Protein AF-0000000083320760 (afdb_homodimer)

Organism: Saccharibacillus brassicae (NCBI:txid2583377)

pLDDT: mean 76.55, std 17.93, range [18.75, 96.44]

InterPro domains:
  IPR000415 Nitroreductase-like [G3DSA:3.40.109.10] (56-243)

Nearest PDB structures (foldseek):
  6grh-assembly1_C  TM=6.781E-01  e=8.216E-06  Escherichia coli str. K-12 substr. MG1655
  1nec-assembly2_D  TM=5.853E-01  e=6.692E-02  Enterobacter cloacae
  7uwt-assembly1_A  TM=3.787E-01  e=4.701E-02  Vibrio vulnificus
  6czp-assembly4_H  TM=3.787E-01  e=7.098E-02  Vibrio vulnificus
  3h80-assembly1_A  TM=2.181E-01  e=6.264E-01  Leishmania major strain Friedlin

Solvent-accessible surface area (backbone atoms only — not comparable to full-atom values): 26707 Å² total; per-residue (Å²): 133,81,78,71,71,77,50,84,77,57,81,64,74,67,72,70,78,44,55,48,56,54,37,52,65,69,33,54,48,50,79,80,46,49,64,54,48,52,51,49,32,40,51,49,18,49,46,47,56,64,59,64,55,76,79,53,77,59,66,65,65,71,82,53,66,71,36,49,61,88,74,46,82,58,45,68,73,57,46,48,28,51,50,45,46,34,47,40,60,73,65,61,73,59,67,65,47,45,60,53,53,55,44,19,66,52,21,72,40,80,60,92,61,74,40,40,34,41,37,30,47,24,93,88,66,47,57,46,48,31,36,49,38,87,85,56,51,32,30,25,55,66,78,61,84,46,90,72,51,65,74,68,28,33,58,88,78,69,60,98,64,80,59,54,32,35,38,35,31,25,39,48,50,56,60,32,30,73,71,50,39,59,37,18,51,57,48,52,37,21,49,37,17,26,47,42,45,51,53,53,71,32,46,56,86,73,42,42,65,41,32,34,67,72,42,25,46,68,47,47,13,53,74,70,70,35,81,60,71,41,29,36,72,64,32,30,33,38,30,30,72,49,130,133,76,78,75,70,77,50,85,78,56,82,65,73,67,74,70,78,44,55,48,55,54,37,52,66,70,32,55,47,50,79,81,47,48,63,55,49,51,50,49,32,39,49,48,18,49,48,48,57,65,58,62,53,75,78,53,80,60,66,66,62,74,78,52,65,73,36,48,63,88,73,46,82,59,45,68,73,58,46,48,30,52,50,45,46,36,48,41,59,74,64,61,74,58,66,65,48,43,60,51,52,54,44,19,67,52,22,71,40,82,60,90,62,74,39,39,33,41,38,31,47,24,92,88,65,47,55,47,48,31,36,50,37,88,87,56,50,32,30,24,54,65,78,62,86,48,87,74,51,66,74,67,27,32,58,88,80,72,60,97,63,81,59,54,31,36,37,35,32,26,39,47,50,56,59,33,30,73,71,50,38,59,35,18,50,57,48,51,36,21,49,37,17,27,48,41,45,51,53,52,72,33,46,57,86,74,42,40,66,39,31,32,66,72,43,25,46,69,49,48,14,55,74,70,70,33,81,60,72,40,29,36,71,63,33,32,31,40,30,30,74,50,129

Sequence (486 aa):
MSLKFNDWRSERELDEERLSLTYHAGSAHHPELDILMRSRMKMLGNLFRHLDGQASSDKRYFGSSTIPSSEADIPPNLKQWLDAYVRTWMFHSEAPFEDLRVLEQAAGFKPDQSELYMVCRNEEGKHVCYHIEEQGRGLKCCGRPWNISLEDAFPPGLLSGSPRAIWFVAANLHRSHKLLGERGYRYSLLEAGRIAKQVQSCAPQATDTAPIATFYDDRVNEWLGLDGIYEVALAAVVLYDKPMSLKFNDWRSERELDEERLSLTYHAGSAHHPELDILMRSRMKMLGNLFRHLDGQASSDKRYFGSSTIPSSEADIPPNLKQWLDAYVRTWMFHSEAPFEDLRVLEQAAGFKPDQSELYMVCRNEEGKHVCYHIEEQGRGLKCCGRPWNISLEDAFPPGLLSGSPRAIWFVAANLHRSHKLLGERGYRYSLLEAGRIAKQVQSCAPQATDTAPIATFYDDRVNEWLGLDGIYEVALAAVVLYDKP

Radius of gyration: 22.39 Å; Cα contacts (8 Å, |Δi|>4): 799; chains: 2; bounding box: 48×62×83 Å

Secondary structure (DSSP, 8-state):
-------TTT-----S--HHHHHHHHT---THHHHHHHHHHHHHHHHHHHT-S---------SPPEEEGGGSS--HHHHHHHHHHHHHHHTT-----HHHHHHHHHHSS-PPP-EEEEEEE-TTS-EEEEEE-TTS-EEEE--S-----HHHHS-TTTS-S--SEEEEEEEEHHHHHHHHTTHHHHHHHHHHHHHHHHHHHTS-TTEEEEEE----HHHHHHHHT--SSSEEEEEEEEEEE--/-------TTT-----S--HHHHHHHHT---THHHHHHHHHHHHHHHHHHHT-S---------SPPEEEGGGSS--HHHHHHHHHHHHHHHTT-----HHHHHHHHHHSS-PPP-EEEEEEE-TTS-EEEEEE-TTS-EEEE--S-----HHHHS-TTTS-S--SEEEEEEEEHHHHHHHHTTHHHHHHHHHHHHHHHHHHHTS-TTEEEEEE----HHHHHHHHT--SSSEEEEEEEEEEE--

Structure (mmCIF, N/CA/C/O backbone):
data_AF-0000000083320760-model_v1
#
loop_
_entity.id
_entity.type
_entity.pdbx_description
1 polymer 'Nitroreductase domain-containing protein'
#
loop_
_atom_site.group_PDB
_atom_site.id
_atom_site.type_symbol
_atom_site.label_atom_id
_atom_site.label_alt_id
_atom_site.label_comp_id
_atom_site.label_asym_id
_atom_site.label_entity_id
_atom_site.label_seq_id
_atom_site.pdbx_PDB_ins_code
_atom_site.Cartn_x
_atom_site.Cartn_y
_atom_site.Cartn_z
_atom_site.occupancy
_atom_site.B_iso_or_equiv
_atom_site.auth_seq_id
_atom_site.auth_comp_id
_atom_site.auth_asym_id
_atom_site.auth_atom_id
_atom_site.pdbx_PDB_model_num
ATOM 1 N N . MET A 1 1 ? 15.547 8.383 41.344 1 18.75 1 MET A N 1
ATOM 2 C CA . MET A 1 1 ? 16.266 7.797 40.219 1 18.75 1 MET A CA 1
ATOM 3 C C . MET A 1 1 ? 15.445 7.902 38.938 1 18.75 1 MET A C 1
ATOM 5 O O . MET A 1 1 ? 14.32 7.402 38.875 1 18.75 1 MET A O 1
ATOM 9 N N . SER A 1 2 ? 15.523 8.984 38.156 1 22.12 2 SER A N 1
ATOM 10 C CA . SER A 1 2 ? 14.688 9.555 37.125 1 22.12 2 SER A CA 1
ATOM 11 C C . SER A 1 2 ? 14.648 8.648 35.875 1 22.12 2 SER A C 1
ATOM 13 O O . SER A 1 2 ? 15.695 8.227 35.375 1 22.12 2 SER A O 1
ATOM 15 N N . LEU A 1 3 ? 13.875 7.699 35.906 1 24.42 3 LEU A N 1
ATOM 16 C CA . LEU A 1 3 ? 13.758 6.648 34.906 1 24.42 3 LEU A CA 1
ATOM 17 C C . LEU A 1 3 ? 13.906 7.223 33.5 1 24.42 3 LEU A C 1
ATOM 19 O O . LEU A 1 3 ? 13.133 8.086 33.094 1 24.42 3 LEU A O 1
ATOM 23 N N . LYS A 1 4 ? 15.164 7.477 33.094 1 26.8 4 LYS A N 1
ATOM 24 C CA . LYS A 1 4 ? 15.648 7.902 31.781 1 26.8 4 LYS A CA 1
ATOM 25 C C . LYS A 1 4 ? 14.922 7.172 30.656 1 26.8 4 LYS A C 1
ATOM 27 O O . LYS A 1 4 ? 14.914 5.941 30.609 1 26.8 4 LYS A O 1
ATOM 32 N N . PHE A 1 5 ? 13.828 7.633 30.375 1 27.95 5 PHE A N 1
ATOM 33 C CA . PHE A 1 5 ? 13.055 7.266 29.188 1 27.95 5 PHE A CA 1
ATOM 34 C C . PHE A 1 5 ? 13.977 6.977 28.016 1 27.95 5 PHE A C 1
ATOM 36 O O . PHE A 1 5 ? 14.805 7.816 27.641 1 27.95 5 PHE A O 1
ATOM 43 N N . ASN A 1 6 ? 14.633 5.887 27.984 1 30.08 6 ASN A N 1
ATOM 44 C CA . ASN A 1 6 ? 15.453 5.484 26.859 1 30.08 6 ASN A CA 1
ATOM 45 C C . ASN A 1 6 ? 14.805 5.867 25.531 1 30.08 6 ASN A C 1
ATOM 47 O O . ASN A 1 6 ? 13.734 5.359 25.188 1 30.08 6 ASN A O 1
ATOM 51 N N . ASP A 1 7 ? 14.859 7.109 25.172 1 32.91 7 ASP A N 1
ATOM 52 C CA . ASP A 1 7 ? 14.484 7.758 23.906 1 32.91 7 ASP A CA 1
ATOM 53 C C . ASP A 1 7 ? 14.859 6.891 22.719 1 32.91 7 ASP A C 1
ATOM 55 O O . ASP A 1 7 ? 16.031 6.625 22.469 1 32.91 7 ASP A O 1
ATOM 59 N N . TRP A 1 8 ? 14.109 5.934 22.484 1 34.84 8 TRP A N 1
ATOM 60 C CA . TRP A 1 8 ? 14.328 5.129 21.281 1 34.84 8 TRP A CA 1
ATOM 61 C C . TRP A 1 8 ? 14.906 5.977 20.156 1 34.84 8 TRP A C 1
ATOM 63 O O . TRP A 1 8 ? 15.43 5.445 19.172 1 34.84 8 TRP A O 1
ATOM 73 N N . ARG A 1 9 ? 14.672 7.34 20.281 1 34.56 9 ARG A N 1
ATOM 74 C CA . ARG A 1 9 ? 15.305 8.297 19.375 1 34.56 9 ARG A CA 1
ATOM 75 C C . ARG A 1 9 ? 16.812 8.344 19.594 1 34.56 9 ARG A C 1
ATOM 77 O O . ARG A 1 9 ? 17.531 8.977 18.812 1 34.56 9 ARG A O 1
ATOM 84 N N . SER A 1 10 ? 17.312 8.039 20.719 1 31.83 10 SER A N 1
ATOM 85 C CA . SER A 1 10 ? 18.656 8.461 21.078 1 31.83 10 SER A CA 1
ATOM 86 C C . SER A 1 10 ? 19.703 7.695 20.281 1 31.83 10 SER A C 1
ATOM 88 O O . SER A 1 10 ? 20.734 8.258 19.891 1 31.83 10 SER A O 1
ATOM 90 N N . GLU A 1 11 ? 19.953 6.363 20.562 1 33.53 11 GLU A N 1
ATOM 91 C CA . GLU A 1 11 ? 21.203 5.891 20 1 33.53 11 GLU A CA 1
ATOM 92 C C . GLU A 1 11 ? 21.141 5.863 18.469 1 33.53 11 GLU A C 1
ATOM 94 O O . GLU A 1 11 ? 20.328 5.133 17.891 1 33.53 11 GLU A O 1
ATOM 99 N N . ARG A 1 12 ? 21.375 6.945 17.797 1 35.12 12 ARG A N 1
ATOM 100 C CA . ARG A 1 12 ? 21.719 7.18 16.391 1 35.12 12 ARG A CA 1
ATOM 101 C C . ARG A 1 12 ? 22.594 6.051 15.844 1 35.12 12 ARG A C 1
ATOM 103 O O . ARG A 1 12 ? 23.812 6.062 16.016 1 35.12 12 ARG A O 1
ATOM 110 N N . GLU A 1 13 ? 22.453 4.957 16.125 1 37.56 13 GLU A N 1
ATOM 111 C CA . GLU A 1 13 ? 23.219 4.188 15.148 1 37.56 13 GLU A CA 1
ATOM 112 C C . GLU A 1 13 ? 22.969 4.68 13.727 1 37.56 13 GLU A C 1
ATOM 114 O O . GLU A 1 13 ? 22.094 4.164 13.031 1 37.56 13 GLU A O 1
ATOM 119 N N . LEU A 1 14 ? 22.859 5.902 13.453 1 39.75 14 LEU A N 1
ATOM 120 C CA . LEU A 1 14 ? 22.922 6.652 12.203 1 39.75 14 LEU A CA 1
ATOM 121 C C . LEU A 1 14 ? 23.797 5.926 11.188 1 39.75 14 LEU A C 1
ATOM 123 O O . LEU A 1 14 ? 23.859 6.328 10.023 1 39.75 14 LEU A O 1
ATOM 127 N N . ASP A 1 15 ? 24.766 5.223 11.656 1 41.53 15 ASP A N 1
ATOM 128 C CA . ASP A 1 15 ? 25.875 4.93 10.742 1 41.53 15 ASP A CA 1
ATOM 129 C C . ASP A 1 15 ? 25.391 4.078 9.562 1 41.53 15 ASP A C 1
ATOM 131 O O . ASP A 1 15 ? 25.922 4.184 8.461 1 41.53 15 ASP A O 1
ATOM 135 N N . GLU A 1 16 ? 24.625 2.988 9.789 1 49.38 16 GLU A N 1
ATOM 136 C CA . GLU A 1 16 ? 24.5 2.094 8.641 1 49.38 16 GLU A CA 1
ATOM 137 C C . GLU A 1 16 ? 23.453 2.598 7.648 1 49.38 16 GLU A C 1
ATOM 139 O O . GLU A 1 16 ? 22.328 2.9 8.031 1 49.38 16 GLU A O 1
ATOM 144 N N . GLU A 1 17 ? 23.922 3.248 6.672 1 61.75 17 GLU A N 1
ATOM 145 C CA . GLU A 1 17 ? 23.125 3.672 5.52 1 61.75 17 GLU A CA 1
ATOM 146 C C . GLU A 1 17 ? 22 2.682 5.227 1 61.75 17 GLU A C 1
ATOM 148 O O . GLU A 1 17 ? 22.25 1.567 4.762 1 61.75 17 GLU A O 1
ATOM 153 N N . ARG A 1 18 ? 20.906 2.895 5.922 1 80.88 18 ARG A N 1
ATOM 154 C CA . ARG A 1 18 ? 19.766 2.037 5.641 1 80.88 18 ARG A CA 1
ATOM 155 C C . ARG A 1 18 ? 19.25 2.264 4.227 1 80.88 18 ARG A C 1
ATOM 157 O O . ARG A 1 18 ? 18.984 3.4 3.828 1 80.88 18 ARG A O 1
ATOM 164 N N . LEU A 1 19 ? 19.328 1.205 3.486 1 86.69 19 LEU A N 1
ATOM 165 C CA . LEU A 1 19 ? 18.844 1.26 2.113 1 86.69 19 LEU A CA 1
ATOM 166 C C . LEU A 1 19 ? 17.453 1.893 2.057 1 86.69 19 LEU A C 1
ATOM 168 O O . LEU A 1 19 ? 17.156 2.643 1.127 1 86.69 19 LEU A O 1
ATOM 172 N N . SER A 1 20 ? 16.719 1.637 3.137 1 89.25 20 SER A N 1
ATOM 173 C CA . SER A 1 20 ? 15.359 2.148 3.172 1 89.25 20 SER A CA 1
ATOM 174 C C . SER A 1 20 ? 15.336 3.672 3.258 1 89.25 20 SER A C 1
ATOM 176 O O . SER A 1 20 ? 14.617 4.332 2.506 1 89.25 20 SER A O 1
ATOM 178 N N . LEU A 1 21 ? 16.156 4.219 4.137 1 87.75 21 LEU A N 1
ATOM 179 C CA . LEU A 1 21 ? 16.188 5.668 4.305 1 87.75 21 LEU A CA 1
ATOM 180 C C . LEU A 1 21 ? 16.781 6.34 3.07 1 87.75 21 LEU A C 1
ATOM 182 O O . LEU A 1 21 ? 16.297 7.391 2.639 1 87.75 21 LEU A O 1
ATOM 186 N N . THR A 1 22 ? 17.812 5.672 2.521 1 87.88 22 THR A N 1
ATOM 187 C CA . THR A 1 22 ? 18.422 6.195 1.305 1 87.88 22 THR A CA 1
ATOM 188 C C . THR A 1 22 ? 17.422 6.203 0.155 1 87.88 22 THR A C 1
ATOM 190 O O . THR A 1 22 ? 17.297 7.199 -0.562 1 87.88 22 THR A O 1
ATOM 193 N N . TYR A 1 23 ? 16.75 5.172 -0.01 1 91.31 23 TYR A N 1
ATOM 194 C CA . TYR A 1 23 ? 15.758 5.105 -1.087 1 91.31 23 TYR A CA 1
ATOM 195 C C . TYR A 1 23 ? 14.641 6.113 -0.863 1 91.31 23 TYR A C 1
ATOM 197 O O . TYR A 1 23 ? 14.234 6.816 -1.792 1 91.31 23 TYR A O 1
ATOM 205 N N . HIS A 1 24 ? 14.094 6.148 0.371 1 89.19 24 HIS A N 1
ATOM 206 C CA . HIS A 1 24 ? 13 7.066 0.654 1 89.19 24 HIS A CA 1
ATOM 207 C C . HIS A 1 24 ? 13.391 8.508 0.34 1 89.19 24 HIS A C 1
ATOM 209 O O . HIS A 1 24 ? 12.664 9.211 -0.367 1 89.19 24 HIS A O 1
ATOM 215 N N . ALA A 1 25 ? 14.477 8.922 0.864 1 87.75 25 ALA A N 1
ATOM 216 C CA . ALA A 1 25 ? 14.953 10.281 0.624 1 87.75 25 ALA A CA 1
ATOM 217 C C . ALA A 1 25 ? 15.188 10.523 -0.864 1 87.75 25 ALA A C 1
ATOM 219 O O . ALA A 1 25 ? 14.867 11.594 -1.384 1 87.75 25 ALA A O 1
ATOM 220 N N . GLY A 1 26 ? 15.734 9.516 -1.563 1 87.06 26 GLY A N 1
ATOM 221 C CA . GLY A 1 26 ? 16.062 9.641 -2.973 1 87.06 26 GLY A CA 1
ATOM 222 C C . GLY A 1 26 ? 14.852 9.609 -3.881 1 87.06 26 GLY A C 1
ATOM 223 O O . GLY A 1 26 ? 14.945 9.961 -5.059 1 87.06 26 GLY A O 1
ATOM 224 N N . SER A 1 27 ? 13.727 9.195 -3.328 1 89.12 27 SER A N 1
ATOM 225 C CA . SER A 1 27 ? 12.516 9.109 -4.137 1 89.12 27 SER A CA 1
ATOM 226 C C . SER A 1 27 ? 11.508 10.18 -3.734 1 89.12 27 SER A C 1
ATOM 228 O O . SER A 1 27 ? 10.344 10.125 -4.129 1 89.12 27 SER A O 1
ATOM 230 N N . ALA A 1 28 ? 11.969 11.148 -2.926 1 86.06 28 ALA A N 1
ATOM 231 C CA . ALA A 1 28 ? 11.102 12.25 -2.529 1 86.06 28 ALA A CA 1
ATOM 232 C C . ALA A 1 28 ? 10.719 13.109 -3.732 1 86.06 28 ALA A C 1
ATOM 234 O O . ALA A 1 28 ? 11.484 13.234 -4.684 1 86.06 28 ALA A O 1
ATOM 235 N N . HIS A 1 29 ? 9.531 13.617 -3.654 1 84.62 29 HIS A N 1
ATOM 236 C CA . HIS A 1 29 ? 9.07 14.5 -4.723 1 84.62 29 HIS A CA 1
ATOM 237 C C . HIS A 1 29 ? 9.297 15.961 -4.367 1 84.62 29 HIS A C 1
ATOM 239 O O . HIS A 1 29 ? 9.07 16.375 -3.227 1 84.62 29 HIS A O 1
ATOM 245 N N . HIS A 1 30 ? 9.781 16.688 -5.383 1 80.69 30 HIS A N 1
ATOM 246 C CA . HIS A 1 30 ? 10.047 18.109 -5.254 1 80.69 30 HIS A CA 1
ATOM 247 C C . HIS A 1 30 ? 9.422 18.891 -6.406 1 80.69 30 HIS A C 1
ATOM 249 O O . HIS A 1 30 ? 9.242 18.359 -7.5 1 80.69 30 HIS A O 1
ATOM 255 N N . PRO A 1 31 ? 9.055 20.094 -6.09 1 79.38 31 PRO A N 1
ATOM 256 C CA . PRO A 1 31 ? 8.391 20.906 -7.113 1 79.38 31 PRO A CA 1
ATOM 257 C C . PRO A 1 31 ? 9.172 20.969 -8.422 1 79.38 31 PRO A C 1
ATOM 259 O O . PRO A 1 31 ? 8.578 21.031 -9.5 1 79.38 31 PRO A O 1
ATOM 262 N N . GLU A 1 32 ? 10.461 20.875 -8.336 1 78.38 32 GLU A N 1
ATOM 263 C CA . GLU A 1 32 ? 11.305 21 -9.523 1 78.38 32 GLU A CA 1
ATOM 264 C C . GLU A 1 32 ? 11.109 19.812 -10.469 1 78.38 32 GLU A C 1
ATOM 266 O O . GLU A 1 32 ? 11.43 19.891 -11.656 1 78.38 32 GLU A O 1
ATOM 271 N N . LEU A 1 33 ? 10.547 18.797 -9.898 1 78.38 33 LEU A N 1
ATOM 272 C CA . LEU A 1 33 ? 10.383 17.578 -10.695 1 78.38 33 LEU A CA 1
ATOM 273 C C . LEU A 1 33 ? 9.062 17.609 -11.453 1 78.38 33 LEU A C 1
ATOM 275 O O . LEU A 1 33 ? 8.852 16.797 -12.359 1 78.38 33 LEU A O 1
ATOM 279 N N . ASP A 1 34 ? 8.25 18.531 -11.156 1 78.5 34 ASP A N 1
ATOM 280 C CA . ASP A 1 34 ? 6.91 18.547 -11.742 1 78.5 34 ASP A CA 1
ATOM 281 C C . ASP A 1 34 ? 6.98 18.766 -13.258 1 78.5 34 ASP A C 1
ATOM 283 O O . ASP A 1 34 ? 6.359 18.031 -14.023 1 78.5 34 ASP A O 1
ATOM 287 N N . ILE A 1 35 ? 7.703 19.766 -13.594 1 73.31 35 ILE A N 1
ATOM 288 C CA . ILE A 1 35 ? 7.812 20.109 -15.008 1 73.31 35 ILE A CA 1
ATOM 289 C C . ILE A 1 35 ? 8.43 18.938 -15.773 1 73.31 35 ILE A C 1
ATOM 291 O O . ILE A 1 35 ? 7.957 18.578 -16.859 1 73.31 35 ILE A O 1
ATOM 295 N N . LEU A 1 36 ? 9.422 18.375 -15.164 1 73.69 36 LEU A N 1
ATOM 296 C CA .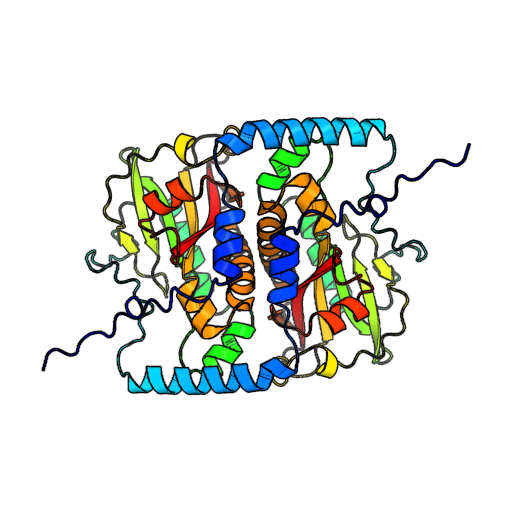 LEU A 1 36 ? 10.117 17.266 -15.805 1 73.69 36 LEU A CA 1
ATOM 297 C C . LEU A 1 36 ? 9.188 16.062 -15.984 1 73.69 36 LEU A C 1
ATOM 299 O O . LEU A 1 36 ? 9.164 15.445 -17.047 1 73.69 36 LEU A O 1
ATOM 303 N N . MET A 1 37 ? 8.516 15.781 -14.992 1 73.44 37 MET A N 1
ATOM 304 C CA . MET A 1 37 ? 7.609 14.633 -15.031 1 73.44 37 MET A CA 1
ATOM 305 C C . MET A 1 37 ? 6.504 14.844 -16.062 1 73.44 37 MET A C 1
ATOM 307 O O . MET A 1 37 ? 6.176 13.93 -16.812 1 73.44 37 MET A O 1
ATOM 311 N N . ARG A 1 38 ? 5.992 15.961 -16.109 1 72.75 38 ARG A N 1
ATOM 312 C CA . ARG A 1 38 ? 4.934 16.25 -17.078 1 72.75 38 ARG A CA 1
ATOM 313 C C . ARG A 1 38 ? 5.461 16.172 -18.5 1 72.75 38 ARG A C 1
ATOM 315 O O . ARG A 1 38 ? 4.789 15.648 -19.391 1 72.75 38 ARG A O 1
ATOM 322 N N . SER A 1 39 ? 6.586 16.734 -18.656 1 74.88 39 SER A N 1
ATOM 323 C CA . SER A 1 39 ? 7.199 16.688 -19.969 1 74.88 39 SER A CA 1
ATOM 324 C C . SER A 1 39 ? 7.469 15.25 -20.406 1 74.88 39 SER A C 1
ATOM 326 O O . SER A 1 39 ? 7.227 14.891 -21.562 1 74.88 39 SER A O 1
ATOM 328 N N . ARG A 1 40 ? 7.961 14.547 -19.5 1 71.69 40 ARG A N 1
ATOM 329 C CA . ARG A 1 40 ? 8.234 13.141 -19.766 1 71.69 40 ARG A CA 1
ATOM 330 C C . ARG A 1 40 ? 6.953 12.398 -20.141 1 71.69 40 ARG A C 1
ATOM 332 O O . ARG A 1 40 ? 6.941 11.617 -21.094 1 71.69 40 ARG A O 1
ATOM 339 N N . MET A 1 41 ? 5.953 12.672 -19.453 1 73.31 41 MET A N 1
ATOM 340 C CA . MET A 1 41 ? 4.691 11.977 -19.703 1 73.31 41 MET A CA 1
ATOM 341 C C . MET A 1 41 ? 4.121 12.352 -21.062 1 73.31 41 MET A C 1
ATOM 343 O O . MET A 1 41 ? 3.604 11.492 -21.781 1 73.31 41 MET A O 1
ATOM 347 N N . LYS A 1 42 ? 4.23 13.562 -21.328 1 73.81 42 LYS A N 1
ATOM 348 C CA . LYS A 1 42 ? 3.779 14.016 -22.641 1 73.81 42 LYS A CA 1
ATOM 349 C C . LYS A 1 42 ? 4.57 13.344 -23.766 1 73.81 42 LYS A C 1
ATOM 351 O O . LYS A 1 42 ? 3.992 12.914 -24.766 1 73.81 42 LYS A O 1
ATOM 356 N N . MET A 1 43 ? 5.766 13.273 -23.562 1 75.81 43 MET A N 1
ATOM 357 C CA . MET A 1 43 ? 6.641 12.641 -24.547 1 75.81 43 MET A CA 1
ATOM 358 C C . MET A 1 43 ? 6.301 11.164 -24.703 1 75.81 43 MET A C 1
ATOM 360 O O . MET A 1 43 ? 6.238 10.648 -25.828 1 75.81 43 MET A O 1
ATOM 364 N N . LEU A 1 44 ? 6.156 10.539 -23.641 1 71.06 44 LEU A N 1
ATOM 365 C CA . LEU A 1 44 ? 5.82 9.117 -23.672 1 71.06 44 LEU A CA 1
ATOM 366 C C . LEU A 1 44 ? 4.457 8.898 -24.328 1 71.06 44 LEU A C 1
ATOM 368 O O . LEU A 1 44 ? 4.277 7.953 -25.094 1 71.06 44 LEU A O 1
ATOM 372 N N . GLY A 1 45 ? 3.604 9.703 -23.922 1 69.06 45 GLY A N 1
ATOM 373 C CA . GLY A 1 45 ? 2.299 9.625 -24.547 1 69.06 45 GLY A CA 1
ATOM 374 C C . GLY A 1 45 ? 2.365 9.734 -26.062 1 69.06 45 GLY A C 1
ATOM 375 O O . GLY A 1 45 ? 1.72 8.961 -26.781 1 69.06 45 GLY A O 1
ATOM 376 N N . ASN A 1 46 ? 3.076 10.641 -26.453 1 73.06 46 ASN A N 1
ATOM 377 C CA . ASN A 1 46 ? 3.264 10.82 -27.891 1 73.06 46 ASN A CA 1
ATOM 378 C C . ASN A 1 46 ? 3.939 9.609 -28.531 1 73.06 46 ASN A C 1
ATOM 380 O O . ASN A 1 46 ? 3.551 9.18 -29.625 1 73.06 46 ASN A O 1
ATOM 384 N N . LEU A 1 47 ? 4.891 9.156 -27.906 1 69.94 47 LEU A N 1
ATOM 385 C CA . LEU A 1 47 ? 5.613 7.992 -28.406 1 69.94 47 LEU A CA 1
ATOM 386 C C . LEU A 1 47 ? 4.691 6.781 -28.5 1 69.94 47 LEU A C 1
ATOM 388 O O . LEU A 1 47 ? 4.703 6.07 -29.516 1 69.94 47 LEU A O 1
ATOM 392 N N . PHE A 1 48 ? 4.031 6.625 -27.516 1 63.12 48 PHE A N 1
ATOM 393 C CA . PHE A 1 48 ? 3.154 5.465 -27.484 1 63.12 48 PHE A CA 1
ATOM 394 C C . PHE A 1 48 ? 2.053 5.594 -28.531 1 63.12 48 PHE A C 1
ATOM 396 O O . PHE A 1 48 ? 1.615 4.598 -29.109 1 63.12 48 PHE A O 1
ATOM 403 N N . ARG A 1 49 ? 1.556 6.742 -28.672 1 64.75 49 ARG A N 1
ATOM 404 C CA . ARG A 1 49 ? 0.58 6.992 -29.734 1 64.75 49 ARG A CA 1
ATOM 405 C C . ARG A 1 49 ? 1.171 6.695 -31.109 1 64.75 49 ARG A C 1
ATOM 407 O O . ARG A 1 49 ? 0.485 6.156 -31.984 1 64.75 49 ARG A O 1
ATOM 414 N N . HIS A 1 50 ? 2.273 7.219 -31.188 1 61.44 50 HIS A N 1
ATOM 415 C CA . HIS A 1 50 ? 2.932 7 -32.469 1 61.44 50 HIS A CA 1
ATOM 416 C C . HIS A 1 50 ? 3.234 5.523 -32.688 1 61.44 50 HIS A C 1
ATOM 418 O O . HIS A 1 50 ? 3.168 5.031 -33.812 1 61.44 50 HIS A O 1
ATOM 424 N N . LEU A 1 51 ? 3.797 5.234 -31.625 1 54.09 51 LEU A N 1
ATOM 425 C CA . LEU A 1 51 ? 4.078 3.812 -31.797 1 54.09 51 LEU A CA 1
ATOM 426 C C . LEU A 1 51 ? 2.789 3.018 -31.969 1 54.09 51 LEU A C 1
ATOM 428 O O . LEU A 1 51 ? 2.826 1.838 -32.312 1 54.09 51 LEU A O 1
ATOM 432 N N . ASP A 1 52 ? 1.791 3.547 -32.625 1 49.81 52 ASP A N 1
ATOM 433 C CA . ASP A 1 52 ? 0.489 3.029 -33.062 1 49.81 52 ASP A CA 1
ATOM 434 C C . ASP A 1 52 ? -0.019 1.981 -32.062 1 49.81 52 ASP A C 1
ATOM 436 O O . ASP A 1 52 ? -1.137 1.48 -32.188 1 49.81 52 ASP A O 1
ATOM 440 N N . GLY A 1 53 ? 0.685 0.732 -31.641 1 41.66 53 GLY A N 1
ATOM 441 C CA . GLY A 1 53 ? 0.138 -0.49 -31.078 1 41.66 53 GLY A CA 1
ATOM 442 C C . GLY A 1 53 ? -0.258 -0.345 -29.625 1 41.66 53 GLY A C 1
ATOM 443 O O . GLY A 1 53 ? 0.135 0.617 -28.953 1 41.66 53 GLY A O 1
ATOM 444 N N . GLN A 1 54 ? -1.456 -0.948 -29.344 1 40.16 54 GLN A N 1
ATOM 445 C CA . GLN A 1 54 ? -2.059 -1.003 -28.016 1 40.16 54 GLN A CA 1
ATOM 446 C C . GLN A 1 54 ? -0.992 -1.14 -26.938 1 40.16 54 GLN A C 1
ATOM 448 O O . GLN A 1 54 ? -0.221 -2.102 -26.938 1 40.16 54 GLN A O 1
ATOM 453 N N . ALA A 1 55 ? -0.263 -0.079 -26.703 1 40.22 55 ALA A N 1
ATOM 454 C CA . ALA A 1 55 ? 0.562 -0.27 -25.516 1 40.22 55 ALA A CA 1
ATOM 455 C C . ALA A 1 55 ? -0.006 -1.371 -24.625 1 40.22 55 ALA A C 1
ATOM 457 O O . ALA A 1 55 ? -0.959 -1.143 -23.875 1 40.22 55 ALA A O 1
ATOM 458 N N . SER A 1 56 ? -0.46 -2.41 -25.344 1 38.12 56 SER A N 1
ATOM 459 C CA . SER A 1 56 ? -0.974 -3.473 -24.484 1 38.12 56 SER A CA 1
ATOM 460 C C . SER A 1 56 ? -0.016 -3.77 -23.328 1 38.12 56 SER A C 1
ATOM 462 O O . SER A 1 56 ? 1.202 -3.783 -23.531 1 38.12 56 SER A O 1
ATOM 464 N N . SER A 1 57 ? -0.286 -3.195 -22.344 1 40.75 57 SER A N 1
ATOM 465 C CA . SER A 1 57 ? 0.369 -3.703 -21.141 1 40.75 57 SER A CA 1
ATOM 466 C C . SER A 1 57 ? 0.759 -5.168 -21.312 1 40.75 57 SER A C 1
ATOM 468 O O . SER A 1 57 ? 0.946 -5.879 -20.312 1 40.75 57 SER A O 1
ATOM 470 N N . ASP A 1 58 ? 0.643 -5.672 -22.516 1 38.19 58 ASP A N 1
ATOM 471 C CA . ASP A 1 58 ? 0.674 -7.117 -22.719 1 38.19 58 ASP A CA 1
ATOM 472 C C . ASP A 1 58 ? 1.944 -7.727 -22.141 1 38.19 58 ASP A C 1
ATOM 474 O O . ASP A 1 58 ? 3.055 -7.359 -22.531 1 38.19 58 ASP A O 1
ATOM 478 N N . LYS A 1 59 ? 2.123 -7.594 -20.859 1 41.97 59 LYS A N 1
ATOM 479 C CA . LYS A 1 59 ? 3.021 -8.688 -20.5 1 41.97 59 LYS A CA 1
ATOM 480 C C . LYS A 1 59 ? 2.881 -9.859 -21.469 1 41.97 59 LYS A C 1
ATOM 482 O O . LYS A 1 59 ? 1.771 -10.32 -21.734 1 41.97 59 LYS A O 1
ATOM 487 N N . ARG A 1 60 ? 3.549 -9.844 -22.547 1 38.91 60 ARG A N 1
ATOM 488 C CA . ARG A 1 60 ? 3.611 -10.945 -23.5 1 38.91 60 ARG A CA 1
ATOM 489 C C . ARG A 1 60 ? 3.527 -12.289 -22.797 1 38.91 60 ARG A C 1
ATOM 491 O O . ARG A 1 60 ? 4.539 -12.82 -22.328 1 38.91 60 ARG A O 1
ATOM 498 N N . TYR A 1 61 ? 2.723 -12.453 -21.703 1 42.31 61 TYR A N 1
ATOM 499 C CA . TYR A 1 61 ? 2.715 -13.906 -21.594 1 42.31 61 TYR A CA 1
ATOM 500 C C . TYR A 1 61 ? 2.506 -14.547 -22.969 1 42.31 61 TYR A C 1
ATOM 502 O O . TYR A 1 61 ? 1.411 -14.477 -23.531 1 42.31 61 TYR A O 1
ATOM 510 N N . PHE A 1 62 ? 3.52 -14.25 -23.734 1 42.19 62 PHE A N 1
ATOM 511 C CA . PHE A 1 62 ? 3.604 -14.523 -25.172 1 42.19 62 PHE A CA 1
ATOM 512 C C . PHE A 1 62 ? 2.551 -15.539 -25.578 1 42.19 62 PHE A C 1
ATOM 514 O O . PHE A 1 62 ? 1.927 -15.391 -26.641 1 42.19 62 PHE A O 1
ATOM 521 N N . GLY A 1 63 ? 2.723 -16.828 -24.969 1 50.66 63 GLY A N 1
ATOM 522 C CA . GLY A 1 63 ? 2.215 -17.938 -25.734 1 50.66 63 GLY A CA 1
ATOM 523 C C . GLY A 1 63 ? 0.82 -18.375 -25.328 1 50.66 63 GLY A C 1
ATOM 524 O O . GLY A 1 63 ? 0.213 -19.234 -25.953 1 50.66 63 GLY A O 1
ATOM 525 N N . SER A 1 64 ? 0.384 -18.031 -24.016 1 61.56 64 SER A N 1
ATOM 526 C CA . SER A 1 64 ? -0.854 -18.703 -23.656 1 61.56 64 SER A CA 1
ATOM 527 C C . SER A 1 64 ? -2.076 -17.891 -24.062 1 61.56 64 SER A C 1
ATOM 529 O O . SER A 1 64 ? -2.029 -16.656 -24.062 1 61.56 64 SER A O 1
ATOM 531 N N . SER A 1 65 ? -3.033 -18.531 -24.547 1 71.81 65 SER A N 1
ATOM 532 C CA . SER A 1 65 ? -4.305 -17.938 -24.953 1 71.81 65 SER A CA 1
ATOM 533 C C . SER A 1 65 ? -5.105 -17.469 -23.734 1 71.81 65 SER A C 1
ATOM 535 O O . SER A 1 65 ? -5.043 -18.078 -22.672 1 71.81 65 SER A O 1
ATOM 537 N N . THR A 1 66 ? -5.684 -16.375 -23.875 1 83 66 THR A N 1
ATOM 538 C CA . THR A 1 66 ? -6.609 -15.859 -22.875 1 83 66 THR A CA 1
ATOM 539 C C . THR A 1 66 ? -7.91 -16.656 -22.891 1 83 66 THR A C 1
ATOM 541 O O . THR A 1 66 ? -8.469 -16.938 -23.953 1 83 66 THR A O 1
ATOM 544 N N . ILE A 1 67 ? -8.336 -17.125 -21.734 1 85.62 67 ILE A N 1
ATOM 545 C CA . ILE A 1 67 ? -9.602 -17.844 -21.641 1 85.62 67 ILE A CA 1
ATOM 546 C C . ILE A 1 67 ? -10.562 -17.078 -20.734 1 85.62 67 ILE A C 1
ATOM 548 O O . ILE A 1 67 ? -10.133 -16.359 -19.812 1 85.62 67 ILE A O 1
ATOM 552 N N . PRO A 1 68 ? -11.852 -17.219 -21.062 1 85.69 68 PRO A N 1
ATOM 553 C CA . PRO A 1 68 ? -12.812 -16.609 -20.141 1 85.69 68 PRO A CA 1
ATOM 554 C C . PRO A 1 68 ? -12.82 -17.297 -18.766 1 85.69 68 PRO A C 1
ATOM 556 O O . PRO A 1 68 ? -12.492 -18.469 -18.672 1 85.69 68 PRO A O 1
ATOM 559 N N . SER A 1 69 ? -13.125 -16.516 -17.797 1 85.06 69 SER A N 1
ATOM 560 C CA . SER A 1 69 ? -13.156 -17.047 -16.438 1 85.06 69 SER A CA 1
ATOM 561 C C . SER A 1 69 ? -14.07 -18.266 -16.344 1 85.06 69 SER A C 1
ATOM 563 O O . SER A 1 69 ? -13.828 -19.156 -15.531 1 85.06 69 SER A O 1
ATOM 565 N N . SER A 1 70 ? -15.109 -18.312 -17.141 1 84.62 70 SER A N 1
ATOM 566 C CA . SER A 1 70 ? -16.062 -19.422 -17.125 1 84.62 70 SER A CA 1
ATOM 567 C C . SER A 1 70 ? -15.406 -20.734 -17.547 1 84.62 70 SER A C 1
ATOM 569 O O . SER A 1 70 ? -15.859 -21.812 -17.156 1 84.62 70 SER A O 1
ATOM 571 N N . GLU A 1 71 ? -14.352 -20.688 -18.266 1 88.06 71 GLU A N 1
ATOM 572 C CA . GLU A 1 71 ? -13.68 -21.875 -18.781 1 88.06 71 GLU A CA 1
ATOM 573 C C . GLU A 1 71 ? -12.469 -22.234 -17.938 1 88.06 71 GLU A C 1
ATOM 575 O O . GLU A 1 71 ? -11.844 -23.281 -18.141 1 88.06 71 GLU A O 1
ATOM 580 N N . ALA A 1 72 ? -12.18 -21.422 -17.031 1 88 72 ALA A N 1
ATOM 581 C CA . ALA A 1 72 ? -11.008 -21.672 -16.203 1 88 72 ALA A CA 1
ATOM 582 C C . ALA A 1 72 ? -11.266 -22.812 -15.227 1 88 72 ALA A C 1
ATOM 584 O O . ALA A 1 72 ? -12.391 -23 -14.75 1 88 72 ALA A O 1
ATOM 585 N N . ASP A 1 73 ? -10.242 -23.594 -15.016 1 89.19 73 ASP A N 1
ATOM 586 C CA . ASP A 1 73 ? -10.32 -24.703 -14.07 1 89.19 73 ASP A CA 1
ATOM 587 C C . ASP A 1 73 ? -10.156 -24.219 -12.633 1 89.19 73 ASP A C 1
ATOM 589 O O . ASP A 1 73 ? -9.18 -24.562 -11.969 1 89.19 73 ASP A O 1
ATOM 593 N N . ILE A 1 74 ? -11.102 -23.406 -12.227 1 89.75 74 ILE A N 1
ATOM 594 C CA . ILE A 1 74 ? -11.133 -22.812 -10.898 1 89.75 74 ILE A CA 1
ATOM 595 C C . ILE A 1 74 ? -12.43 -23.188 -10.188 1 89.75 74 ILE A C 1
ATOM 597 O O . ILE A 1 74 ? -13.5 -23.219 -10.805 1 89.75 74 ILE A O 1
ATOM 601 N N . PRO A 1 75 ? -12.383 -23.516 -8.922 1 90.62 75 PRO A N 1
ATOM 602 C CA . PRO A 1 75 ? -13.609 -23.828 -8.18 1 90.62 75 PRO A CA 1
ATOM 603 C C . PRO A 1 75 ? -14.633 -22.688 -8.234 1 90.62 75 PRO A C 1
ATOM 605 O O . PRO A 1 75 ? -14.25 -21.516 -8.336 1 90.62 75 PRO A O 1
ATOM 608 N N . PRO A 1 76 ? -15.93 -23.016 -8.102 1 88.5 76 PRO A N 1
ATOM 609 C CA . PRO A 1 76 ? -17 -22.031 -8.266 1 88.5 76 PRO A CA 1
ATOM 610 C C . PRO A 1 76 ? -16.891 -20.875 -7.277 1 88.5 76 PRO A C 1
ATOM 612 O O . PRO A 1 76 ? -17.141 -19.734 -7.645 1 88.5 76 PRO A O 1
ATOM 615 N N . ASN A 1 77 ? -16.625 -21.172 -6.059 1 87.44 77 ASN A N 1
ATOM 616 C CA . ASN A 1 77 ? -16.516 -20.109 -5.062 1 87.44 77 ASN A CA 1
ATOM 617 C C . ASN A 1 77 ? -15.406 -19.125 -5.406 1 87.44 77 ASN A C 1
ATOM 619 O O . ASN A 1 77 ? -15.539 -17.922 -5.16 1 87.44 77 ASN A O 1
ATOM 623 N N . LEU A 1 78 ? -14.359 -19.625 -5.957 1 89.81 78 LEU A N 1
ATOM 624 C CA . LEU A 1 78 ? -13.242 -18.766 -6.344 1 89.81 78 LEU A CA 1
ATOM 625 C C . LEU A 1 78 ? -13.578 -17.984 -7.609 1 89.81 78 LEU A C 1
ATOM 627 O O . LEU A 1 78 ? -13.117 -16.859 -7.781 1 89.81 78 LEU A O 1
ATOM 631 N N . LYS A 1 79 ? -14.406 -18.562 -8.414 1 90.12 79 LYS A N 1
ATOM 632 C CA . LYS A 1 79 ? -14.906 -17.812 -9.57 1 90.12 79 LYS A CA 1
ATOM 633 C C . LYS A 1 79 ? -15.75 -16.625 -9.141 1 90.12 79 LYS A C 1
ATOM 635 O O . LYS A 1 79 ? -15.672 -15.547 -9.734 1 90.12 79 LYS A O 1
ATOM 640 N N . GLN A 1 80 ? -16.5 -16.859 -8.148 1 89.81 80 GLN A N 1
ATOM 641 C CA . GLN A 1 80 ? -17.312 -15.781 -7.605 1 89.81 80 GLN A CA 1
ATOM 642 C C . GLN A 1 80 ? -16.438 -14.656 -7.066 1 89.81 80 GLN A C 1
ATOM 644 O O . GLN A 1 80 ? -16.766 -13.477 -7.211 1 89.81 80 GLN A O 1
ATOM 649 N N . TRP A 1 81 ? -15.391 -15.047 -6.391 1 91.12 81 TRP A N 1
ATOM 650 C CA . TRP A 1 81 ? -14.43 -14.07 -5.887 1 91.12 81 TRP A CA 1
ATOM 651 C C . TRP A 1 81 ? -13.844 -13.242 -7.023 1 91.12 81 TRP A C 1
ATOM 653 O O . TRP A 1 81 ? -13.812 -12.016 -6.949 1 91.12 81 TRP A O 1
ATOM 663 N N . LEU A 1 82 ? -13.492 -13.914 -8.062 1 90.25 82 LEU A N 1
ATOM 664 C CA . LEU A 1 82 ? -12.961 -13.258 -9.25 1 90.25 82 LEU A CA 1
ATOM 665 C C . LEU A 1 82 ? -14 -12.32 -9.867 1 90.25 82 LEU A C 1
ATOM 667 O O . LEU A 1 82 ? -13.688 -11.172 -10.195 1 90.25 82 LEU A O 1
ATOM 671 N N . ASP A 1 83 ? -15.188 -12.797 -9.961 1 88.62 83 ASP A N 1
ATOM 672 C CA . ASP A 1 83 ? -16.266 -12 -10.547 1 88.62 83 ASP A CA 1
ATOM 673 C C . ASP A 1 83 ? -16.547 -10.758 -9.711 1 88.62 83 ASP A C 1
ATOM 675 O O . ASP A 1 83 ? -16.797 -9.68 -10.25 1 88.62 83 ASP A O 1
ATOM 679 N N . ALA A 1 84 ? -16.562 -10.977 -8.477 1 89.88 84 ALA A N 1
ATOM 680 C CA . ALA A 1 84 ? -16.797 -9.844 -7.582 1 89.88 84 ALA A CA 1
ATOM 681 C C . ALA A 1 84 ? -15.719 -8.781 -7.758 1 89.88 84 ALA A C 1
ATOM 683 O O . ALA A 1 84 ? -16.016 -7.582 -7.773 1 89.88 84 ALA A O 1
ATOM 684 N N . TYR A 1 85 ? -14.484 -9.141 -7.844 1 89.44 85 TYR A N 1
ATOM 685 C CA . TYR A 1 85 ? -13.383 -8.203 -8.047 1 89.44 85 TYR A CA 1
ATOM 686 C C . TYR A 1 85 ? -13.531 -7.469 -9.375 1 89.44 85 TYR A C 1
ATOM 688 O O . TYR A 1 85 ? -13.391 -6.246 -9.438 1 89.44 85 TYR A O 1
ATOM 696 N N . VAL A 1 86 ? -13.867 -8.18 -10.406 1 83.06 86 VAL A N 1
ATOM 697 C CA . VAL A 1 86 ? -14.008 -7.609 -11.734 1 83.06 86 VAL A CA 1
ATOM 698 C C . VAL A 1 86 ? -15.133 -6.578 -11.742 1 83.06 86 VAL A C 1
ATOM 700 O O . VAL A 1 86 ? -15.031 -5.535 -12.391 1 83.06 86 VAL A O 1
ATOM 703 N N . ARG A 1 87 ? -16.125 -6.82 -11.008 1 84 87 ARG A N 1
ATOM 704 C CA . ARG A 1 87 ? -17.266 -5.914 -10.938 1 84 87 ARG A CA 1
ATOM 705 C C . ARG A 1 87 ? -16.875 -4.574 -10.328 1 84 87 ARG A C 1
ATOM 707 O O . ARG A 1 87 ? -17.438 -3.535 -10.688 1 84 87 ARG A O 1
ATOM 714 N N . THR A 1 88 ? -15.961 -4.605 -9.445 1 82.19 88 THR A N 1
ATOM 715 C CA . THR A 1 88 ? -15.539 -3.354 -8.82 1 82.19 88 THR A CA 1
ATOM 716 C C . THR A 1 88 ? -14.859 -2.445 -9.844 1 82.19 88 THR A C 1
ATOM 718 O O . THR A 1 88 ? -14.906 -1.22 -9.719 1 82.19 88 THR A O 1
ATOM 721 N N . TRP A 1 89 ? -14.281 -2.916 -10.766 1 71.44 89 TRP A N 1
ATOM 722 C CA . TRP A 1 89 ? -13.633 -2.145 -11.82 1 71.44 89 TRP A CA 1
ATOM 723 C C . TRP A 1 89 ? -14.656 -1.593 -12.805 1 71.44 89 TRP A C 1
ATOM 725 O O . TRP A 1 89 ? -14.547 -0.448 -13.25 1 71.44 89 TRP A O 1
ATOM 735 N N . MET A 1 90 ? -15.617 -2.455 -13.055 1 67.12 90 MET A N 1
ATOM 736 C CA . MET A 1 90 ? -16.641 -2.076 -14.031 1 67.12 90 MET A CA 1
ATOM 737 C C . MET A 1 90 ? -17.469 -0.905 -13.523 1 67.12 90 MET A C 1
ATOM 739 O O . MET A 1 90 ? -17.875 -0.04 -14.305 1 67.12 90 MET A O 1
ATOM 743 N N . PHE A 1 91 ? -17.672 -0.859 -12.281 1 64.94 91 PHE A N 1
ATOM 744 C CA . PHE A 1 91 ? -18.562 0.152 -11.742 1 64.94 91 PHE A CA 1
ATOM 745 C C . PHE A 1 91 ? -17.781 1.362 -11.242 1 64.94 91 PHE A C 1
ATOM 747 O O . PHE A 1 91 ? -18.344 2.242 -10.594 1 64.94 91 PHE A O 1
ATOM 754 N N . HIS A 1 92 ? -16.578 1.52 -11.695 1 58.25 92 HIS A N 1
ATOM 755 C CA . HIS A 1 92 ? -15.727 2.658 -11.383 1 58.25 92 HIS A CA 1
ATOM 756 C C . HIS A 1 92 ? -15.758 2.984 -9.898 1 58.25 92 HIS A C 1
ATOM 758 O O . HIS A 1 92 ? -15.688 4.152 -9.508 1 58.25 92 HIS A O 1
ATOM 764 N N . SER A 1 93 ? -16.094 2.039 -9.211 1 55.5 93 SER A N 1
ATOM 765 C CA . SER A 1 93 ? -16.172 2.301 -7.777 1 55.5 93 SER A CA 1
ATOM 766 C C . SER A 1 93 ? -14.781 2.336 -7.145 1 55.5 93 SER A C 1
ATOM 768 O O . SER A 1 93 ? -14.641 2.689 -5.973 1 55.5 93 SER A O 1
ATOM 770 N N . GLU A 1 94 ? -13.781 2.047 -8.156 1 61.16 94 GLU A N 1
ATOM 771 C CA . GLU A 1 94 ? -12.414 1.999 -7.633 1 61.16 94 GLU A CA 1
ATOM 772 C C . GLU A 1 94 ? -11.547 3.09 -8.258 1 61.16 94 GLU A C 1
ATOM 774 O O . GLU A 1 94 ? -11.562 3.283 -9.477 1 61.16 94 GLU A O 1
ATOM 779 N N . ALA A 1 95 ? -11.148 4.09 -7.367 1 63.75 95 ALA A N 1
ATOM 780 C CA . ALA A 1 95 ? -10.219 5.078 -7.91 1 63.75 95 ALA A CA 1
ATOM 781 C C . ALA A 1 95 ? -8.781 4.754 -7.516 1 63.75 95 ALA A C 1
ATOM 783 O O . ALA A 1 95 ? -8.469 4.645 -6.328 1 63.75 95 ALA A O 1
ATOM 784 N N . PRO A 1 96 ? -7.98 4.277 -8.586 1 68.81 96 PRO A N 1
ATOM 785 C CA . PRO A 1 96 ? -6.555 4.18 -8.266 1 68.81 96 PRO A CA 1
ATOM 786 C C . PRO A 1 96 ? -5.98 5.484 -7.719 1 68.81 96 PRO A C 1
ATOM 788 O O . PRO A 1 96 ? -6.699 6.48 -7.605 1 68.81 96 PRO A O 1
ATOM 791 N N . PHE A 1 97 ? -4.871 5.355 -7.188 1 77.12 97 PHE A N 1
ATOM 792 C CA . PHE A 1 97 ? -4.195 6.578 -6.77 1 77.12 97 PHE A CA 1
ATOM 793 C C . PHE A 1 97 ? -4.234 7.625 -7.875 1 77.12 97 PHE A C 1
ATOM 795 O O . PHE A 1 97 ? -4.047 7.301 -9.055 1 77.12 97 PHE A O 1
ATOM 802 N N . GLU A 1 98 ? -4.613 8.812 -7.641 1 69.12 98 GLU A N 1
ATOM 803 C CA . GLU A 1 98 ? -4.871 9.93 -8.539 1 69.12 98 GLU A CA 1
ATOM 804 C C . GLU A 1 98 ? -3.668 10.211 -9.438 1 69.12 98 GLU A C 1
ATOM 806 O O . GLU A 1 98 ? -3.826 10.672 -10.57 1 69.12 98 GLU A O 1
ATOM 811 N N . ASP A 1 99 ? -2.527 9.891 -8.953 1 70.5 99 ASP A N 1
ATOM 812 C CA . ASP A 1 99 ? -1.308 10.094 -9.727 1 70.5 99 ASP A CA 1
ATOM 813 C C . ASP A 1 99 ? -1.403 9.414 -11.094 1 70.5 99 ASP A C 1
ATOM 815 O O . ASP A 1 99 ? -0.974 9.977 -12.102 1 70.5 99 ASP A O 1
ATOM 819 N N . LEU A 1 100 ? -2.061 8.344 -10.992 1 64.38 100 LEU A N 1
ATOM 820 C CA . LEU A 1 100 ? -2.186 7.57 -12.219 1 64.38 100 LEU A CA 1
ATOM 821 C C . LEU A 1 100 ? -3.18 8.227 -13.172 1 64.38 100 LEU A C 1
ATOM 823 O O . LEU A 1 100 ? -3.014 8.156 -14.398 1 64.38 100 LEU A O 1
ATOM 827 N N . ARG A 1 101 ? -4.121 8.844 -12.57 1 67.06 101 ARG A N 1
ATOM 828 C CA . ARG A 1 101 ? -5.102 9.539 -13.398 1 67.06 101 ARG A CA 1
ATOM 829 C C . ARG A 1 101 ? -4.461 10.711 -14.141 1 67.06 101 ARG A C 1
ATOM 831 O O . ARG A 1 101 ? -4.723 10.922 -15.328 1 67.06 101 ARG A O 1
ATOM 838 N N . VAL A 1 102 ? -3.658 11.406 -13.438 1 66.5 102 VAL A N 1
ATOM 839 C CA . VAL A 1 102 ? -2.975 12.547 -14.031 1 66.5 102 VAL A CA 1
ATOM 840 C C . VAL A 1 102 ? -2.043 12.078 -15.141 1 66.5 102 VAL A C 1
ATOM 842 O O . VAL A 1 102 ? -1.981 12.695 -16.203 1 66.5 102 VAL A O 1
ATOM 845 N N . LEU A 1 103 ? -1.424 10.969 -14.875 1 67.56 103 LEU A N 1
ATOM 846 C CA . LEU A 1 103 ? -0.516 10.406 -15.867 1 67.56 103 LEU A CA 1
ATOM 847 C C . LEU A 1 103 ? -1.284 9.922 -17.094 1 67.56 103 LEU A C 1
ATOM 849 O O . LEU A 1 103 ? -0.832 10.094 -18.234 1 67.56 103 LEU A O 1
ATOM 853 N N . GLU A 1 104 ? -2.367 9.359 -16.781 1 70.12 104 GLU A N 1
ATOM 854 C CA . GLU A 1 104 ? -3.199 8.883 -17.875 1 70.12 104 GLU A CA 1
ATOM 855 C C . GLU A 1 104 ? -3.676 10.047 -18.75 1 70.12 104 GLU A C 1
ATOM 857 O O . GLU A 1 104 ? -3.686 9.945 -19.984 1 70.12 104 GLU A O 1
ATOM 862 N N . GLN A 1 105 ? -4.07 11.062 -18.094 1 69.19 105 GLN A N 1
ATOM 863 C CA . GLN A 1 105 ? -4.523 12.25 -18.828 1 69.19 105 GLN A CA 1
ATOM 864 C C . GLN A 1 105 ? -3.398 12.844 -19.656 1 69.19 105 GLN A C 1
ATOM 866 O O . GLN A 1 105 ? -3.619 13.273 -20.797 1 69.19 105 GLN A O 1
ATOM 871 N N . ALA A 1 106 ? -2.262 12.844 -19.078 1 66.12 106 ALA A N 1
ATOM 872 C CA . ALA A 1 106 ? -1.113 13.43 -19.781 1 66.12 106 ALA A CA 1
ATOM 873 C C . ALA A 1 106 ? -0.614 12.508 -20.891 1 66.12 106 ALA A C 1
ATOM 875 O O . ALA A 1 106 ? -0.255 12.969 -21.969 1 66.12 106 ALA A O 1
ATOM 876 N N . ALA A 1 107 ? -0.573 11.242 -20.547 1 65.44 107 ALA A N 1
ATOM 877 C CA . ALA A 1 107 ? 0.029 10.273 -21.453 1 65.44 107 ALA A CA 1
ATOM 878 C C . ALA A 1 107 ? -0.981 9.797 -22.484 1 65.44 107 ALA A C 1
ATOM 880 O O . ALA A 1 107 ? -0.608 9.453 -23.609 1 65.44 107 ALA A O 1
ATOM 881 N N . GLY A 1 108 ? -2.242 9.898 -22.125 1 62.53 108 GLY A N 1
ATOM 882 C CA . GLY A 1 108 ? -3.277 9.398 -23.016 1 62.53 108 GLY A CA 1
ATOM 883 C C . GLY A 1 108 ? -3.418 7.887 -22.984 1 62.53 108 GLY A C 1
ATOM 884 O O . GLY A 1 108 ? -4.055 7.293 -23.859 1 62.53 108 GLY A O 1
ATOM 885 N N . PHE A 1 109 ? -2.543 7.297 -22.141 1 58.72 109 PHE A N 1
ATOM 886 C CA . PHE A 1 109 ? -2.693 5.855 -21.969 1 58.72 109 PHE A CA 1
ATOM 887 C C . PHE A 1 109 ? -2.666 5.473 -20.5 1 58.72 109 PHE A C 1
ATOM 889 O O . PHE A 1 109 ? -2.158 6.223 -19.656 1 58.72 109 PHE A O 1
ATOM 896 N N . LYS A 1 110 ? -3.4 4.395 -20.328 1 61.59 110 LYS A N 1
ATOM 897 C CA . LYS A 1 110 ? -3.393 3.904 -18.953 1 61.59 110 LYS A CA 1
ATOM 898 C C . LYS A 1 110 ? -2.016 3.375 -18.562 1 61.59 110 LYS A C 1
ATOM 900 O O . LYS A 1 110 ? -1.513 2.43 -19.172 1 61.59 110 LYS A O 1
ATOM 905 N N . PRO A 1 111 ? -1.399 4.238 -17.812 1 58.06 111 PRO A N 1
ATOM 906 C CA . PRO A 1 111 ? -0.084 3.742 -17.406 1 58.06 111 PRO A CA 1
ATOM 907 C C . PRO A 1 111 ? -0.13 2.311 -16.875 1 58.06 111 PRO A C 1
ATOM 909 O O . PRO A 1 111 ? -1.205 1.807 -16.547 1 58.06 111 PRO A O 1
ATOM 912 N N . ASP A 1 112 ? 1.097 1.727 -16.812 1 56.91 112 ASP A N 1
ATOM 913 C CA . ASP A 1 112 ? 1.305 0.349 -16.375 1 56.91 112 ASP A CA 1
ATOM 914 C C . ASP A 1 112 ? 0.673 0.104 -15.008 1 56.91 112 ASP A C 1
ATOM 916 O O . ASP A 1 112 ? 0.677 0.989 -14.148 1 56.91 112 ASP A O 1
ATOM 920 N N . GLN A 1 113 ? -0.231 -0.917 -15.039 1 67.5 113 GLN A N 1
ATOM 921 C CA . GLN A 1 113 ? -1.034 -1.31 -13.883 1 67.5 113 GLN A CA 1
ATOM 922 C C . GLN A 1 113 ? -0.421 -2.51 -13.172 1 67.5 113 GLN A C 1
ATOM 924 O O . GLN A 1 113 ? 0.38 -3.244 -13.758 1 67.5 113 GLN A O 1
ATOM 929 N N . SER A 1 114 ? -0.572 -2.496 -11.922 1 85.31 114 SER A N 1
ATOM 930 C CA . SER A 1 114 ? -0.307 -3.707 -11.156 1 85.31 114 SER A CA 1
ATOM 931 C C . SER A 1 114 ? -0.899 -4.934 -11.836 1 85.31 114 SER A C 1
ATOM 933 O O . SER A 1 114 ? -1.91 -4.836 -12.531 1 85.31 114 SER A O 1
ATOM 935 N N . GLU A 1 115 ? -0.191 -6.012 -11.812 1 88 115 GLU A N 1
ATO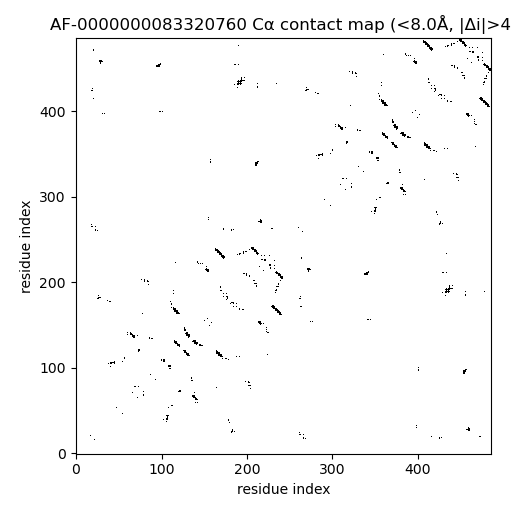M 936 C CA . GLU A 1 115 ? -0.653 -7.293 -12.336 1 88 115 GLU A CA 1
ATOM 937 C C . GLU A 1 115 ? -1.172 -8.195 -11.219 1 88 115 GLU A C 1
ATOM 939 O O . GLU A 1 115 ? -0.605 -8.219 -10.125 1 88 115 GLU A O 1
ATOM 944 N N . LEU A 1 116 ? -2.193 -8.945 -11.625 1 92.12 116 LEU A N 1
ATOM 945 C CA . LEU A 1 116 ? -2.797 -9.828 -10.625 1 92.12 116 LEU A CA 1
ATOM 946 C C . LEU A 1 116 ? -2.688 -11.289 -11.055 1 92.12 116 LEU A C 1
ATOM 948 O O . LEU A 1 116 ? -2.887 -11.609 -12.227 1 92.12 116 LEU A O 1
ATOM 952 N N . TYR A 1 117 ? -2.326 -12.062 -10.109 1 92 117 TYR A N 1
ATOM 953 C CA . TYR A 1 117 ? -2.252 -13.508 -10.289 1 92 117 TYR A CA 1
ATOM 954 C C . TYR A 1 117 ? -3.084 -14.234 -9.234 1 92 117 TYR A C 1
ATOM 956 O O . TYR A 1 117 ? -3.158 -13.797 -8.086 1 92 117 TYR A O 1
ATOM 964 N N . MET A 1 118 ? -3.656 -15.344 -9.648 1 92 118 MET A N 1
ATOM 965 C CA . MET A 1 118 ? -4.352 -16.219 -8.703 1 92 118 MET A CA 1
ATOM 966 C C . MET A 1 118 ? -3.801 -17.641 -8.766 1 92 118 MET A C 1
ATOM 968 O O . MET A 1 118 ? -3.721 -18.234 -9.844 1 92 118 MET A O 1
ATOM 972 N N . VAL A 1 119 ? -3.367 -18.094 -7.652 1 91.12 119 VAL A N 1
ATOM 973 C CA . VAL A 1 119 ? -2.963 -19.484 -7.48 1 91.12 119 VAL A CA 1
ATOM 974 C C . VAL A 1 119 ? -3.992 -20.219 -6.625 1 91.12 119 VAL A C 1
ATOM 976 O O . VAL A 1 119 ? -4.348 -19.766 -5.539 1 91.12 119 VAL A O 1
ATOM 979 N N . CYS A 1 120 ? -4.477 -21.312 -7.137 1 90.31 120 CYS A N 1
ATOM 980 C CA . CYS A 1 120 ? -5.445 -22.094 -6.367 1 90.31 120 CYS A CA 1
ATOM 981 C C . CYS A 1 120 ? -5.367 -23.578 -6.723 1 90.31 120 CYS A C 1
ATOM 983 O O . CYS A 1 120 ? -4.633 -23.953 -7.637 1 90.31 120 CYS A O 1
ATOM 985 N N . ARG A 1 121 ? -5.977 -24.312 -5.883 1 84.69 121 ARG A N 1
ATOM 986 C CA . ARG A 1 121 ? -6.137 -25.734 -6.195 1 84.69 121 ARG A CA 1
ATOM 987 C C . ARG A 1 121 ? -7.453 -25.984 -6.922 1 84.69 121 ARG A C 1
ATOM 989 O O . ARG A 1 121 ? -8.508 -25.516 -6.492 1 84.69 121 ARG A O 1
ATOM 996 N N . ASN A 1 122 ? -7.332 -26.703 -8 1 86.88 122 ASN A N 1
ATOM 997 C CA . ASN A 1 122 ? -8.555 -27.047 -8.711 1 86.88 122 ASN A CA 1
ATOM 998 C C . ASN A 1 122 ? -9.273 -28.234 -8.062 1 86.88 122 ASN A C 1
ATOM 1000 O O . ASN A 1 122 ? -8.906 -28.656 -6.965 1 86.88 122 ASN A O 1
ATOM 1004 N N . GLU A 1 123 ? -10.32 -28.688 -8.656 1 86.81 123 GLU A N 1
ATOM 1005 C CA . GLU A 1 123 ? -11.156 -29.75 -8.094 1 86.81 123 GLU A CA 1
ATOM 1006 C C . GLU A 1 123 ? -10.375 -31.047 -7.953 1 86.81 123 GLU A C 1
ATOM 1008 O O . GLU A 1 123 ? -10.664 -31.859 -7.074 1 86.81 123 GLU A O 1
ATOM 1013 N N . GLU A 1 124 ? -9.32 -31.281 -8.773 1 86.5 124 GLU A N 1
ATOM 1014 C CA . GLU A 1 124 ? -8.5 -32.5 -8.719 1 86.5 124 GLU A CA 1
ATOM 1015 C C . GLU A 1 124 ? -7.383 -32.344 -7.688 1 86.5 124 GLU A C 1
ATOM 1017 O O . GLU A 1 124 ? -6.605 -33.281 -7.48 1 86.5 124 GLU A O 1
ATOM 1022 N N . GLY A 1 125 ? -7.281 -31.172 -7.121 1 81.38 125 GLY A N 1
ATOM 1023 C CA . GLY A 1 125 ? -6.273 -30.953 -6.094 1 81.38 125 GLY A CA 1
ATOM 1024 C C . GLY A 1 125 ? -4.957 -30.453 -6.652 1 81.38 125 GLY A C 1
ATOM 1025 O O . GLY A 1 125 ? -3.975 -30.312 -5.918 1 81.38 125 GLY A O 1
ATOM 1026 N N . LYS A 1 126 ? -4.961 -30.172 -7.945 1 82.56 126 LYS A N 1
ATOM 1027 C CA . LYS A 1 126 ? -3.746 -29.672 -8.586 1 82.56 126 LYS A CA 1
ATOM 1028 C C . LYS A 1 126 ? -3.678 -28.156 -8.516 1 82.56 126 LYS A C 1
ATOM 1030 O O . LYS A 1 126 ? -4.688 -27.469 -8.703 1 82.56 126 LYS A O 1
ATOM 1035 N N . HIS A 1 127 ? -2.52 -27.688 -8.266 1 84.75 127 HIS A N 1
ATOM 1036 C CA . HIS A 1 127 ? -2.344 -26.234 -8.25 1 84.75 127 HIS A CA 1
ATOM 1037 C C . HIS A 1 127 ? -2.381 -25.656 -9.664 1 84.75 127 HIS A C 1
ATOM 1039 O O . HIS A 1 127 ? -1.786 -26.234 -10.586 1 84.75 127 HIS A O 1
ATOM 1045 N N . VAL A 1 128 ? -3.145 -24.625 -9.844 1 86.56 128 VAL A N 1
ATOM 1046 C CA . VAL A 1 128 ? -3.203 -23.891 -11.094 1 86.56 128 VAL A CA 1
ATOM 1047 C C . VAL A 1 128 ? -2.932 -22.406 -10.836 1 86.56 128 VAL A C 1
ATOM 1049 O O . VAL A 1 128 ? -3.217 -21.891 -9.75 1 86.56 128 VAL A O 1
ATOM 1052 N N . CYS A 1 129 ? -2.301 -21.75 -11.773 1 88.81 129 CYS A N 1
ATOM 1053 C CA . CYS A 1 129 ? -1.963 -20.344 -11.68 1 88.81 129 CYS A CA 1
ATOM 1054 C C . CYS A 1 129 ? -2.488 -19.578 -12.883 1 88.81 129 CYS A C 1
ATOM 1056 O O . CYS A 1 129 ? -2.268 -19.969 -14.031 1 88.81 129 CYS A O 1
ATOM 1058 N N . TYR A 1 130 ? -3.207 -18.484 -12.602 1 89.62 130 TYR A N 1
ATOM 1059 C CA . TYR A 1 130 ? -3.764 -17.656 -13.664 1 89.62 130 TYR A CA 1
ATOM 1060 C C . TYR A 1 130 ? -3.312 -16.203 -13.516 1 89.62 130 TYR A C 1
ATOM 1062 O O . TYR A 1 130 ? -3.285 -15.672 -12.406 1 89.62 130 TYR A O 1
ATOM 1070 N N . HIS A 1 131 ? -2.891 -15.664 -14.602 1 90.38 131 HIS A N 1
ATOM 1071 C CA . HIS A 1 131 ? -2.762 -14.211 -14.695 1 90.38 131 HIS A CA 1
ATOM 1072 C C . HIS A 1 131 ? -4.102 -13.562 -15.023 1 90.38 131 HIS A C 1
ATOM 1074 O O . HIS A 1 131 ? -4.766 -13.945 -15.984 1 90.38 131 HIS A O 1
ATOM 1080 N N . ILE A 1 132 ? -4.453 -12.664 -14.188 1 88.38 132 ILE A N 1
ATOM 1081 C CA . ILE A 1 132 ? -5.738 -12 -14.375 1 88.38 132 ILE A CA 1
ATOM 1082 C C . ILE A 1 132 ? -5.555 -10.758 -15.242 1 88.38 132 ILE A C 1
ATOM 1084 O O . ILE A 1 132 ? -4.895 -9.797 -14.844 1 88.38 132 ILE A O 1
ATOM 1088 N N . GLU A 1 133 ? -5.984 -10.75 -16.391 1 75.81 133 GLU A N 1
ATOM 1089 C CA . GLU A 1 133 ? -5.805 -9.656 -17.344 1 75.81 133 GLU A CA 1
ATOM 1090 C C . GLU A 1 133 ? -6.812 -8.539 -17.078 1 75.81 133 GLU A C 1
ATOM 1092 O O . GLU A 1 133 ? -7.871 -8.766 -16.484 1 75.81 133 GLU A O 1
ATOM 1097 N N . GLU A 1 134 ? -6.336 -7.375 -17.516 1 60.66 134 GLU A N 1
ATOM 1098 C CA . GLU A 1 134 ? -7.086 -6.133 -17.359 1 60.66 134 GLU A CA 1
ATOM 1099 C C . GLU A 1 134 ? -8.523 -6.289 -17.828 1 60.66 134 GLU A C 1
ATOM 1101 O O . GLU A 1 134 ? -8.812 -7.113 -18.703 1 60.66 134 GLU A O 1
ATOM 1106 N N . GLN A 1 135 ? -9.469 -5.762 -17.234 1 54.22 135 GLN A N 1
ATOM 1107 C CA . GLN A 1 135 ? -10.93 -5.723 -17.281 1 54.22 135 GLN A CA 1
ATOM 1108 C C . GLN A 1 135 ? -11.531 -7.062 -16.875 1 54.22 135 GLN A C 1
ATOM 1110 O O . GLN A 1 135 ? -12.664 -7.383 -17.234 1 54.22 135 GLN A O 1
ATOM 1115 N N . GLY A 1 136 ? -10.641 -7.914 -16.078 1 56.16 136 GLY A N 1
ATOM 1116 C CA . GLY A 1 136 ? -11.078 -9.055 -15.289 1 56.16 136 GLY A CA 1
ATOM 1117 C C . GLY A 1 136 ? -11.766 -10.125 -16.109 1 56.16 136 GLY A C 1
ATOM 1118 O O . GLY A 1 136 ? -12.086 -11.195 -15.586 1 56.16 136 GLY A O 1
ATOM 1119 N N . ARG A 1 137 ? -11.758 -9.844 -17.391 1 61.72 137 ARG A N 1
ATOM 1120 C CA . ARG A 1 137 ? -12.633 -10.82 -18.031 1 61.72 137 ARG A CA 1
ATOM 1121 C C . ARG A 1 137 ? -11.82 -11.969 -18.625 1 61.72 137 ARG A C 1
ATOM 1123 O O . ARG A 1 137 ? -12.359 -13.055 -18.859 1 61.72 137 ARG A O 1
ATOM 1130 N N . GLY A 1 138 ? -10.492 -11.758 -18.609 1 78.75 138 GLY A N 1
ATOM 1131 C CA . GLY A 1 138 ? -9.703 -12.82 -19.219 1 78.75 138 GLY A CA 1
ATOM 1132 C C . GLY A 1 138 ? -8.609 -13.352 -18.297 1 78.75 138 GLY A C 1
ATOM 1133 O O . GLY A 1 138 ? -8.031 -12.594 -17.516 1 78.75 138 GLY A O 1
ATOM 1134 N N . LEU A 1 139 ? -8.516 -14.703 -18.312 1 87.06 139 LEU A N 1
ATOM 1135 C CA . LEU A 1 139 ? -7.477 -15.383 -17.531 1 87.06 139 LEU A CA 1
ATOM 1136 C C . LEU A 1 139 ? -6.457 -16.031 -18.469 1 87.06 139 LEU A C 1
ATOM 1138 O O . LEU A 1 139 ? -6.82 -16.609 -19.5 1 87.06 139 LEU A O 1
ATOM 1142 N N . LYS A 1 140 ? -5.289 -15.805 -18.109 1 86 140 LYS A N 1
ATOM 1143 C CA . LYS A 1 140 ? -4.219 -16.516 -18.797 1 86 140 LYS A CA 1
ATOM 1144 C C . LYS A 1 140 ? -3.543 -17.531 -17.891 1 86 140 LYS A C 1
ATOM 1146 O O . LYS A 1 140 ? -3.104 -17.188 -16.781 1 86 140 LYS A O 1
ATOM 1151 N N . CYS A 1 141 ? -3.545 -18.75 -18.453 1 82.19 141 CYS A N 1
ATOM 1152 C CA . CYS A 1 141 ? -2.855 -19.766 -17.672 1 82.19 141 CYS A CA 1
ATOM 1153 C C . CYS A 1 141 ? -1.351 -19.531 -17.672 1 82.19 141 CYS A C 1
ATOM 1155 O O . CYS A 1 141 ? -0.752 -19.312 -18.734 1 82.19 141 CYS A O 1
ATOM 1157 N N . CYS A 1 142 ? -0.772 -19.438 -16.562 1 75.44 142 CYS A N 1
ATOM 1158 C CA . CYS A 1 142 ? 0.656 -19.156 -16.484 1 75.44 142 CYS A CA 1
ATOM 1159 C C . CYS A 1 142 ? 1.479 -20.375 -16.844 1 75.44 142 CYS A C 1
ATOM 1161 O O . CYS A 1 142 ? 2.688 -20.281 -17.062 1 75.44 142 CYS A O 1
ATOM 1163 N N . GLY A 1 143 ? 0.952 -21.469 -17.453 1 58.84 143 GLY A N 1
ATOM 1164 C CA . GLY A 1 143 ? 1.511 -22.609 -18.141 1 58.84 143 GLY A CA 1
ATOM 1165 C C . GLY A 1 143 ? 2.387 -23.484 -17.266 1 58.84 143 GLY A C 1
ATOM 1166 O O . GLY A 1 143 ? 2.895 -24.516 -17.703 1 58.84 143 GLY A O 1
ATOM 1167 N N . ARG A 1 144 ? 2.945 -23.125 -16.219 1 56 144 ARG A N 1
ATOM 1168 C CA . ARG A 1 144 ? 3.926 -24.047 -15.656 1 56 144 ARG A CA 1
ATOM 1169 C C . ARG A 1 144 ? 3.305 -24.906 -14.562 1 56 144 ARG A C 1
ATOM 1171 O O . ARG A 1 144 ? 2.48 -24.438 -13.781 1 56 144 ARG A O 1
ATOM 1178 N N . PRO A 1 145 ? 3.311 -26.266 -14.891 1 54.03 145 PRO A N 1
ATOM 1179 C CA . PRO A 1 145 ? 2.951 -27.141 -13.773 1 54.03 145 PRO A CA 1
ATOM 1180 C C . PRO A 1 145 ? 3.592 -26.703 -12.461 1 54.03 145 PRO A C 1
ATOM 1182 O O . PRO A 1 145 ? 4.785 -26.391 -12.422 1 54.03 145 PRO A O 1
ATOM 1185 N N . TRP A 1 146 ? 2.859 -26.141 -11.562 1 56.38 146 TRP A N 1
ATOM 1186 C CA . TRP A 1 146 ? 3.537 -25.625 -10.375 1 56.38 146 TRP A CA 1
ATOM 1187 C C . TRP A 1 146 ? 3.504 -26.641 -9.242 1 56.38 146 TRP A C 1
ATOM 1189 O O . TRP A 1 146 ? 2.436 -27.141 -8.875 1 56.38 146 TRP A O 1
ATOM 1199 N N . ASN A 1 147 ? 4.52 -27.656 -9.305 1 63.62 147 ASN A N 1
ATOM 1200 C CA . ASN A 1 147 ? 4.68 -28.281 -7.992 1 63.62 147 ASN A CA 1
ATOM 1201 C C . ASN A 1 147 ? 4.992 -27.234 -6.918 1 63.62 147 ASN A C 1
ATOM 1203 O O . ASN A 1 147 ? 6.148 -27.078 -6.52 1 63.62 147 ASN A O 1
ATOM 1207 N N . ILE A 1 148 ? 3.936 -26.516 -6.656 1 69.25 148 ILE A N 1
ATOM 1208 C CA . ILE A 1 148 ? 4.066 -25.422 -5.691 1 69.25 148 ILE A CA 1
ATOM 1209 C C . ILE A 1 148 ? 4.086 -25.984 -4.273 1 69.25 148 ILE A C 1
ATOM 1211 O O . ILE A 1 148 ? 3.213 -26.781 -3.902 1 69.25 148 ILE A O 1
ATOM 1215 N N . SER A 1 149 ? 5.238 -25.859 -3.656 1 80.75 149 SER A N 1
ATOM 1216 C CA . SER A 1 149 ? 5.27 -26.078 -2.213 1 80.75 149 SER A CA 1
ATOM 1217 C C . SER A 1 149 ? 5.141 -24.766 -1.457 1 80.75 149 SER A C 1
ATOM 1219 O O . SER A 1 149 ? 6.016 -23.891 -1.552 1 80.75 149 SER A O 1
ATOM 1221 N N . LEU A 1 150 ? 3.996 -24.672 -0.839 1 83.69 150 LEU A N 1
ATOM 1222 C CA . LEU A 1 150 ? 3.76 -23.453 -0.063 1 83.69 150 LEU A CA 1
ATOM 1223 C C . LEU A 1 150 ? 4.871 -23.25 0.959 1 83.69 150 LEU A C 1
ATOM 1225 O O . LEU A 1 150 ? 5.238 -22.109 1.252 1 83.69 150 LEU A O 1
ATOM 1229 N N . GLU A 1 151 ? 5.43 -24.312 1.389 1 84.06 151 GLU A N 1
ATOM 1230 C CA . GLU A 1 151 ? 6.5 -24.25 2.379 1 84.06 151 GLU A CA 1
ATOM 1231 C C . GLU A 1 151 ? 7.766 -23.625 1.791 1 84.06 151 GLU A C 1
ATOM 1233 O O . GLU A 1 151 ? 8.578 -23.062 2.521 1 84.06 151 GLU A O 1
ATOM 1238 N N . ASP A 1 152 ? 7.816 -23.703 0.493 1 86.12 152 ASP A N 1
ATOM 1239 C CA . ASP A 1 152 ? 8.984 -23.141 -0.17 1 86.12 152 ASP A CA 1
ATOM 1240 C C . ASP A 1 152 ? 8.805 -21.641 -0.422 1 86.12 152 ASP A C 1
ATOM 1242 O O . ASP A 1 152 ? 9.773 -20.938 -0.709 1 86.12 152 ASP A O 1
ATOM 1246 N N . ALA A 1 153 ? 7.594 -21.203 -0.305 1 89.38 153 ALA A N 1
ATOM 1247 C CA . ALA A 1 153 ? 7.328 -19.828 -0.74 1 89.38 153 ALA A CA 1
ATOM 1248 C C . ALA A 1 153 ? 7.031 -18.922 0.452 1 89.38 153 ALA A C 1
ATOM 1250 O O . ALA A 1 153 ? 7.113 -17.703 0.343 1 89.38 153 ALA A O 1
ATOM 1251 N N . PHE A 1 154 ? 6.707 -19.562 1.558 1 89.38 154 PHE A N 1
ATOM 1252 C CA . PHE A 1 154 ? 6.312 -18.766 2.715 1 89.38 154 PHE A CA 1
ATOM 1253 C C . PHE A 1 154 ? 7.062 -19.219 3.963 1 89.38 154 PHE A C 1
ATOM 1255 O O . PHE A 1 154 ? 7.309 -20.406 4.148 1 89.38 154 PHE A O 1
ATOM 1262 N N . PRO A 1 155 ? 7.387 -18.203 4.785 1 86.44 155 PRO A N 1
ATOM 1263 C CA . PRO A 1 155 ? 8.008 -18.578 6.059 1 86.44 155 PRO A CA 1
ATOM 1264 C C . PRO A 1 155 ? 7.117 -19.484 6.898 1 86.44 155 PRO A C 1
ATOM 1266 O O . PRO A 1 155 ? 5.891 -19.375 6.859 1 86.44 155 PRO A O 1
ATOM 1269 N N . PRO A 1 156 ? 7.809 -20.297 7.652 1 82.56 156 PRO A N 1
ATOM 1270 C CA . PRO A 1 156 ? 7.035 -21.172 8.539 1 82.56 156 PRO A CA 1
ATOM 1271 C C . PRO A 1 156 ? 6.172 -20.391 9.531 1 82.56 156 PRO A C 1
ATOM 1273 O O . PRO A 1 156 ? 6.621 -19.391 10.094 1 82.56 156 PRO A O 1
ATOM 1276 N N . GLY A 1 157 ? 4.902 -20.844 9.617 1 78.81 157 GLY A N 1
ATOM 1277 C CA . GLY A 1 157 ? 4.027 -20.266 10.617 1 78.81 157 GLY A CA 1
ATOM 1278 C C . GLY A 1 157 ? 3.227 -19.078 10.094 1 78.81 157 GLY A C 1
ATOM 1279 O O . GLY A 1 157 ? 2.309 -18.609 10.766 1 78.81 157 GLY A O 1
ATOM 1280 N N . LEU A 1 158 ? 3.656 -18.625 8.977 1 82.81 158 LEU A N 1
ATOM 1281 C CA . LEU A 1 158 ? 2.945 -17.453 8.453 1 82.81 158 LEU A CA 1
ATOM 1282 C C . LEU A 1 158 ? 1.559 -17.844 7.953 1 82.81 158 LEU A C 1
ATOM 1284 O O . LEU A 1 158 ? 0.578 -17.156 8.227 1 82.81 158 LEU A O 1
ATOM 1288 N N . LEU A 1 159 ? 1.51 -18.969 7.27 1 85.38 159 LEU A N 1
ATOM 1289 C CA . LEU A 1 159 ? 0.227 -19.453 6.77 1 85.38 159 LEU A CA 1
ATOM 1290 C C . LEU A 1 159 ? -0.47 -20.328 7.809 1 85.38 159 LEU A C 1
ATOM 1292 O O . LEU A 1 159 ? 0.182 -21.094 8.516 1 85.38 159 LEU A O 1
ATOM 1296 N N . SER A 1 160 ? -1.761 -20.156 8.07 1 77.56 160 SER A N 1
ATOM 1297 C CA . SER A 1 160 ? -2.543 -20.906 9.055 1 77.56 160 SER A CA 1
ATOM 1298 C C . SER A 1 160 ? -2.967 -22.266 8.516 1 77.56 160 SER A C 1
ATOM 1300 O O . SER A 1 160 ? -3.914 -22.859 9.016 1 77.56 160 SER A O 1
ATOM 1302 N N . GLY A 1 161 ? -2.324 -22.75 7.578 1 79.69 161 GLY A N 1
ATOM 1303 C CA . GLY A 1 161 ? -2.695 -24.016 6.941 1 79.69 161 GLY A CA 1
ATOM 1304 C C . GLY A 1 161 ? -2.625 -23.953 5.43 1 79.69 161 GLY A C 1
ATOM 1305 O O . GLY A 1 161 ? -1.7 -23.359 4.867 1 79.69 161 GLY A O 1
ATOM 1306 N N . SER A 1 162 ? -3.596 -24.75 4.84 1 82.62 162 SER A N 1
ATOM 1307 C CA . SER A 1 162 ? -3.598 -24.797 3.381 1 82.62 162 SER A CA 1
ATOM 1308 C C . SER A 1 162 ? -4.617 -23.828 2.797 1 82.62 162 SER A C 1
ATOM 1310 O O . SER A 1 162 ? -5.82 -24.094 2.826 1 82.62 162 SER A O 1
ATOM 1312 N N . PRO A 1 163 ? -4.082 -22.781 2.307 1 89.69 163 PRO A N 1
ATOM 1313 C CA . PRO A 1 163 ? -5.023 -21.844 1.698 1 89.69 163 PRO A CA 1
ATOM 1314 C C . PRO A 1 163 ? -5.734 -22.422 0.479 1 89.69 163 PRO A C 1
ATOM 1316 O O . PRO A 1 163 ? -5.16 -23.25 -0.245 1 89.69 163 PRO A O 1
ATOM 1319 N N . ARG A 1 164 ? -6.984 -22.031 0.298 1 89.94 164 ARG A N 1
ATOM 1320 C CA . ARG A 1 164 ? -7.754 -22.422 -0.879 1 89.94 164 ARG A CA 1
ATOM 1321 C C . ARG A 1 164 ? -7.246 -21.703 -2.127 1 89.94 164 ARG A C 1
ATOM 1323 O O . ARG A 1 164 ? -7.277 -22.266 -3.225 1 89.94 164 ARG A O 1
ATOM 1330 N N . ALA A 1 165 ? -6.844 -20.5 -1.913 1 93.19 165 ALA A N 1
ATOM 1331 C CA . ALA A 1 165 ? -6.336 -19.688 -3.01 1 93.19 165 ALA A CA 1
ATOM 1332 C C . ALA A 1 165 ? -5.418 -18.578 -2.492 1 93.19 165 ALA A C 1
ATOM 1334 O O . ALA A 1 165 ? -5.52 -18.172 -1.332 1 93.19 165 ALA A O 1
ATOM 1335 N N . ILE A 1 166 ? -4.547 -18.125 -3.332 1 94.12 166 ILE A N 1
ATOM 1336 C CA . ILE A 1 166 ? -3.664 -17 -3.059 1 94.12 166 ILE A CA 1
ATOM 1337 C C . ILE A 1 166 ? -3.656 -16.047 -4.254 1 94.12 166 ILE A C 1
ATOM 1339 O O . ILE A 1 166 ? -3.367 -16.453 -5.379 1 94.12 166 ILE A O 1
ATOM 1343 N N . TRP A 1 167 ? -4.016 -14.82 -4.016 1 95 167 TRP A N 1
ATOM 1344 C CA . TRP A 1 167 ? -3.822 -13.766 -5.004 1 95 167 TRP A CA 1
ATOM 1345 C C . TRP A 1 167 ? -2.479 -13.07 -4.805 1 95 167 TRP A C 1
ATOM 1347 O O . TRP A 1 167 ? -2.088 -12.773 -3.672 1 95 167 TRP A O 1
ATOM 1357 N N . PHE A 1 168 ? -1.819 -12.844 -5.887 1 95 168 PHE A N 1
ATOM 1358 C CA . PHE A 1 168 ? -0.592 -12.062 -5.84 1 95 168 PHE A CA 1
ATOM 1359 C C . PHE A 1 168 ? -0.746 -10.773 -6.641 1 95 168 PHE A C 1
ATOM 1361 O O . PHE A 1 168 ? -1.332 -10.773 -7.727 1 95 168 PHE A O 1
ATOM 1368 N N . VAL A 1 169 ? -0.241 -9.727 -6.078 1 95.38 169 VAL A N 1
ATOM 1369 C CA . VAL A 1 169 ? -0.109 -8.461 -6.785 1 95.38 169 VAL A CA 1
ATOM 1370 C C . VAL A 1 169 ? 1.337 -8.266 -7.238 1 95.38 169 VAL A C 1
ATOM 1372 O O . VAL A 1 169 ? 2.262 -8.352 -6.426 1 95.38 169 VAL A O 1
ATOM 1375 N N . ALA A 1 170 ? 1.498 -8.086 -8.508 1 94.12 170 ALA A N 1
ATOM 1376 C CA . ALA A 1 170 ? 2.83 -7.898 -9.078 1 94.12 170 ALA A CA 1
ATOM 1377 C C . ALA A 1 170 ? 2.922 -6.574 -9.836 1 94.12 170 ALA A C 1
ATOM 1379 O O . ALA A 1 170 ? 1.902 -5.945 -10.125 1 94.12 170 ALA A O 1
ATOM 1380 N N . ALA A 1 171 ? 4.148 -6.164 -10.016 1 91.56 171 ALA A N 1
ATOM 1381 C CA . ALA A 1 171 ? 4.383 -4.926 -10.75 1 91.56 171 ALA A CA 1
ATOM 1382 C C . ALA A 1 171 ? 5.594 -5.055 -11.672 1 91.56 171 ALA A C 1
ATOM 1384 O O . ALA A 1 171 ? 6.438 -5.934 -11.477 1 91.56 171 ALA A O 1
ATOM 1385 N N . ASN A 1 172 ? 5.594 -4.277 -12.656 1 87.5 172 ASN A N 1
ATOM 1386 C CA . ASN A 1 172 ? 6.766 -4.078 -13.5 1 87.5 172 ASN A CA 1
ATOM 1387 C C . ASN A 1 172 ? 7.535 -2.822 -13.102 1 87.5 172 ASN A C 1
ATOM 1389 O O . ASN A 1 172 ? 7.152 -1.711 -13.477 1 87.5 172 ASN A O 1
ATOM 1393 N N . LEU A 1 173 ? 8.664 -3 -12.414 1 87 173 LEU A N 1
ATOM 1394 C CA . LEU A 1 173 ? 9.398 -1.887 -11.828 1 87 173 LEU A CA 1
ATOM 1395 C C . LEU A 1 173 ? 10.109 -1.078 -12.914 1 87 173 LEU A C 1
ATOM 1397 O O . LEU A 1 173 ? 10.359 0.116 -12.734 1 87 173 LEU A O 1
ATOM 1401 N N . HIS A 1 174 ? 10.43 -1.76 -13.984 1 81.75 174 HIS A N 1
ATOM 1402 C CA . HIS A 1 174 ? 11.031 -1.043 -15.102 1 81.75 174 HIS A CA 1
ATOM 1403 C C . HIS A 1 174 ? 10.047 -0.048 -15.711 1 81.75 174 HIS A C 1
ATOM 1405 O O . HIS A 1 174 ? 10.398 1.112 -15.938 1 81.75 174 HIS A O 1
ATOM 1411 N N . ARG A 1 175 ? 8.93 -0.501 -15.922 1 77.81 175 ARG A N 1
ATOM 1412 C CA . ARG A 1 175 ? 7.887 0.356 -16.484 1 77.81 175 ARG A CA 1
ATOM 1413 C C . ARG A 1 175 ? 7.531 1.481 -15.516 1 77.81 175 ARG A C 1
ATOM 1415 O O . ARG A 1 175 ? 7.383 2.635 -15.93 1 77.81 175 ARG A O 1
ATOM 1422 N N . SER A 1 176 ? 7.363 1.135 -14.258 1 82.5 176 SER A N 1
ATOM 1423 C CA . SER A 1 176 ? 7.051 2.137 -13.25 1 82.5 176 SER A CA 1
ATOM 1424 C C . SER A 1 176 ? 8.117 3.229 -13.195 1 82.5 176 SER A C 1
ATOM 1426 O O . SER A 1 176 ? 7.793 4.414 -13.086 1 82.5 176 SER A O 1
ATOM 1428 N N . HIS A 1 177 ? 9.32 2.828 -13.312 1 81.75 177 HIS A N 1
ATOM 1429 C CA . HIS A 1 177 ? 10.422 3.783 -13.266 1 81.75 177 HIS A CA 1
ATOM 1430 C C . HIS A 1 177 ? 10.422 4.684 -14.492 1 81.75 177 HIS A C 1
ATOM 1432 O O . HIS A 1 177 ? 10.703 5.879 -14.398 1 81.75 177 HIS A O 1
ATOM 1438 N N . LYS A 1 178 ? 10.195 4.078 -15.57 1 76 178 LYS A N 1
ATOM 1439 C CA . LYS A 1 178 ? 10.164 4.852 -16.812 1 76 178 LYS A CA 1
ATOM 1440 C C . LYS A 1 178 ? 9.078 5.918 -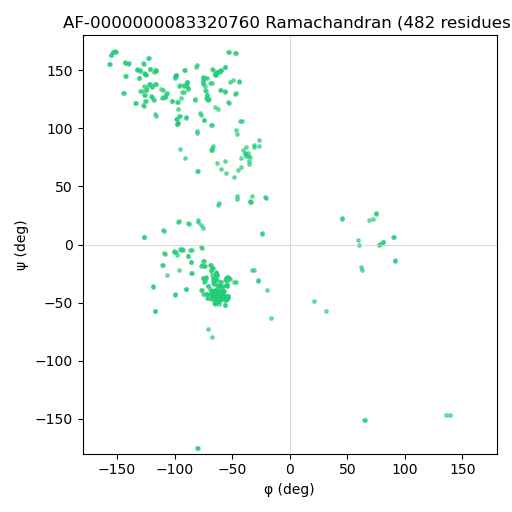16.766 1 76 178 LYS A C 1
ATOM 1442 O O . LYS A 1 178 ? 9.258 7.023 -17.281 1 76 178 LYS A O 1
ATOM 1447 N N . LEU A 1 179 ? 8.086 5.609 -16.109 1 74.81 179 LEU A N 1
ATOM 1448 C CA . LEU A 1 179 ? 6.934 6.508 -16.094 1 74.81 179 LEU A CA 1
ATOM 1449 C C . LEU A 1 179 ? 7.039 7.512 -14.945 1 74.81 179 LEU A C 1
ATOM 1451 O O . LEU A 1 179 ? 6.754 8.695 -15.133 1 74.81 179 LEU A O 1
ATOM 1455 N N . LEU A 1 180 ? 7.531 7.059 -13.789 1 78.88 180 LEU A N 1
ATOM 1456 C CA . LEU A 1 180 ? 7.406 7.883 -12.586 1 78.88 180 LEU A CA 1
ATOM 1457 C C . LEU A 1 180 ? 8.766 8.086 -11.93 1 78.88 180 LEU A C 1
ATOM 1459 O O . LEU A 1 180 ? 8.852 8.68 -10.852 1 78.88 180 LEU A O 1
ATOM 1463 N N . GLY A 1 181 ? 9.805 7.637 -12.586 1 80.38 181 GLY A N 1
ATOM 1464 C CA . GLY A 1 181 ? 11.117 7.73 -11.977 1 80.38 181 GLY A CA 1
ATOM 1465 C C . GLY A 1 181 ? 11.258 6.898 -10.711 1 80.38 181 GLY A C 1
ATOM 1466 O O . GLY A 1 181 ? 10.609 5.859 -10.578 1 80.38 181 GLY A O 1
ATOM 1467 N N . GLU A 1 182 ? 12.117 7.344 -9.797 1 85.44 182 GLU A N 1
ATOM 1468 C CA . GLU A 1 182 ? 12.391 6.594 -8.578 1 85.44 182 GLU A CA 1
ATOM 1469 C C . GLU A 1 182 ? 11.148 6.473 -7.707 1 85.44 182 GLU A C 1
ATOM 1471 O O . GLU A 1 182 ? 10.977 5.48 -6.992 1 85.44 182 GLU A O 1
ATOM 1476 N N . ARG A 1 183 ? 10.289 7.367 -7.855 1 88.5 183 ARG A N 1
ATOM 1477 C CA . ARG A 1 183 ? 9.086 7.344 -7.027 1 88.5 183 ARG A CA 1
ATOM 1478 C C . ARG A 1 183 ? 8.125 6.254 -7.488 1 88.5 183 ARG A C 1
ATOM 1480 O O . ARG A 1 183 ? 7.211 5.879 -6.754 1 88.5 183 ARG A O 1
ATOM 1487 N N . GLY A 1 184 ? 8.32 5.801 -8.695 1 86.69 184 GLY A N 1
ATOM 1488 C CA . GLY A 1 184 ? 7.457 4.77 -9.25 1 86.69 184 GLY A CA 1
ATOM 1489 C C . GLY A 1 184 ? 7.371 3.531 -8.375 1 86.69 184 GLY A C 1
ATOM 1490 O O . GLY A 1 184 ? 6.316 2.898 -8.289 1 86.69 184 GLY A O 1
ATOM 1491 N N . TYR A 1 185 ? 8.445 3.195 -7.734 1 92.06 185 TYR A N 1
ATOM 1492 C CA . TYR A 1 185 ? 8.453 2.021 -6.867 1 92.06 185 TYR A CA 1
ATOM 1493 C C . TYR A 1 185 ? 7.57 2.242 -5.645 1 92.06 185 TYR A C 1
ATOM 1495 O O . TYR A 1 185 ? 6.855 1.333 -5.215 1 92.06 185 TYR A O 1
ATOM 1503 N N . ARG A 1 186 ? 7.535 3.426 -4.996 1 93.25 186 ARG A N 1
ATOM 1504 C CA . ARG A 1 186 ? 6.613 3.744 -3.91 1 93.25 186 ARG A CA 1
ATOM 1505 C C . ARG A 1 186 ? 5.164 3.562 -4.352 1 93.25 186 ARG A C 1
ATOM 1507 O O . ARG A 1 186 ? 4.359 2.965 -3.631 1 93.25 186 ARG A O 1
ATOM 1514 N N . TYR A 1 187 ? 5 4.07 -5.543 1 90.19 187 TYR A N 1
ATOM 1515 C CA . TYR A 1 187 ? 3.652 3.965 -6.09 1 90.19 187 TYR A CA 1
ATOM 1516 C C . TYR A 1 187 ? 3.23 2.508 -6.227 1 90.19 187 TYR A C 1
ATOM 1518 O O . TYR A 1 187 ? 2.105 2.146 -5.875 1 90.19 187 TYR A O 1
ATOM 1526 N N . SER A 1 188 ? 4.078 1.74 -6.754 1 92.12 188 SER A N 1
ATOM 1527 C CA . SER A 1 188 ? 3.77 0.331 -6.973 1 92.12 188 SER A CA 1
ATOM 1528 C C . SER A 1 188 ? 3.412 -0.366 -5.664 1 92.12 188 SER A C 1
ATOM 1530 O O . SER A 1 188 ? 2.471 -1.159 -5.613 1 92.12 188 SER A O 1
ATOM 1532 N N . LEU A 1 189 ? 4.16 -0.109 -4.621 1 95.06 189 LEU A N 1
ATOM 1533 C CA . LEU A 1 189 ? 3.896 -0.725 -3.326 1 95.06 189 LEU A CA 1
ATOM 1534 C C . LEU A 1 189 ? 2.582 -0.222 -2.742 1 95.06 189 LEU A C 1
ATOM 1536 O O . LEU A 1 189 ? 1.78 -1.011 -2.236 1 95.06 189 LEU A O 1
ATOM 1540 N N . LEU A 1 190 ? 2.348 1.051 -2.824 1 94.62 190 LEU A N 1
ATOM 1541 C CA . LEU A 1 190 ? 1.1 1.623 -2.33 1 94.62 190 LEU A CA 1
ATOM 1542 C C . LEU A 1 190 ? -0.098 1.035 -3.07 1 94.62 190 LEU A C 1
ATOM 1544 O O . LEU A 1 190 ? -1.089 0.647 -2.447 1 94.62 190 LEU A O 1
ATOM 1548 N N . GLU A 1 191 ? 0.043 0.989 -4.324 1 91.88 191 GLU A N 1
ATOM 1549 C CA . GLU A 1 191 ? -1.028 0.424 -5.137 1 91.88 191 GLU A CA 1
ATOM 1550 C C . GLU A 1 191 ? -1.258 -1.048 -4.805 1 91.88 191 GLU A C 1
ATOM 1552 O O . GLU A 1 191 ? -2.4 -1.507 -4.754 1 91.88 191 GLU A O 1
ATOM 1557 N N . ALA A 1 192 ? -0.196 -1.727 -4.652 1 94.25 192 ALA A N 1
ATOM 1558 C CA . ALA A 1 192 ? -0.323 -3.137 -4.293 1 94.25 192 ALA A CA 1
ATOM 1559 C C . ALA A 1 192 ? -1.091 -3.303 -2.984 1 94.25 192 ALA A C 1
ATOM 1561 O O . ALA A 1 192 ? -1.92 -4.207 -2.855 1 94.25 192 ALA A O 1
ATOM 1562 N N . GLY A 1 193 ? -0.753 -2.482 -2 1 94.06 193 GLY A N 1
ATOM 1563 C CA . GLY A 1 193 ? -1.507 -2.512 -0.757 1 94.06 193 GLY A CA 1
ATOM 1564 C C . GLY A 1 193 ? -2.982 -2.207 -0.946 1 94.06 193 GLY A C 1
ATOM 1565 O O . GLY A 1 193 ? -3.838 -2.877 -0.364 1 94.06 193 GLY A O 1
ATOM 1566 N N . ARG A 1 194 ? -3.254 -1.208 -1.698 1 92.19 194 ARG A N 1
ATOM 1567 C CA . ARG A 1 194 ? -4.637 -0.836 -1.989 1 92.19 194 ARG A CA 1
ATOM 1568 C C . ARG A 1 194 ? -5.379 -1.982 -2.666 1 92.19 194 ARG A C 1
ATOM 1570 O O . ARG A 1 194 ? -6.512 -2.301 -2.293 1 92.19 194 ARG A O 1
ATOM 1577 N N . ILE A 1 195 ? -4.766 -2.551 -3.631 1 91.25 195 ILE A N 1
ATOM 1578 C CA . ILE A 1 195 ? -5.371 -3.643 -4.387 1 91.25 195 ILE A CA 1
ATOM 1579 C C . ILE A 1 195 ? -5.605 -4.84 -3.469 1 91.25 195 ILE A C 1
ATOM 1581 O O . ILE A 1 195 ? -6.637 -5.508 -3.562 1 91.25 195 ILE A O 1
ATOM 1585 N N . ALA A 1 196 ? -4.605 -5.133 -2.643 1 93.44 196 ALA A N 1
ATOM 1586 C CA . ALA A 1 196 ? -4.773 -6.227 -1.691 1 93.44 196 ALA A CA 1
ATOM 1587 C C . ALA A 1 196 ? -6.035 -6.043 -0.854 1 93.44 196 ALA A C 1
ATOM 1589 O O . ALA A 1 196 ? -6.797 -6.988 -0.65 1 93.44 196 ALA A O 1
ATOM 1590 N N . LYS A 1 197 ? -6.211 -4.844 -0.41 1 91.81 197 LYS A N 1
ATOM 1591 C CA . LYS A 1 197 ? -7.414 -4.559 0.37 1 91.81 197 LYS A CA 1
ATOM 1592 C C . LYS A 1 197 ? -8.672 -4.734 -0.474 1 91.81 197 LYS A C 1
ATOM 1594 O O . LYS A 1 197 ? -9.68 -5.25 0.007 1 91.81 197 LYS A O 1
ATOM 1599 N N . GLN A 1 198 ? -8.617 -4.305 -1.649 1 90.06 198 GLN A N 1
ATOM 1600 C CA . GLN A 1 198 ? -9.758 -4.453 -2.547 1 90.06 198 GLN A CA 1
ATOM 1601 C C . GLN A 1 198 ? -10.094 -5.926 -2.77 1 90.06 198 GLN A C 1
ATOM 1603 O O . GLN A 1 198 ? -11.258 -6.316 -2.717 1 90.06 198 GLN A O 1
ATOM 1608 N N . VAL A 1 199 ? -9.109 -6.699 -3.066 1 91.56 199 VAL A N 1
ATOM 1609 C CA . VAL A 1 199 ? -9.281 -8.133 -3.273 1 91.56 199 VAL A CA 1
ATOM 1610 C C . VAL A 1 199 ? -9.906 -8.766 -2.031 1 91.56 199 VAL A C 1
ATOM 1612 O O . VAL A 1 199 ? -10.828 -9.57 -2.133 1 91.56 199 VAL A O 1
ATOM 1615 N N . GLN A 1 200 ? -9.406 -8.383 -0.917 1 91.19 200 GLN A N 1
ATOM 1616 C CA . GLN A 1 200 ? -9.922 -8.898 0.347 1 91.19 200 GLN A CA 1
ATOM 1617 C C . GLN A 1 200 ? -11.398 -8.547 0.521 1 91.19 200 GLN A C 1
ATOM 1619 O O . GLN A 1 200 ? -12.188 -9.391 0.946 1 91.19 200 GLN A O 1
ATOM 1624 N N . SER A 1 201 ? -11.742 -7.367 0.181 1 88.81 201 SER A N 1
ATOM 1625 C CA . SER A 1 201 ? -13.109 -6.898 0.379 1 88.81 201 SER A CA 1
ATOM 1626 C C . SER A 1 201 ? -14.086 -7.648 -0.518 1 88.81 201 SER A C 1
ATOM 1628 O O . SER A 1 201 ? -15.289 -7.688 -0.24 1 88.81 201 SER A O 1
ATOM 1630 N N . CYS A 1 202 ? -13.594 -8.258 -1.562 1 90.5 202 CYS A N 1
ATOM 1631 C CA . CYS A 1 202 ? -14.438 -8.961 -2.521 1 90.5 202 CYS A CA 1
ATOM 1632 C C . CYS A 1 202 ? -14.555 -10.438 -2.158 1 90.5 202 CYS A C 1
ATOM 1634 O O . CYS A 1 202 ? -15.266 -11.188 -2.83 1 90.5 202 CYS A O 1
ATOM 1636 N N . ALA A 1 203 ? -13.844 -10.844 -1.133 1 90.38 203 ALA A N 1
ATOM 1637 C CA . ALA A 1 203 ? -13.82 -12.258 -0.771 1 90.38 203 ALA A CA 1
ATOM 1638 C C . ALA A 1 203 ? -15.211 -12.734 -0.35 1 90.38 203 ALA A C 1
ATOM 1640 O O . ALA A 1 203 ? -15.984 -11.969 0.231 1 90.38 203 ALA A O 1
ATOM 1641 N N . PRO A 1 204 ? -15.469 -14.023 -0.637 1 86.88 204 PRO A N 1
ATOM 1642 C CA . PRO A 1 204 ? -16.75 -14.57 -0.192 1 86.88 204 PRO A CA 1
ATOM 1643 C C . PRO A 1 204 ? -16.922 -14.531 1.326 1 86.88 204 PRO A C 1
ATOM 1645 O O . PRO A 1 204 ? -15.938 -14.672 2.061 1 86.88 204 PRO A O 1
ATOM 1648 N N . GLN A 1 205 ? -18.141 -14.398 1.839 1 82.38 205 GLN A N 1
ATOM 1649 C CA . GLN A 1 205 ? -18.438 -14.234 3.256 1 82.38 205 GLN A CA 1
ATOM 1650 C C . GLN A 1 205 ? -18.031 -15.469 4.055 1 82.38 205 GLN A C 1
ATOM 1652 O O . GLN A 1 205 ? -17.594 -15.352 5.203 1 82.38 205 GLN A O 1
ATOM 1657 N N . ALA A 1 206 ? -18.047 -16.641 3.5 1 83.69 206 ALA A N 1
ATOM 1658 C CA . ALA A 1 206 ? -17.766 -17.875 4.234 1 83.69 206 ALA A CA 1
ATOM 1659 C C . ALA A 1 206 ? -16.281 -18.188 4.223 1 83.69 206 ALA A C 1
ATOM 1661 O O . ALA A 1 206 ? -15.867 -19.328 4.504 1 83.69 206 ALA A O 1
ATOM 1662 N N . THR A 1 207 ? -15.523 -17.156 3.918 1 86.94 207 THR A N 1
ATOM 1663 C CA . THR A 1 207 ? -14.086 -17.375 3.852 1 86.94 207 THR A CA 1
ATOM 1664 C C . THR A 1 207 ? -13.344 -16.359 4.723 1 86.94 207 THR A C 1
ATOM 1666 O O . THR A 1 207 ? -13.922 -15.344 5.137 1 86.94 207 THR A O 1
ATOM 1669 N N . ASP A 1 208 ? -12.188 -16.75 5.113 1 87.12 208 ASP A N 1
ATOM 1670 C CA . ASP A 1 208 ? -11.258 -15.844 5.789 1 87.12 208 ASP A CA 1
ATOM 1671 C C . ASP A 1 208 ? -10.102 -15.453 4.871 1 87.12 208 ASP A C 1
ATOM 1673 O O . ASP A 1 208 ? -9.57 -16.297 4.141 1 87.12 208 ASP A O 1
ATOM 1677 N N . THR A 1 209 ? -9.867 -14.203 4.801 1 90.06 209 THR A N 1
ATOM 1678 C CA . THR A 1 209 ? -8.758 -13.719 3.977 1 90.06 209 THR A CA 1
ATOM 1679 C C . THR A 1 209 ? -7.762 -12.93 4.816 1 90.06 209 THR A C 1
ATOM 1681 O O . THR A 1 209 ? -8.125 -12.336 5.836 1 90.06 209 THR A O 1
ATOM 1684 N N . ALA A 1 210 ? -6.57 -12.961 4.395 1 88.19 210 ALA A N 1
ATOM 1685 C CA . ALA A 1 210 ? -5.52 -12.18 5.043 1 88.19 210 ALA A CA 1
ATOM 1686 C C . ALA A 1 210 ? -4.512 -11.664 4.02 1 88.19 210 ALA A C 1
ATOM 1688 O O . ALA A 1 210 ? -4.039 -12.422 3.168 1 88.19 210 ALA A O 1
ATOM 1689 N N . PRO A 1 211 ? -4.234 -10.391 4.086 1 92.25 211 PRO A N 1
ATOM 1690 C CA . PRO A 1 211 ? -3.139 -9.898 3.254 1 92.25 211 PRO A CA 1
ATOM 1691 C C . PRO A 1 211 ? -1.764 -10.273 3.801 1 92.25 211 PRO A C 1
ATOM 1693 O O . PRO A 1 211 ? -1.563 -10.297 5.016 1 92.25 211 PRO A O 1
ATOM 1696 N N . ILE A 1 212 ? -0.838 -10.562 2.9 1 91.25 212 ILE A N 1
ATOM 1697 C CA . ILE A 1 212 ? 0.511 -10.984 3.26 1 91.25 212 ILE A CA 1
ATOM 1698 C C . ILE A 1 212 ? 1.534 -10.148 2.496 1 91.25 212 ILE A C 1
ATOM 1700 O O . ILE A 1 212 ? 1.413 -9.961 1.282 1 91.25 212 ILE A O 1
ATOM 1704 N N . ALA A 1 213 ? 2.51 -9.664 3.266 1 89.81 213 ALA A N 1
ATOM 1705 C CA . ALA A 1 213 ? 3.57 -8.875 2.654 1 89.81 213 ALA A CA 1
ATOM 1706 C C . ALA A 1 213 ? 4.891 -9.641 2.631 1 89.81 213 ALA A C 1
ATOM 1708 O O . ALA A 1 213 ? 5.867 -9.188 2.033 1 89.81 213 ALA A O 1
ATOM 1709 N N . THR A 1 214 ? 4.887 -10.766 3.275 1 87.19 214 THR A N 1
ATOM 1710 C CA . THR A 1 214 ? 6.145 -11.5 3.367 1 87.19 214 THR A CA 1
ATOM 1711 C C . THR A 1 214 ? 6.031 -12.867 2.695 1 87.19 214 THR A C 1
ATOM 1713 O O . THR A 1 214 ? 5.109 -13.633 2.992 1 87.19 214 THR A O 1
ATOM 1716 N N . PHE A 1 215 ? 6.848 -13.141 1.802 1 92.12 215 PHE A N 1
ATOM 1717 C CA . PHE A 1 215 ? 7.09 -14.406 1.118 1 92.12 215 PHE A CA 1
ATOM 1718 C C . PHE A 1 215 ? 8.516 -14.461 0.576 1 92.12 215 PHE A C 1
ATOM 1720 O O . PHE A 1 215 ? 9.234 -13.461 0.6 1 92.12 215 PHE A O 1
ATOM 1727 N N . TYR A 1 216 ? 8.953 -15.68 0.257 1 91.94 216 TYR A N 1
ATOM 1728 C CA . TYR A 1 216 ? 10.266 -15.789 -0.368 1 91.94 216 TYR A CA 1
ATOM 1729 C C . TYR A 1 216 ? 10.219 -15.328 -1.82 1 91.94 216 TYR A C 1
ATOM 1731 O O . TYR A 1 216 ? 9.719 -16.047 -2.689 1 91.94 216 TYR A O 1
ATOM 1739 N N . ASP A 1 217 ? 10.797 -14.148 -2.033 1 92.06 217 ASP A N 1
ATOM 1740 C CA . ASP A 1 217 ? 10.617 -13.406 -3.281 1 92.06 217 ASP A CA 1
ATOM 1741 C C . ASP A 1 217 ? 11.016 -14.258 -4.484 1 92.06 217 ASP A C 1
ATOM 1743 O O . ASP A 1 217 ? 10.266 -14.359 -5.457 1 92.06 217 ASP A O 1
ATOM 1747 N N . ASP A 1 218 ? 12.148 -14.875 -4.406 1 88.75 218 ASP A N 1
ATOM 1748 C CA . ASP A 1 218 ? 12.664 -15.617 -5.551 1 88.75 218 ASP A CA 1
ATOM 1749 C C . ASP A 1 218 ? 11.734 -16.766 -5.926 1 88.75 218 ASP A C 1
ATOM 1751 O O . ASP A 1 218 ? 11.453 -16.984 -7.109 1 88.75 218 ASP A O 1
ATOM 1755 N N . ARG A 1 219 ? 11.242 -17.375 -4.965 1 88.12 219 ARG A N 1
ATOM 1756 C CA . ARG A 1 219 ? 10.383 -18.531 -5.215 1 88.12 219 ARG A CA 1
ATOM 1757 C C . ARG A 1 219 ? 9.039 -18.094 -5.797 1 88.12 219 ARG A C 1
ATOM 1759 O O . ARG A 1 219 ? 8.562 -18.688 -6.77 1 88.12 219 ARG A O 1
ATOM 1766 N N . VAL A 1 220 ? 8.477 -17.141 -5.238 1 91.19 220 VAL A N 1
ATOM 1767 C CA . VAL A 1 220 ? 7.188 -16.656 -5.715 1 91.19 220 VAL A CA 1
ATOM 1768 C C . VAL A 1 220 ? 7.324 -16.109 -7.129 1 91.19 220 VAL A C 1
ATOM 1770 O O . VAL A 1 220 ? 6.48 -16.375 -7.992 1 91.19 220 VAL A O 1
ATOM 1773 N N . ASN A 1 221 ? 8.391 -15.359 -7.359 1 89.38 221 ASN A N 1
ATOM 1774 C CA . ASN A 1 221 ? 8.617 -14.867 -8.711 1 89.38 221 ASN A CA 1
ATOM 1775 C C . ASN A 1 221 ? 8.719 -16 -9.719 1 89.38 221 ASN A C 1
ATOM 1777 O O . ASN A 1 221 ? 8.164 -15.93 -10.812 1 89.38 221 ASN A O 1
ATOM 1781 N N . GLU A 1 222 ? 9.367 -17 -9.305 1 84.75 222 GLU A N 1
ATOM 1782 C CA . GLU A 1 222 ? 9.5 -18.156 -10.172 1 84.75 222 GLU A CA 1
ATOM 1783 C C . GLU A 1 222 ? 8.141 -18.797 -10.445 1 84.75 222 GLU A C 1
ATOM 1785 O O . GLU A 1 222 ? 7.824 -19.125 -11.586 1 84.75 222 GLU A O 1
ATOM 1790 N N . TRP A 1 223 ? 7.348 -18.922 -9.406 1 84.06 223 TRP A N 1
ATOM 1791 C CA . TRP A 1 223 ? 6.016 -19.516 -9.539 1 84.06 223 TRP A CA 1
ATOM 1792 C C . TRP A 1 223 ? 5.176 -18.734 -10.547 1 84.06 223 TRP A C 1
ATOM 1794 O O . TRP A 1 223 ? 4.453 -19.312 -11.352 1 84.06 223 TRP A O 1
ATOM 1804 N N . LEU A 1 224 ? 5.352 -17.484 -10.562 1 87.75 224 LEU A N 1
ATOM 1805 C CA . LEU A 1 224 ? 4.477 -16.609 -11.336 1 87.75 224 LEU A CA 1
ATOM 1806 C C . LEU A 1 224 ? 5.074 -16.328 -12.711 1 87.75 224 LEU A C 1
ATOM 1808 O O . LEU A 1 224 ? 4.445 -15.664 -13.539 1 87.75 224 LEU A O 1
ATOM 1812 N N . GLY A 1 225 ? 6.258 -16.797 -12.945 1 85 225 GLY A N 1
ATOM 1813 C CA . GLY A 1 225 ? 6.918 -16.547 -14.211 1 85 225 GLY A CA 1
ATOM 1814 C C . GLY A 1 225 ? 7.449 -15.133 -14.336 1 85 225 GLY A C 1
ATOM 1815 O O . GLY A 1 225 ? 7.523 -14.578 -15.438 1 85 225 GLY A O 1
ATOM 1816 N N . LEU A 1 226 ? 7.738 -14.539 -13.266 1 87.31 226 LEU A N 1
ATOM 1817 C CA . LEU A 1 226 ? 8.32 -13.203 -13.242 1 87.31 226 LEU A CA 1
ATOM 1818 C C . LEU A 1 226 ? 9.844 -13.273 -13.227 1 87.31 226 LEU A C 1
ATOM 1820 O O . LEU A 1 226 ? 10.422 -14.195 -12.656 1 87.31 226 LEU A O 1
ATOM 1824 N N . ASP A 1 227 ? 10.492 -12.305 -13.781 1 86.94 227 ASP A N 1
ATOM 1825 C CA . ASP A 1 227 ? 11.953 -12.359 -13.875 1 86.94 227 ASP A CA 1
ATOM 1826 C C . ASP A 1 227 ? 12.602 -12.039 -12.531 1 86.94 227 ASP A C 1
ATOM 1828 O O . ASP A 1 227 ? 13.781 -12.328 -12.32 1 86.94 227 ASP A O 1
ATOM 1832 N N . GLY A 1 228 ? 11.867 -11.43 -11.609 1 88.94 228 GLY A N 1
ATOM 1833 C CA . GLY A 1 228 ? 12.383 -11.164 -10.273 1 88.94 228 GLY A CA 1
ATOM 1834 C C . GLY A 1 228 ? 13.266 -9.93 -10.211 1 88.94 228 GLY A C 1
ATOM 1835 O O . GLY A 1 228 ? 13.797 -9.594 -9.156 1 88.94 228 GLY A O 1
ATOM 1836 N N . ILE A 1 229 ? 13.445 -9.219 -11.266 1 85.5 229 ILE A N 1
ATOM 1837 C CA . ILE A 1 229 ? 14.266 -8.023 -11.352 1 85.5 229 ILE A CA 1
ATOM 1838 C C . ILE A 1 229 ? 13.398 -6.82 -11.711 1 85.5 229 ILE A C 1
ATOM 1840 O O . ILE A 1 229 ? 13.258 -5.887 -10.914 1 85.5 229 ILE A O 1
ATOM 1844 N N . TYR A 1 230 ? 12.742 -6.969 -12.805 1 85.38 230 TYR A N 1
ATOM 1845 C CA . TYR A 1 230 ? 11.859 -5.898 -13.258 1 85.38 230 TYR A CA 1
ATOM 1846 C C . TYR A 1 230 ? 10.406 -6.207 -12.906 1 85.38 230 TYR A C 1
ATOM 1848 O O . TYR A 1 230 ? 9.656 -5.32 -12.492 1 85.38 230 TYR A O 1
ATOM 1856 N N . GLU A 1 231 ? 10.086 -7.461 -13.156 1 89.38 231 GLU A N 1
ATOM 1857 C CA . GLU A 1 231 ? 8.758 -7.93 -12.758 1 89.38 231 GLU A CA 1
ATOM 1858 C C . GLU A 1 231 ? 8.812 -8.656 -11.414 1 89.38 231 GLU A C 1
ATOM 1860 O O . GLU A 1 231 ? 9.523 -9.656 -11.273 1 89.38 231 GLU A O 1
ATOM 1865 N N . VAL A 1 232 ? 8.039 -8.141 -10.5 1 93.12 232 VAL A N 1
ATOM 1866 C CA . VAL A 1 232 ? 8.195 -8.688 -9.156 1 93.12 232 VAL A CA 1
ATOM 1867 C C . VAL A 1 232 ? 6.832 -8.773 -8.469 1 93.12 232 VAL A C 1
ATOM 1869 O O . VAL A 1 232 ? 5.965 -7.93 -8.688 1 93.12 232 VAL A O 1
ATOM 1872 N N . ALA A 1 233 ? 6.676 -9.805 -7.672 1 95.19 233 ALA A N 1
ATOM 1873 C CA . ALA A 1 233 ? 5.535 -9.883 -6.766 1 95.19 233 ALA A CA 1
ATOM 1874 C C . ALA A 1 233 ? 5.723 -8.953 -5.57 1 95.19 233 ALA A C 1
ATOM 1876 O O . ALA A 1 233 ? 6.82 -8.852 -5.02 1 95.19 233 ALA A O 1
ATOM 1877 N N . LEU A 1 234 ? 4.656 -8.281 -5.129 1 96.44 234 LEU A N 1
ATOM 1878 C CA . LEU A 1 234 ? 4.789 -7.273 -4.086 1 96.44 234 LEU A CA 1
ATOM 1879 C C . LEU A 1 234 ? 3.977 -7.656 -2.854 1 96.44 234 LEU A C 1
ATOM 1881 O O . LEU A 1 234 ? 4.375 -7.363 -1.724 1 96.44 234 LEU A O 1
ATOM 1885 N N . ALA A 1 235 ? 2.885 -8.227 -3.027 1 96.31 235 ALA A N 1
ATOM 1886 C CA . ALA A 1 235 ? 1.972 -8.57 -1.942 1 96.31 235 ALA A CA 1
ATOM 1887 C C . ALA A 1 235 ? 1.104 -9.773 -2.316 1 96.31 235 ALA A C 1
ATOM 1889 O O . ALA A 1 235 ? 1.032 -10.148 -3.488 1 96.31 235 ALA A O 1
ATOM 1890 N N . ALA A 1 236 ? 0.5 -10.289 -1.328 1 95.69 236 ALA A N 1
ATOM 1891 C CA . ALA A 1 236 ? -0.399 -11.422 -1.55 1 95.69 236 ALA A CA 1
ATOM 1892 C C . ALA A 1 236 ? -1.62 -11.336 -0.637 1 95.69 236 ALA A C 1
ATOM 1894 O O . ALA A 1 236 ? -1.599 -10.633 0.375 1 95.69 236 ALA A O 1
ATOM 1895 N N . VAL A 1 237 ? -2.686 -11.969 -1.032 1 95.25 237 VAL A N 1
ATOM 1896 C CA . VAL A 1 237 ? -3.879 -12.18 -0.219 1 95.25 237 VAL A CA 1
ATOM 1897 C C . VAL A 1 237 ? -4.23 -13.664 -0.193 1 95.25 237 VAL A C 1
ATOM 1899 O O . VAL A 1 237 ? -4.488 -14.266 -1.239 1 95.25 237 VAL A O 1
ATOM 1902 N N . VAL A 1 238 ? -4.223 -14.195 0.969 1 93 238 VAL A N 1
ATOM 1903 C CA . VAL A 1 238 ? -4.512 -15.617 1.112 1 93 238 VAL A CA 1
ATOM 1904 C C . VAL A 1 238 ? -5.965 -15.812 1.536 1 93 238 VAL A C 1
ATOM 1906 O O . VAL A 1 238 ? -6.504 -15.016 2.312 1 93 238 VAL A O 1
ATOM 1909 N N . LEU A 1 239 ? -6.574 -16.844 1.039 1 92.56 239 LEU A N 1
ATOM 1910 C CA . LEU A 1 239 ? -7.953 -17.188 1.362 1 92.56 239 LEU A CA 1
ATOM 1911 C C . LEU A 1 239 ? -8.023 -18.578 1.989 1 92.56 239 LEU A C 1
ATOM 1913 O O . LEU A 1 239 ? -7.461 -19.531 1.456 1 92.56 239 LEU A O 1
ATOM 1917 N N . TYR A 1 240 ? -8.664 -18.562 3.104 1 88.81 240 TYR A N 1
ATOM 1918 C CA . TYR A 1 240 ? -8.914 -19.812 3.814 1 88.81 240 TYR A CA 1
ATOM 1919 C C . TYR A 1 240 ? -10.414 -20.094 3.916 1 88.81 240 TYR A C 1
ATOM 1921 O O . TYR A 1 240 ? -11.219 -19.156 3.941 1 88.81 240 TYR A O 1
ATOM 1929 N N . ASP A 1 241 ? -10.68 -21.391 3.949 1 82.56 241 ASP A N 1
ATOM 1930 C CA . ASP A 1 241 ? -12.047 -21.734 4.32 1 82.56 241 ASP A CA 1
ATOM 1931 C C . ASP A 1 241 ? -12.289 -21.484 5.809 1 82.56 241 ASP A C 1
ATOM 1933 O O . ASP A 1 241 ? -11.398 -21.703 6.633 1 82.56 241 ASP A O 1
ATOM 1937 N N . LYS A 1 242 ? -13.367 -20.688 6.102 1 76 242 LYS A N 1
ATOM 1938 C CA . LYS A 1 242 ? -13.703 -20.547 7.516 1 76 242 LYS A CA 1
ATOM 1939 C C . LYS A 1 242 ? -13.938 -21.906 8.164 1 76 242 LYS A C 1
ATOM 1941 O O . LYS A 1 242 ? -14.461 -22.812 7.531 1 76 242 LYS A O 1
ATOM 1946 N N . PRO A 1 243 ? -13.219 -22.016 9.406 1 63.16 243 PRO A N 1
ATOM 1947 C CA . PRO A 1 243 ? -13.484 -23.281 10.078 1 63.16 243 PRO A CA 1
ATOM 1948 C C . PRO A 1 243 ? -14.977 -23.578 10.219 1 63.16 243 PRO A C 1
ATOM 1950 O O . PRO A 1 243 ? -15.789 -22.656 10.242 1 63.16 243 PRO A O 1
ATOM 1953 N N . MET B 1 1 ? 9.281 -6.059 -44 1 19.39 1 MET B N 1
ATOM 1954 C CA . MET B 1 1 ? 9.891 -5.105 -43.062 1 19.39 1 MET B CA 1
ATOM 1955 C C . MET B 1 1 ? 9.461 -5.395 -41.625 1 19.39 1 MET B C 1
ATOM 1957 O O . MET B 1 1 ? 8.273 -5.41 -41.344 1 19.39 1 MET B O 1
ATOM 1961 N N . SER B 1 2 ? 10.18 -6.223 -40.875 1 21.89 2 SER B N 1
ATOM 1962 C CA . SER B 1 2 ? 9.93 -6.984 -39.656 1 21.89 2 SER B CA 1
ATOM 1963 C C . SER B 1 2 ? 9.727 -6.066 -38.469 1 21.89 2 SER B C 1
ATOM 1965 O O . SER B 1 2 ? 10.516 -5.145 -38.25 1 21.89 2 SER B O 1
ATOM 1967 N N . LEU B 1 3 ? 8.602 -5.617 -38.281 1 24.83 3 LEU B N 1
ATOM 1968 C CA . LEU B 1 3 ? 8.18 -4.629 -37.281 1 24.83 3 LEU B CA 1
ATOM 1969 C C . LEU B 1 3 ? 8.898 -4.836 -35.969 1 24.83 3 LEU B C 1
ATOM 1971 O O . LEU B 1 3 ? 8.828 -5.918 -35.375 1 24.83 3 LEU B O 1
ATOM 1975 N N . LYS B 1 4 ? 10.148 -4.258 -35.875 1 26.47 4 LYS B N 1
ATOM 1976 C CA . LYS B 1 4 ? 11.016 -4.199 -34.719 1 26.47 4 LYS B CA 1
ATOM 1977 C C . LYS B 1 4 ? 10.227 -3.867 -33.438 1 26.47 4 LYS B C 1
ATOM 1979 O O . LYS B 1 4 ? 9.656 -2.779 -33.344 1 26.47 4 LYS B O 1
ATOM 1984 N N . PHE B 1 5 ? 9.422 -4.73 -33.062 1 27.64 5 PHE B N 1
ATOM 1985 C CA . PHE B 1 5 ? 8.82 -4.699 -31.734 1 27.64 5 PHE B CA 1
ATOM 1986 C C . PHE B 1 5 ? 9.82 -4.184 -30.703 1 27.64 5 PHE B C 1
ATOM 1988 O O . PHE B 1 5 ? 10.93 -4.711 -30.578 1 27.64 5 PHE B O 1
ATOM 1995 N N . ASN B 1 6 ? 10.078 -2.932 -30.656 1 30.58 6 ASN B N 1
ATOM 1996 C CA . ASN B 1 6 ? 10.969 -2.348 -29.656 1 30.58 6 ASN B CA 1
ATOM 1997 C C . ASN B 1 6 ? 10.727 -2.941 -28.266 1 30.58 6 ASN B C 1
ATOM 1999 O O . ASN B 1 6 ? 9.648 -2.764 -27.688 1 30.58 6 ASN B O 1
ATOM 2003 N N . ASP B 1 7 ? 11.133 -4.105 -28 1 33 7 ASP B N 1
ATOM 2004 C CA . ASP B 1 7 ? 11.242 -4.863 -26.75 1 33 7 ASP B CA 1
ATOM 2005 C C . ASP B 1 7 ? 11.633 -3.955 -25.594 1 33 7 ASP B C 1
ATOM 2007 O O . ASP B 1 7 ? 12.719 -3.373 -25.594 1 33 7 ASP B O 1
ATOM 2011 N N . TRP B 1 8 ? 10.695 -3.254 -25.109 1 35.41 8 TRP B N 1
ATOM 2012 C CA . TRP B 1 8 ? 10.961 -2.439 -23.938 1 35.41 8 TRP B CA 1
ATOM 2013 C C . TRP B 1 8 ? 11.984 -3.115 -23.031 1 35.41 8 TRP B C 1
ATOM 2015 O O . TRP B 1 8 ? 12.562 -2.477 -22.141 1 35.41 8 TRP B O 1
ATOM 2025 N N . ARG B 1 9 ? 12.094 -4.469 -23.203 1 34.44 9 ARG B N 1
ATOM 2026 C CA . ARG B 1 9 ? 13.141 -5.238 -22.547 1 34.44 9 ARG B CA 1
ATOM 2027 C C . ARG B 1 9 ? 14.523 -4.863 -23.062 1 34.44 9 ARG B C 1
ATOM 2029 O O . ARG B 1 9 ? 15.539 -5.316 -22.547 1 34.44 9 ARG B O 1
ATOM 2036 N N . SER B 1 10 ? 14.641 -4.441 -24.25 1 32.28 10 SER B N 1
ATOM 2037 C CA . SER B 1 10 ? 15.945 -4.469 -24.906 1 32.28 10 SER B CA 1
ATOM 2038 C C . SER B 1 10 ? 16.922 -3.494 -24.25 1 32.28 10 SER B C 1
ATOM 2040 O O . SER B 1 10 ? 18.094 -3.816 -24.047 1 32.28 10 SER B O 1
ATOM 2042 N N . GLU B 1 11 ? 16.844 -2.154 -24.562 1 33.38 11 GLU B N 1
ATOM 2043 C CA . GLU B 1 11 ? 18.047 -1.404 -24.203 1 33.38 11 GLU B CA 1
ATOM 2044 C C . GLU B 1 11 ? 18.219 -1.314 -22.688 1 33.38 11 GLU B C 1
ATOM 2046 O O . GLU B 1 11 ? 17.375 -0.728 -22 1 33.38 11 GLU B O 1
ATOM 2051 N N . ARG B 1 12 ? 18.75 -2.328 -22.062 1 35.44 12 ARG B N 1
ATOM 2052 C CA . ARG B 1 12 ? 19.344 -2.41 -20.734 1 35.44 12 ARG B CA 1
ATOM 2053 C C . ARG B 1 12 ? 20.031 -1.102 -20.359 1 35.44 12 ARG B C 1
ATOM 2055 O O . ARG B 1 12 ? 21.172 -0.853 -20.75 1 35.44 12 ARG B O 1
ATOM 2062 N N . GLU B 1 13 ? 19.562 -0.076 -20.594 1 37.47 13 GLU B N 1
ATOM 2063 C CA . GLU B 1 13 ? 20.297 0.908 -19.797 1 37.47 13 GLU B CA 1
ATOM 2064 C C . GLU B 1 13 ? 20.484 0.438 -18.359 1 37.47 13 GLU B C 1
ATOM 2066 O O . GLU B 1 13 ? 19.656 0.747 -17.5 1 37.47 13 GLU B O 1
ATOM 2071 N N . LEU B 1 14 ? 20.781 -0.761 -18.094 1 39.44 14 LEU B N 1
ATOM 2072 C CA . LEU B 1 14 ? 21.297 -1.388 -16.875 1 39.44 14 LEU B CA 1
ATOM 2073 C C . LEU B 1 14 ? 22.094 -0.389 -16.047 1 39.44 14 LEU B C 1
ATOM 2075 O O . LEU B 1 14 ? 22.484 -0.689 -14.914 1 39.44 14 LEU B O 1
ATOM 2079 N N . ASP B 1 15 ? 22.719 0.541 -16.703 1 41.81 15 ASP B N 1
ATOM 2080 C CA . ASP B 1 15 ? 23.828 1.167 -16 1 41.81 15 ASP B CA 1
ATOM 2081 C C . ASP B 1 15 ? 23.359 1.871 -14.727 1 41.81 15 ASP B C 1
ATOM 2083 O O . ASP B 1 15 ? 24.109 1.972 -13.758 1 41.81 15 ASP B O 1
ATOM 2087 N N . GLU B 1 16 ? 22.312 2.746 -14.797 1 48.81 16 GLU B N 1
ATOM 2088 C CA . GLU B 1 16 ? 22.172 3.604 -13.625 1 48.81 16 GLU B CA 1
ATOM 2089 C C . GLU B 1 16 ? 21.469 2.869 -12.484 1 48.81 16 GLU B C 1
ATOM 2091 O O . GLU B 1 16 ? 20.406 2.291 -12.68 1 48.81 16 GLU B O 1
ATOM 2096 N N . GLU B 1 17 ? 22.234 2.35 -11.625 1 61.34 17 GLU B N 1
ATOM 2097 C CA . GLU B 1 17 ? 21.797 1.738 -10.375 1 61.34 17 GLU B CA 1
ATOM 2098 C C . GLU B 1 17 ? 20.531 2.412 -9.844 1 61.34 17 GLU B C 1
ATOM 2100 O O . GLU B 1 17 ? 20.594 3.539 -9.344 1 61.34 17 GLU B O 1
ATOM 2105 N N . ARG B 1 18 ? 19.422 1.959 -10.359 1 81 18 ARG B N 1
ATOM 2106 C CA . ARG B 1 18 ? 18.172 2.502 -9.844 1 81 18 ARG B CA 1
ATOM 2107 C C . ARG B 1 18 ? 18 2.182 -8.359 1 81 18 ARG B C 1
ATOM 2109 O O . ARG B 1 18 ? 18.125 1.025 -7.953 1 81 18 ARG B O 1
ATOM 2116 N N . LEU B 1 19 ? 17.969 3.24 -7.625 1 86.94 19 LEU B N 1
ATOM 2117 C CA . LEU B 1 19 ? 17.781 3.094 -6.188 1 86.94 19 LEU B CA 1
ATOM 2118 C C . LEU B 1 19 ? 16.641 2.133 -5.883 1 86.94 19 LEU B C 1
ATOM 2120 O O . LEU B 1 19 ? 16.719 1.354 -4.93 1 86.94 19 LEU B O 1
ATOM 2124 N N . SER B 1 20 ? 15.68 2.164 -6.789 1 89.19 20 SER B N 1
ATOM 2125 C CA . SER B 1 20 ? 14.508 1.325 -6.578 1 89.19 20 SER B CA 1
ATOM 2126 C C . SER B 1 20 ? 14.852 -0.155 -6.699 1 89.19 20 SER B C 1
ATOM 2128 O O . SER B 1 20 ? 14.484 -0.958 -5.84 1 89.19 20 SER B O 1
ATOM 2130 N N . LEU B 1 21 ? 15.578 -0.49 -7.738 1 88 21 LEU B N 1
ATOM 2131 C CA . LEU B 1 21 ? 15.945 -1.885 -7.949 1 88 21 LEU B CA 1
ATOM 2132 C C . LEU B 1 21 ? 16.906 -2.357 -6.867 1 88 21 LEU B C 1
ATOM 2134 O O . LEU B 1 21 ? 16.797 -3.484 -6.379 1 88 21 LEU B O 1
ATOM 2138 N N . THR B 1 22 ? 17.844 -1.444 -6.516 1 88 22 THR B N 1
ATOM 2139 C CA . THR B 1 22 ? 18.781 -1.768 -5.453 1 88 22 THR B CA 1
ATOM 2140 C C . THR B 1 22 ? 18.062 -2.002 -4.133 1 88 22 THR B C 1
ATOM 2142 O O . THR B 1 22 ? 18.328 -2.98 -3.432 1 88 22 THR B O 1
ATOM 2145 N N . TYR B 1 23 ? 17.188 -1.163 -3.811 1 91.38 23 TYR B N 1
ATOM 2146 C CA . TYR B 1 23 ? 16.453 -1.32 -2.562 1 91.38 23 TYR B CA 1
ATOM 2147 C C . TYR B 1 23 ? 15.594 -2.582 -2.59 1 91.38 23 TYR B C 1
ATOM 2149 O O . TYR B 1 23 ? 15.57 -3.34 -1.618 1 91.38 23 TYR B O 1
ATOM 2157 N N . HIS B 1 24 ? 14.844 -2.789 -3.691 1 89.56 24 HIS B N 1
ATOM 2158 C CA . HIS B 1 24 ? 13.984 -3.961 -3.777 1 89.56 24 HIS B CA 1
ATOM 2159 C C . HIS B 1 24 ? 14.773 -5.246 -3.584 1 89.56 24 HIS B C 1
ATOM 2161 O O . HIS B 1 24 ? 14.406 -6.094 -2.77 1 89.56 24 HIS B O 1
ATOM 2167 N N . ALA B 1 25 ? 15.805 -5.383 -4.324 1 87.88 25 ALA B N 1
ATOM 2168 C CA . ALA B 1 25 ? 16.656 -6.57 -4.219 1 87.88 25 ALA B CA 1
ATOM 2169 C C . ALA B 1 25 ? 17.219 -6.711 -2.811 1 87.88 25 ALA B C 1
ATOM 2171 O O . ALA B 1 25 ? 17.281 -7.816 -2.266 1 87.88 25 ALA B O 1
ATOM 2172 N N . GLY B 1 26 ? 17.609 -5.582 -2.201 1 87 26 GLY B N 1
ATOM 2173 C CA . GLY B 1 26 ? 18.234 -5.586 -0.888 1 87 26 GLY B CA 1
ATOM 2174 C C . GLY B 1 26 ? 17.25 -5.84 0.24 1 87 26 GLY B C 1
ATOM 2175 O O . GLY B 1 26 ? 17.656 -6.125 1.369 1 87 26 GLY B O 1
ATOM 2176 N N . SER B 1 27 ? 15.977 -5.727 -0.071 1 89.12 27 SER B N 1
ATOM 2177 C CA . SER B 1 27 ? 14.961 -5.93 0.96 1 89.12 27 SER B CA 1
ATOM 2178 C C . SER B 1 27 ? 14.203 -7.23 0.736 1 89.12 27 SER B C 1
ATOM 2180 O O . SER B 1 27 ? 13.156 -7.461 1.352 1 89.12 27 SER B O 1
ATOM 2182 N N . ALA B 1 28 ? 14.727 -8.07 -0.171 1 86.44 28 ALA B N 1
ATOM 2183 C CA . ALA B 1 28 ? 14.102 -9.367 -0.425 1 86.44 28 ALA B CA 1
ATOM 2184 C C . ALA B 1 28 ? 14.172 -10.266 0.806 1 86.44 28 ALA B C 1
ATOM 2186 O O . ALA B 1 28 ? 15.133 -10.188 1.582 1 86.44 28 ALA B O 1
ATOM 2187 N N . HIS B 1 29 ? 13.164 -11.047 0.947 1 84.94 29 HIS B N 1
ATOM 2188 C CA . HIS B 1 29 ? 13.148 -11.992 2.055 1 84.94 29 HIS B CA 1
ATOM 2189 C C . HIS B 1 29 ? 13.648 -13.367 1.615 1 84.94 29 HIS B C 1
ATOM 2191 O O . HIS B 1 29 ? 13.312 -13.836 0.525 1 84.94 29 HIS B O 1
ATOM 2197 N N . HIS B 1 30 ? 14.484 -13.922 2.494 1 81.12 30 HIS B N 1
ATOM 2198 C CA . HIS B 1 30 ? 15.062 -15.234 2.268 1 81.12 30 HIS B CA 1
ATOM 2199 C C . HIS B 1 30 ? 14.891 -16.125 3.488 1 81.12 30 HIS B C 1
ATOM 2201 O O . HIS B 1 30 ? 14.797 -15.641 4.617 1 81.12 30 HIS B O 1
ATOM 2207 N N . PRO B 1 31 ? 14.789 -17.406 3.217 1 79.38 31 PRO B N 1
ATOM 2208 C CA . PRO B 1 31 ? 14.555 -18.328 4.32 1 79.38 31 PRO B CA 1
ATOM 2209 C C . PRO B 1 31 ? 15.57 -18.172 5.449 1 79.38 31 PRO B C 1
ATOM 2211 O O . PRO B 1 31 ? 15.234 -18.375 6.621 1 79.38 31 PRO B O 1
ATOM 2214 N N . GLU B 1 32 ? 16.734 -17.75 5.102 1 78.44 32 GLU B N 1
ATOM 2215 C CA . GLU B 1 32 ? 17.797 -17.656 6.094 1 78.44 32 GLU B CA 1
ATOM 2216 C C . GLU B 1 32 ? 17.516 -16.547 7.098 1 78.44 32 GLU B C 1
ATOM 2218 O O . GLU B 1 32 ? 18.094 -16.531 8.188 1 78.44 32 GLU B O 1
ATOM 2223 N N . LEU B 1 33 ? 16.641 -15.703 6.703 1 78.5 33 LEU B N 1
ATOM 2224 C CA . LEU B 1 33 ? 16.359 -14.555 7.555 1 78.5 33 LEU B CA 1
ATOM 2225 C C . LEU B 1 33 ? 15.258 -14.883 8.562 1 78.5 33 LEU B C 1
ATOM 2227 O O . LEU B 1 33 ? 15.055 -14.141 9.523 1 78.5 33 LEU B O 1
ATOM 2231 N N . ASP B 1 34 ? 14.641 -15.977 8.398 1 78.25 34 ASP B N 1
ATOM 2232 C CA . ASP B 1 34 ? 13.492 -16.312 9.227 1 78.25 34 ASP B CA 1
ATOM 2233 C C . ASP B 1 34 ? 13.898 -16.484 10.688 1 78.25 34 ASP B C 1
ATOM 2235 O O . ASP B 1 34 ? 13.273 -15.914 11.586 1 78.25 34 ASP B O 1
ATOM 2239 N N . ILE B 1 35 ? 14.891 -17.281 10.852 1 73.12 35 ILE B N 1
ATOM 2240 C CA . ILE B 1 35 ? 15.344 -17.547 12.211 1 73.12 35 ILE B CA 1
ATOM 2241 C C . ILE B 1 35 ? 15.797 -16.25 12.875 1 73.12 35 ILE B C 1
ATOM 2243 O O . ILE B 1 35 ? 15.461 -16 14.039 1 73.12 35 ILE B O 1
ATOM 2247 N N . LEU B 1 36 ? 16.484 -15.484 12.125 1 73.12 36 LEU B N 1
ATOM 2248 C CA . LEU B 1 36 ? 17 -14.227 12.648 1 73.12 36 LEU B CA 1
ATOM 2249 C C . LEU B 1 36 ? 15.859 -13.289 13.023 1 73.12 36 LEU B C 1
ATOM 2251 O O 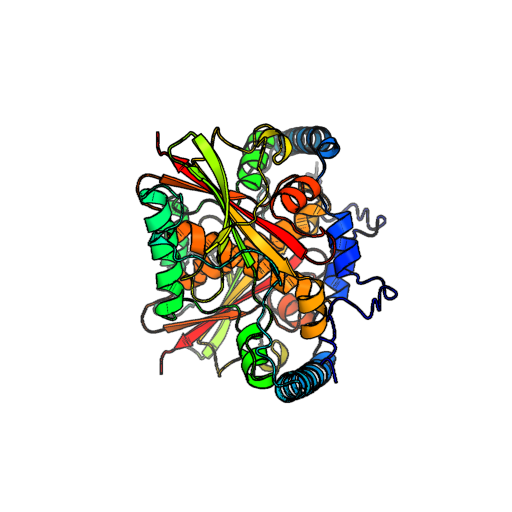. LEU B 1 36 ? 15.883 -12.672 14.094 1 73.12 36 LEU B O 1
ATOM 2255 N N . MET B 1 37 ? 14.953 -13.188 12.188 1 72.81 37 MET B N 1
ATOM 2256 C CA . MET B 1 37 ? 13.82 -12.297 12.422 1 72.81 37 MET B CA 1
ATOM 2257 C C . MET B 1 37 ? 13.016 -12.742 13.633 1 72.81 37 MET B C 1
ATOM 2259 O O . MET B 1 37 ? 12.625 -11.922 14.461 1 72.81 37 MET B O 1
ATOM 2263 N N . ARG B 1 38 ? 12.812 -13.953 13.742 1 72.56 38 ARG B N 1
ATOM 2264 C CA . ARG B 1 38 ? 12.055 -14.477 14.875 1 72.56 38 ARG B CA 1
ATOM 2265 C C . ARG B 1 38 ? 12.805 -14.242 16.188 1 72.56 38 ARG B C 1
ATOM 2267 O O . ARG B 1 38 ? 12.203 -13.875 17.188 1 72.56 38 ARG B O 1
ATOM 2274 N N . SER B 1 39 ? 14.039 -14.523 16.109 1 74.69 39 SER B N 1
ATOM 2275 C CA . SER B 1 39 ? 14.859 -14.297 17.297 1 74.69 39 SER B CA 1
ATOM 2276 C C . SER B 1 39 ? 14.844 -12.828 17.703 1 74.69 39 SER B C 1
ATOM 2278 O O . SER B 1 39 ? 14.742 -12.508 18.891 1 74.69 39 SER B O 1
ATOM 2280 N N . ARG B 1 40 ? 14.969 -12.039 16.734 1 71.5 40 ARG B N 1
ATOM 2281 C CA . ARG B 1 40 ? 14.938 -10.602 16.984 1 71.5 40 ARG B CA 1
ATOM 2282 C C . ARG B 1 40 ? 13.609 -10.188 17.609 1 71.5 40 ARG B C 1
ATOM 2284 O O . ARG B 1 40 ? 13.586 -9.414 18.562 1 71.5 40 ARG B O 1
ATOM 2291 N N . MET B 1 41 ? 12.594 -10.711 17.109 1 72.88 41 MET B N 1
ATOM 2292 C CA . MET B 1 41 ? 11.266 -10.336 17.594 1 72.88 41 MET B CA 1
ATOM 2293 C C . MET B 1 41 ? 11.062 -10.805 19.031 1 72.88 41 MET B C 1
ATOM 2295 O O . MET B 1 41 ? 10.492 -10.086 19.859 1 72.88 41 MET B O 1
ATOM 2299 N N . LYS B 1 42 ? 11.5 -11.953 19.25 1 73.56 42 LYS B N 1
ATOM 2300 C CA . LYS B 1 42 ? 11.422 -12.477 20.609 1 73.56 42 LYS B CA 1
ATOM 2301 C C . LYS B 1 42 ? 12.219 -11.609 21.578 1 73.56 42 LYS B C 1
ATOM 2303 O O . LYS B 1 42 ? 11.75 -11.312 22.672 1 73.56 42 LYS B O 1
ATOM 2308 N N . MET B 1 43 ? 13.312 -11.266 21.156 1 75.44 43 MET B N 1
ATOM 2309 C CA . MET B 1 43 ? 14.18 -10.422 21.969 1 75.44 43 MET B CA 1
ATOM 2310 C C . MET B 1 43 ? 13.531 -9.062 22.219 1 75.44 43 MET B C 1
ATOM 2312 O O . MET B 1 43 ? 13.547 -8.555 23.344 1 75.44 43 MET B O 1
ATOM 2316 N N . LEU B 1 44 ? 13.047 -8.516 21.219 1 70.69 44 LEU B N 1
ATOM 2317 C CA . LEU B 1 44 ? 12.391 -7.219 21.344 1 70.69 44 LEU B CA 1
ATOM 2318 C C . LEU B 1 44 ? 11.156 -7.32 22.25 1 70.69 44 LEU B C 1
ATOM 2320 O O . LEU B 1 44 ? 10.906 -6.43 23.062 1 70.69 44 LEU B O 1
ATOM 2324 N N . GLY B 1 45 ? 10.453 -8.32 21.984 1 68.69 45 GLY B N 1
ATOM 2325 C CA . GLY B 1 45 ? 9.305 -8.547 22.844 1 68.69 45 GLY B CA 1
ATOM 2326 C C . GLY B 1 45 ? 9.672 -8.602 24.312 1 68.69 45 GLY B C 1
ATOM 2327 O O . GLY B 1 45 ? 9 -7.992 25.156 1 68.69 45 GLY B O 1
ATOM 2328 N N . ASN B 1 46 ? 10.648 -9.297 24.547 1 72.69 46 ASN B N 1
ATOM 2329 C CA . ASN B 1 46 ? 11.133 -9.406 25.922 1 72.69 46 ASN B CA 1
ATOM 2330 C C . ASN B 1 46 ? 11.602 -8.055 26.453 1 72.69 46 ASN B C 1
ATOM 2332 O O . ASN B 1 46 ? 11.328 -7.707 27.609 1 72.69 46 ASN B O 1
ATOM 2336 N N . LEU B 1 47 ? 12.297 -7.402 25.672 1 69.56 47 LEU B N 1
ATOM 2337 C CA . LEU B 1 47 ? 12.797 -6.086 26.062 1 69.56 47 LEU B CA 1
ATOM 2338 C C . LEU B 1 47 ? 11.648 -5.133 26.359 1 69.56 47 LEU B C 1
ATOM 2340 O O . LEU B 1 47 ? 11.672 -4.414 27.359 1 69.56 47 LEU B O 1
ATOM 2344 N N . PHE B 1 48 ? 10.797 -5.172 25.5 1 62.84 48 PHE B N 1
ATOM 2345 C CA . PHE B 1 48 ? 9.672 -4.254 25.656 1 62.84 48 PHE B CA 1
ATOM 2346 C C . PHE B 1 48 ? 8.852 -4.625 26.891 1 62.84 48 PHE B C 1
ATOM 2348 O O . PHE B 1 48 ? 8.297 -3.75 27.562 1 62.84 48 PHE B O 1
ATOM 2355 N N . ARG B 1 49 ? 8.664 -5.859 27.094 1 64.31 49 ARG B N 1
ATOM 2356 C CA . ARG B 1 49 ? 7.988 -6.312 28.312 1 64.31 49 ARG B CA 1
ATOM 2357 C C . ARG B 1 49 ? 8.727 -5.852 29.562 1 64.31 49 ARG B C 1
ATOM 2359 O O . ARG B 1 49 ? 8.109 -5.48 30.562 1 64.31 49 ARG B O 1
ATOM 2366 N N . HIS B 1 50 ? 9.93 -6.105 29.391 1 60.78 50 HIS B N 1
ATOM 2367 C CA . HIS B 1 50 ? 10.742 -5.711 30.547 1 60.78 50 HIS B CA 1
ATOM 2368 C C . HIS B 1 50 ? 10.727 -4.199 30.734 1 60.78 50 HIS B C 1
ATOM 2370 O O . HIS B 1 50 ? 10.742 -3.711 31.875 1 60.78 50 HIS B O 1
ATOM 2376 N N . LEU B 1 51 ? 10.992 -3.854 29.578 1 53.75 51 LEU B N 1
ATOM 2377 C CA . LEU B 1 51 ? 10.945 -2.4 29.703 1 53.75 51 LEU B CA 1
ATOM 2378 C C . LEU B 1 51 ? 9.547 -1.936 30.109 1 53.75 51 LEU B C 1
ATOM 2380 O O . LEU B 1 51 ? 9.352 -0.763 30.438 1 53.75 51 LEU B O 1
ATOM 2384 N N . ASP B 1 52 ? 8.797 -2.654 30.906 1 49.47 52 ASP B N 1
ATOM 2385 C CA . ASP B 1 52 ? 7.488 -2.477 31.516 1 49.47 52 ASP B CA 1
ATOM 2386 C C . ASP B 1 52 ? 6.66 -1.448 30.75 1 49.47 52 ASP B C 1
ATOM 2388 O O . ASP B 1 52 ? 5.531 -1.14 31.141 1 49.47 52 ASP B O 1
ATOM 2392 N N . GLY B 1 53 ? 7.035 -0.107 30.297 1 41.41 53 GLY B N 1
ATOM 2393 C CA . GLY B 1 53 ? 6.105 0.946 29.922 1 41.41 53 GLY B CA 1
ATOM 2394 C C . GLY B 1 53 ? 5.441 0.706 28.578 1 41.41 53 GLY B C 1
ATOM 2395 O O . GLY B 1 53 ? 5.891 -0.138 27.812 1 41.41 53 GLY B O 1
ATOM 2396 N N . GLN B 1 54 ? 4.07 0.983 28.594 1 39.5 54 GLN B N 1
ATOM 2397 C CA . GLN B 1 54 ? 3.203 0.845 27.438 1 39.5 54 GLN B CA 1
ATOM 2398 C C . GLN B 1 54 ? 3.941 1.229 26.156 1 39.5 54 GLN B C 1
ATOM 2400 O O . GLN B 1 54 ? 4.387 2.369 26 1 39.5 54 GLN B O 1
ATOM 2405 N N . ALA B 1 55 ? 4.906 0.403 25.766 1 40.16 55 ALA B N 1
ATOM 2406 C CA . ALA B 1 55 ? 5.391 0.78 24.438 1 40.16 55 ALA B CA 1
ATOM 2407 C C . ALA B 1 55 ? 4.355 1.618 23.688 1 40.16 55 ALA B C 1
ATOM 2409 O O . ALA B 1 55 ? 3.387 1.081 23.141 1 40.16 55 ALA B O 1
ATOM 2410 N N . SER B 1 56 ? 3.758 2.518 24.516 1 38.16 56 SER B N 1
ATOM 2411 C CA . SER B 1 56 ? 2.797 3.342 23.781 1 38.16 56 SER B CA 1
ATOM 2412 C C . SER B 1 56 ? 3.385 3.855 22.469 1 38.16 56 SER B C 1
ATOM 2414 O O . SER B 1 56 ? 4.566 4.195 22.406 1 38.16 56 SER B O 1
ATOM 2416 N N . SER B 1 57 ? 3.068 3.209 21.531 1 41.06 57 SER B N 1
ATOM 2417 C CA . SER B 1 57 ? 3.312 3.838 20.25 1 41.06 57 SER B CA 1
ATOM 2418 C C . SER B 1 57 ? 3.357 5.359 20.375 1 41.06 57 SER B C 1
ATOM 2420 O O . SER B 1 57 ? 3.232 6.07 19.375 1 41.06 57 SER B O 1
ATOM 2422 N N . ASP B 1 58 ? 3.361 5.871 21.625 1 38.34 58 ASP B N 1
ATOM 2423 C CA . ASP B 1 58 ? 3.033 7.273 21.844 1 38.34 58 ASP B CA 1
ATOM 2424 C C . ASP B 1 58 ? 3.994 8.195 21.094 1 38.34 58 ASP B C 1
ATOM 2426 O O . ASP B 1 58 ? 5.207 8.148 21.312 1 38.34 58 ASP B O 1
ATOM 2430 N N . LYS B 1 59 ? 3.963 8.125 19.812 1 42.19 59 LYS B N 1
ATOM 2431 C CA . LYS B 1 59 ? 4.508 9.391 19.328 1 42.19 59 LYS B CA 1
ATOM 2432 C C . LYS B 1 59 ? 4.289 10.5 20.359 1 42.19 59 LYS B C 1
ATOM 2434 O O . LYS B 1 59 ? 3.189 10.656 20.891 1 42.19 59 LYS B O 1
ATOM 2439 N N . ARG B 1 60 ? 5.191 10.711 21.25 1 39.56 60 ARG B N 1
ATOM 2440 C CA . ARG B 1 60 ? 5.203 11.805 22.219 1 39.56 60 ARG B CA 1
ATOM 2441 C C . ARG B 1 60 ? 4.605 13.07 21.609 1 39.56 60 ARG B C 1
ATOM 2443 O O . ARG B 1 60 ? 5.305 13.844 20.953 1 39.56 60 ARG B O 1
ATOM 2450 N N . TYR B 1 61 ? 3.545 13.016 20.75 1 42.56 61 TYR B N 1
ATOM 2451 C CA . TYR B 1 61 ? 3.162 14.422 20.688 1 42.56 61 TYR B CA 1
ATOM 2452 C C . TYR B 1 61 ? 3.07 15.008 22.094 1 42.56 61 TYR B C 1
ATOM 2454 O O . TYR B 1 61 ? 2.107 14.758 22.828 1 42.56 61 TYR B O 1
ATOM 2462 N N . PHE B 1 62 ? 4.234 14.867 22.719 1 43.28 62 PHE B N 1
ATOM 2463 C CA . PHE B 1 62 ? 4.531 15.133 24.125 1 43.28 62 PHE B CA 1
ATOM 2464 C C . PHE B 1 62 ? 3.482 16.062 24.734 1 43.28 62 PHE B C 1
ATOM 2466 O O . PHE B 1 62 ? 3.139 15.922 25.922 1 43.28 62 PHE B O 1
ATOM 2473 N N . GLY B 1 63 ? 3.059 17.109 23.844 1 51.12 63 GLY B N 1
ATOM 2474 C CA . GLY B 1 63 ? 2.463 18.156 24.656 1 51.12 63 GLY B CA 1
ATOM 2475 C C . GLY B 1 63 ? 0.952 18.219 24.531 1 51.12 63 GLY B C 1
ATOM 2476 O O . GLY B 1 63 ? 0.291 18.938 25.297 1 51.12 63 GLY B O 1
ATOM 2477 N N . SER B 1 64 ? 0.384 17.766 23.375 1 61.84 64 SER B N 1
ATOM 2478 C CA . SER B 1 64 ? -1.031 18.109 23.25 1 61.84 64 SER B CA 1
ATOM 2479 C C . SER B 1 64 ? -1.911 17.016 23.875 1 61.84 64 SER B C 1
ATOM 2481 O O . SER B 1 64 ? -1.559 15.836 23.844 1 61.84 64 SER B O 1
ATOM 2483 N N . SER B 1 65 ? -2.869 17.438 24.594 1 72.19 65 SER B N 1
ATOM 2484 C CA . SER B 1 65 ? -3.848 16.547 25.219 1 72.19 65 SER B CA 1
ATOM 2485 C C . SER B 1 65 ? -4.719 15.867 24.172 1 72.19 65 SER B C 1
ATOM 2487 O O . SER B 1 65 ? -5.035 16.453 23.141 1 72.19 65 SER B O 1
ATOM 2489 N N . THR B 1 66 ? -4.953 14.664 24.406 1 83.19 66 THR B N 1
ATOM 2490 C CA . THR B 1 66 ? -5.891 13.914 23.594 1 83.19 66 THR B CA 1
ATOM 2491 C C . THR B 1 66 ? -7.328 14.352 23.875 1 83.19 66 THR B C 1
ATOM 2493 O O . THR B 1 66 ? -7.723 14.5 25.031 1 83.19 66 THR B O 1
ATOM 2496 N N . ILE B 1 67 ? -8.07 14.672 22.859 1 85.62 67 ILE B N 1
ATOM 2497 C CA . ILE B 1 67 ? -9.477 15.047 23.016 1 85.62 67 ILE B CA 1
ATOM 2498 C C . ILE B 1 67 ? -10.359 14.031 22.297 1 85.62 67 ILE B C 1
ATOM 2500 O O . ILE B 1 67 ? -9.945 13.438 21.297 1 85.62 67 ILE B O 1
ATOM 2504 N N . PRO B 1 68 ? -11.562 13.859 22.859 1 85.88 68 PRO B N 1
ATOM 2505 C CA . PRO B 1 68 ? -12.492 13 22.125 1 85.88 68 PRO B CA 1
ATOM 2506 C C . PRO B 1 68 ? -12.93 13.625 20.797 1 85.88 68 PRO B C 1
ATOM 2508 O O . PRO B 1 68 ? -12.945 14.852 20.656 1 85.88 68 PRO B O 1
ATOM 2511 N N . SER B 1 69 ? -13.227 12.766 19.891 1 85 69 SER B N 1
ATOM 2512 C CA . SER B 1 69 ? -13.648 13.234 18.562 1 85 69 SER B CA 1
ATOM 2513 C C . SER B 1 69 ? -14.844 14.172 18.672 1 85 69 SER B C 1
ATOM 2515 O O . SER B 1 69 ? -14.992 15.078 17.844 1 85 69 SER B O 1
ATOM 2517 N N . SER B 1 70 ? -15.688 13.992 19.656 1 84.44 70 SER B N 1
ATOM 2518 C CA . SER B 1 70 ? -16.875 14.812 19.859 1 84.44 70 SER B CA 1
ATOM 2519 C C . SER B 1 70 ? -16.5 16.266 20.172 1 84.44 70 SER B C 1
ATOM 2521 O O . SER B 1 70 ? -17.281 17.172 19.906 1 84.44 70 SER B O 1
ATOM 2523 N N . GLU B 1 71 ? -15.352 16.5 20.672 1 88 71 GLU B N 1
ATOM 2524 C CA . GLU B 1 71 ? -14.922 17.828 21.094 1 88 71 GLU B CA 1
ATOM 2525 C C . GLU B 1 71 ? -14.023 18.469 20.031 1 88 71 GLU B C 1
ATOM 2527 O O . GLU B 1 71 ? -13.648 19.641 20.156 1 88 71 GLU B O 1
ATOM 2532 N N . ALA B 1 72 ? -13.703 17.734 19.078 1 88.06 72 ALA B N 1
ATOM 2533 C CA . ALA B 1 72 ? -12.812 18.25 18.047 1 88.06 72 ALA B CA 1
ATOM 2534 C C . ALA B 1 72 ? -13.531 19.281 17.172 1 88.06 72 ALA B C 1
ATOM 2536 O O . ALA B 1 72 ? -14.734 19.156 16.922 1 88.06 72 ALA B O 1
ATOM 2537 N N . ASP B 1 73 ? -12.797 20.281 16.781 1 89.31 73 ASP B N 1
ATOM 2538 C CA . ASP B 1 73 ? -13.336 21.328 15.906 1 89.31 73 ASP B CA 1
ATOM 2539 C C . ASP B 1 73 ? -13.336 20.859 14.453 1 89.31 73 ASP B C 1
ATOM 2541 O O . ASP B 1 73 ? -12.617 21.422 13.617 1 89.31 73 ASP B O 1
ATOM 2545 N N . ILE B 1 74 ? -14.102 19.812 14.203 1 89.75 74 ILE B N 1
ATOM 2546 C CA . ILE B 1 74 ? -14.234 19.203 12.891 1 89.75 74 ILE B CA 1
ATOM 2547 C C . ILE B 1 74 ? -15.695 19.219 12.445 1 89.75 74 ILE B C 1
ATOM 2549 O O . ILE B 1 74 ? -16.594 19 13.258 1 89.75 74 ILE B O 1
ATOM 2553 N N . PRO B 1 75 ? -15.977 19.516 11.211 1 90.56 75 PRO B N 1
ATOM 2554 C CA . PRO B 1 75 ? -17.359 19.484 10.727 1 90.56 75 PRO B CA 1
ATOM 2555 C C . PRO B 1 75 ? -18.031 18.125 10.938 1 90.56 75 PRO B C 1
ATOM 2557 O O . PRO B 1 75 ? -17.359 17.094 10.938 1 90.56 75 PRO B O 1
ATOM 2560 N N . PRO B 1 76 ? -19.359 18.125 11.062 1 88.44 76 PRO B N 1
ATOM 2561 C CA . PRO B 1 76 ? -20.094 16.906 11.406 1 88.44 76 PRO B CA 1
ATOM 2562 C C . PRO B 1 76 ? -19.891 15.781 10.383 1 88.44 76 PRO B C 1
ATOM 2564 O O . PRO B 1 76 ? -19.766 14.617 10.766 1 88.44 76 PRO B O 1
ATOM 2567 N N . ASN B 1 77 ? -19.938 16.094 9.148 1 87.5 77 ASN B N 1
ATOM 2568 C CA . ASN B 1 77 ? -19.766 15.062 8.125 1 87.5 77 ASN B CA 1
ATOM 2569 C C . ASN B 1 77 ? -18.391 14.406 8.227 1 87.5 77 ASN B C 1
ATOM 2571 O O . ASN B 1 77 ? -18.25 13.211 7.984 1 87.5 77 ASN B O 1
ATOM 2575 N N . LEU B 1 78 ? -17.422 15.188 8.578 1 89.94 78 LEU B N 1
ATOM 2576 C CA . LEU B 1 78 ? -16.078 14.656 8.727 1 89.94 78 LEU B CA 1
ATOM 2577 C C . LEU B 1 78 ? -15.945 13.844 10.016 1 89.94 78 LEU B C 1
ATOM 2579 O O . LEU B 1 78 ? -15.188 12.875 10.07 1 89.94 78 LEU B O 1
ATOM 2583 N N . LYS B 1 79 ? -16.719 14.211 10.977 1 90.19 79 LYS B N 1
ATOM 2584 C CA . LYS B 1 79 ? -16.797 13.398 12.188 1 90.19 79 LYS B CA 1
ATOM 2585 C C . LYS B 1 79 ? -17.375 12.023 11.898 1 90.19 79 LYS B C 1
ATOM 2587 O O . LYS B 1 79 ? -16.922 11.016 12.445 1 90.19 79 LYS B O 1
ATOM 2592 N N . GLN B 1 80 ? -18.344 12.039 11.078 1 89.81 80 GLN B N 1
ATOM 2593 C CA . GLN B 1 80 ? -18.938 10.766 10.672 1 89.81 80 GLN B CA 1
ATOM 2594 C C . GLN B 1 80 ? -17.922 9.891 9.945 1 89.81 80 GLN B C 1
ATOM 2596 O O . GLN B 1 80 ? -17.906 8.672 10.117 1 89.81 80 GLN B O 1
ATOM 2601 N N . TRP B 1 81 ? -17.156 10.516 9.086 1 91.25 81 TRP B N 1
ATOM 2602 C CA . TRP B 1 81 ? -16.094 9.797 8.383 1 91.25 81 TRP B CA 1
ATOM 2603 C C . TRP B 1 81 ? -15.109 9.172 9.375 1 91.25 81 TRP B C 1
ATOM 2605 O O . TRP B 1 81 ? -14.781 7.988 9.266 1 91.25 81 TRP B O 1
ATOM 2615 N N . LEU B 1 82 ? -14.75 9.93 10.344 1 90.31 82 LEU B N 1
ATOM 2616 C CA . LEU B 1 82 ? -13.852 9.461 11.391 1 90.31 82 LEU B CA 1
ATOM 2617 C C . LEU B 1 82 ? -14.484 8.312 12.172 1 90.31 82 LEU B C 1
ATOM 2619 O O . LEU B 1 82 ? -13.836 7.289 12.406 1 90.31 82 LEU B O 1
ATOM 2623 N N . ASP B 1 83 ? -15.719 8.477 12.492 1 88.62 83 ASP B N 1
ATOM 2624 C CA . ASP B 1 83 ? -16.422 7.453 13.258 1 88.62 83 ASP B CA 1
ATOM 2625 C C . ASP B 1 83 ? -16.547 6.156 12.461 1 88.62 83 ASP B C 1
ATOM 2627 O O . ASP B 1 83 ? -16.406 5.066 13.016 1 88.62 83 ASP B O 1
ATOM 2631 N N . ALA B 1 84 ? -16.859 6.328 11.266 1 89.75 84 ALA B N 1
ATOM 2632 C CA . ALA B 1 84 ? -16.969 5.156 10.406 1 89.75 84 ALA B CA 1
ATOM 2633 C C . ALA B 1 84 ? -15.648 4.395 10.344 1 89.75 84 ALA B C 1
ATOM 2635 O O . ALA B 1 84 ? -15.625 3.162 10.391 1 89.75 84 ALA B O 1
ATOM 2636 N N . TYR B 1 85 ? -14.539 5.055 10.195 1 89.38 85 TYR B N 1
ATOM 2637 C CA . TYR B 1 85 ? -13.219 4.43 10.164 1 89.38 85 TYR B CA 1
ATOM 2638 C C . TYR B 1 85 ? -12.922 3.715 11.477 1 89.38 85 TYR B C 1
ATOM 2640 O O . TYR B 1 85 ? -12.461 2.572 11.477 1 89.38 85 TYR B O 1
ATOM 2648 N N . VAL B 1 86 ? -13.219 4.352 12.57 1 83 86 VAL B N 1
ATOM 2649 C CA . VAL B 1 86 ? -12.961 3.795 13.891 1 83 86 VAL B CA 1
ATOM 2650 C C . VAL B 1 86 ? -13.766 2.514 14.086 1 83 86 VAL B C 1
ATOM 2652 O O . VAL B 1 86 ? -13.281 1.549 14.68 1 83 86 VAL B O 1
ATOM 2655 N N . ARG B 1 87 ? -14.914 2.484 13.555 1 83.94 87 ARG B N 1
ATOM 2656 C CA . ARG B 1 87 ? -15.781 1.321 13.688 1 83.94 87 ARG B CA 1
ATOM 2657 C C . ARG B 1 87 ? -15.188 0.109 12.977 1 83.94 87 ARG B C 1
ATOM 2659 O O . ARG B 1 87 ? -15.383 -1.028 13.406 1 83.94 87 ARG B O 1
ATOM 2666 N N . THR B 1 88 ? -14.5 0.335 11.938 1 82.19 88 THR B N 1
ATOM 2667 C CA . THR B 1 88 ? -13.906 -0.786 11.211 1 82.19 88 THR B CA 1
ATOM 2668 C C . THR B 1 88 ? -12.836 -1.468 12.062 1 82.19 88 THR B C 1
ATOM 2670 O O . THR B 1 88 ? -12.594 -2.668 11.922 1 82.19 88 THR B O 1
ATOM 2673 N N . TRP B 1 89 ? -12.219 -0.83 12.852 1 71.25 89 TRP B N 1
ATOM 2674 C CA . TRP B 1 89 ? -11.203 -1.385 13.734 1 71.25 89 TRP B CA 1
ATOM 2675 C C . TRP B 1 89 ? -11.844 -2.156 14.883 1 71.25 89 TRP B C 1
ATOM 2677 O O . TRP B 1 89 ? -11.367 -3.223 15.273 1 71.25 89 TRP B O 1
ATOM 2687 N N . MET B 1 90 ? -12.938 -1.557 15.344 1 66.69 90 MET B N 1
ATOM 2688 C CA . MET B 1 90 ? -13.617 -2.156 16.484 1 66.69 90 MET B CA 1
ATOM 2689 C C . MET B 1 90 ? -14.211 -3.514 16.109 1 66.69 90 MET B C 1
ATOM 2691 O O . MET B 1 90 ? -14.227 -4.434 16.922 1 66.69 90 MET B O 1
ATOM 2695 N N . PHE B 1 91 ? -14.609 -3.641 14.938 1 64.38 91 PHE B N 1
ATOM 2696 C CA . PHE B 1 91 ? -15.312 -4.863 14.555 1 64.38 91 PHE B CA 1
ATOM 2697 C C . PHE B 1 91 ? -14.359 -5.848 13.891 1 64.38 91 PHE B C 1
ATOM 2699 O O . PHE B 1 91 ? -14.797 -6.855 13.328 1 64.38 91 PHE B O 1
ATOM 2706 N N . HIS B 1 92 ? -13.078 -5.68 14.102 1 58.19 92 HIS B N 1
ATOM 2707 C CA . HIS B 1 92 ? -12.039 -6.57 13.602 1 58.19 92 HIS B CA 1
ATOM 2708 C C . HIS B 1 92 ? -12.273 -6.93 12.141 1 58.19 92 HIS B C 1
ATOM 2710 O O . HIS B 1 92 ? -11.961 -8.039 11.711 1 58.19 92 HIS B O 1
ATOM 2716 N N . SER B 1 93 ? -12.977 -6.121 11.555 1 55.25 93 SER B N 1
ATOM 2717 C CA . SER B 1 93 ? -13.25 -6.426 10.148 1 55.25 93 SER B CA 1
ATOM 2718 C C . SER B 1 93 ? -12.047 -6.125 9.273 1 55.25 93 SER B C 1
ATOM 2720 O O . SER B 1 93 ? -12.031 -6.457 8.086 1 55.25 93 SER B O 1
ATOM 2722 N N . GLU B 1 94 ? -10.977 -5.555 10.086 1 60.84 94 GLU B N 1
ATOM 2723 C CA . GLU B 1 94 ? -9.789 -5.168 9.328 1 60.84 94 GLU B CA 1
ATOM 2724 C C . GLU B 1 94 ? -8.57 -5.996 9.742 1 60.84 94 GLU B C 1
ATOM 2726 O O . GLU B 1 94 ? -8.312 -6.168 10.93 1 60.84 94 GLU B O 1
ATOM 2731 N N . ALA B 1 95 ? -8.117 -6.895 8.781 1 63.44 95 ALA B N 1
ATOM 2732 C CA . ALA B 1 95 ? -6.887 -7.602 9.117 1 63.44 95 ALA B CA 1
ATOM 2733 C C . ALA B 1 95 ? -5.676 -6.941 8.461 1 63.44 95 ALA B C 1
ATOM 2735 O O . ALA B 1 95 ? -5.633 -6.789 7.234 1 63.44 95 ALA B O 1
ATOM 2736 N N . PRO B 1 96 ? -4.84 -6.25 9.367 1 68.38 96 PRO B N 1
ATOM 2737 C CA . PRO B 1 96 ? -3.57 -5.809 8.781 1 68.38 96 PRO B CA 1
ATOM 2738 C C . PRO B 1 96 ? -2.811 -6.945 8.102 1 68.38 96 PRO B C 1
ATOM 2740 O O . PRO B 1 96 ? -3.266 -8.094 8.109 1 68.38 96 PRO B O 1
ATOM 2743 N N . PHE B 1 97 ? -1.889 -6.551 7.363 1 76.88 97 PHE B N 1
ATOM 2744 C CA . PHE B 1 97 ? -1.025 -7.578 6.793 1 76.88 97 PHE B CA 1
ATOM 2745 C C . PHE B 1 97 ? -0.585 -8.57 7.863 1 76.88 97 PHE B C 1
ATOM 2747 O O . PHE B 1 97 ? -0.257 -8.172 8.984 1 76.88 97 PHE B O 1
ATOM 2754 N N . GLU B 1 98 ? -0.702 -9.812 7.68 1 68.44 98 GLU B N 1
ATOM 2755 C CA . GLU B 1 98 ? -0.496 -10.938 8.586 1 68.44 98 GLU B CA 1
ATOM 2756 C C . GLU B 1 98 ? 0.887 -10.883 9.227 1 68.44 98 GLU B C 1
ATOM 2758 O O . GLU B 1 98 ? 1.07 -11.344 10.359 1 68.44 98 GLU B O 1
ATOM 2763 N N . ASP B 1 99 ? 1.798 -10.297 8.539 1 69.94 99 ASP B N 1
ATOM 2764 C CA . ASP B 1 99 ? 3.154 -10.164 9.062 1 69.94 99 ASP B CA 1
ATOM 2765 C C . ASP B 1 99 ? 3.152 -9.5 10.438 1 69.94 99 ASP B C 1
ATOM 2767 O O . ASP B 1 99 ? 3.889 -9.906 11.336 1 69.94 99 ASP B O 1
ATOM 2771 N N . LEU B 1 100 ? 2.248 -8.625 10.477 1 64.19 100 LEU B N 1
ATOM 2772 C CA . LEU B 1 100 ? 2.166 -7.879 11.727 1 64.19 100 LEU B CA 1
ATOM 2773 C C . LEU B 1 100 ? 1.56 -8.734 12.836 1 64.19 100 LEU B C 1
ATOM 2775 O O . LEU B 1 100 ? 1.938 -8.602 14 1 64.19 100 LEU B O 1
ATOM 2779 N N . ARG B 1 101 ? 0.71 -9.578 12.398 1 66.88 101 ARG B N 1
ATOM 2780 C CA . ARG B 1 101 ? 0.102 -10.461 13.383 1 66.88 101 ARG B CA 1
ATOM 2781 C C . ARG B 1 101 ? 1.131 -11.43 13.961 1 66.88 101 ARG B C 1
ATOM 2783 O O . ARG B 1 101 ? 1.155 -11.672 15.172 1 66.88 101 ARG B O 1
ATOM 2790 N N . VAL B 1 102 ? 1.927 -11.938 13.109 1 66.25 102 VAL B N 1
ATOM 2791 C CA . VAL B 1 102 ? 2.965 -12.875 13.531 1 66.25 102 VAL B CA 1
ATOM 2792 C C . VAL B 1 102 ? 3.947 -12.164 14.461 1 66.25 102 VAL B C 1
ATOM 2794 O O . VAL B 1 102 ? 4.359 -12.727 15.484 1 66.25 102 VAL B O 1
ATOM 2797 N N . LEU B 1 103 ? 4.223 -10.945 14.117 1 67.5 103 LEU B N 1
ATOM 2798 C CA . LEU B 1 103 ? 5.137 -10.156 14.938 1 67.5 103 LEU B CA 1
ATOM 2799 C C . LEU B 1 103 ? 4.52 -9.844 16.297 1 67.5 103 LEU B C 1
ATOM 2801 O O . LEU B 1 103 ? 5.203 -9.883 17.328 1 67.5 103 LEU B O 1
ATOM 2805 N N . GLU B 1 104 ? 3.289 -9.562 16.203 1 69.69 104 GLU B N 1
ATOM 2806 C CA . GLU B 1 104 ? 2.586 -9.281 17.453 1 69.69 104 GLU B CA 1
ATOM 2807 C C . GLU B 1 104 ? 2.582 -10.508 18.375 1 69.69 104 GLU B C 1
ATOM 2809 O O . GLU B 1 104 ? 2.785 -10.383 19.578 1 69.69 104 GLU B O 1
ATOM 2814 N N . GLN B 1 105 ? 2.336 -11.609 17.766 1 69 105 GLN B N 1
ATOM 2815 C CA . GLN B 1 105 ? 2.328 -12.852 18.547 1 69 105 GLN B CA 1
ATOM 2816 C C . GLN B 1 105 ? 3.705 -13.141 19.125 1 69 105 GLN B C 1
ATOM 2818 O O . GLN B 1 105 ? 3.814 -13.578 20.281 1 69 105 GLN B O 1
ATOM 2823 N N . ALA B 1 106 ? 4.676 -12.891 18.344 1 66.12 106 ALA B N 1
ATOM 2824 C CA . ALA B 1 106 ? 6.039 -13.156 18.781 1 66.12 106 ALA B CA 1
ATOM 2825 C C . ALA B 1 106 ? 6.504 -12.125 19.797 1 66.12 106 ALA B C 1
ATOM 2827 O O . ALA B 1 106 ? 7.168 -12.461 20.781 1 66.12 106 ALA B O 1
ATOM 2828 N N . ALA B 1 107 ? 6.168 -10.898 19.5 1 65.31 107 ALA B N 1
ATOM 2829 C CA . ALA B 1 107 ? 6.688 -9.797 20.312 1 65.31 107 ALA B CA 1
ATOM 2830 C C . ALA B 1 107 ? 5.809 -9.555 21.531 1 65.31 107 ALA B C 1
ATOM 2832 O O . ALA B 1 107 ? 6.289 -9.102 22.562 1 65.31 107 ALA B O 1
ATOM 2833 N N . GLY B 1 108 ? 4.555 -9.953 21.406 1 62.34 108 GLY B N 1
ATOM 2834 C CA . GLY B 1 108 ? 3.619 -9.695 22.484 1 62.34 108 GLY B CA 1
ATOM 2835 C C . GLY B 1 108 ? 3.115 -8.266 22.516 1 62.34 108 GLY B C 1
ATOM 2836 O O . GLY B 1 108 ? 2.539 -7.824 23.5 1 62.34 108 GLY B O 1
ATOM 2837 N N . PHE B 1 109 ? 3.635 -7.504 21.531 1 58.84 109 PHE B N 1
ATOM 2838 C CA . PHE B 1 109 ? 3.107 -6.145 21.453 1 58.84 109 PHE B CA 1
ATOM 2839 C C . PHE B 1 109 ? 2.746 -5.801 20 1 58.84 109 PHE B C 1
ATOM 2841 O O . PHE B 1 109 ? 3.246 -6.426 19.062 1 58.84 109 PHE B O 1
ATOM 2848 N N . LYS B 1 110 ? 1.771 -4.926 20.016 1 61.78 110 LYS B N 1
ATOM 2849 C CA . LYS B 1 110 ? 1.387 -4.48 18.688 1 61.78 110 LYS B CA 1
ATOM 2850 C C . LYS B 1 110 ? 2.488 -3.637 18.047 1 61.78 110 LYS B C 1
ATOM 2852 O O . LYS B 1 110 ? 2.857 -2.586 18.578 1 61.78 110 LYS B O 1
ATOM 2857 N N . PRO B 1 111 ? 3.141 -4.336 17.172 1 58.03 111 PRO B N 1
ATOM 2858 C CA . PRO B 1 111 ? 4.199 -3.557 16.516 1 58.03 111 PRO B CA 1
ATOM 2859 C C . PRO B 1 111 ? 3.715 -2.189 16.047 1 58.03 111 PRO B C 1
ATOM 2861 O O . PRO B 1 111 ? 2.506 -1.961 15.938 1 58.03 111 PRO B O 1
ATOM 2864 N N . ASP B 1 112 ? 4.734 -1.355 15.742 1 56.56 112 ASP B N 1
ATOM 2865 C CA . ASP B 1 112 ? 4.531 0.016 15.281 1 56.56 112 ASP B CA 1
ATOM 2866 C C . ASP B 1 112 ? 3.584 0.062 14.086 1 56.56 112 ASP B C 1
ATOM 2868 O O . ASP B 1 112 ? 3.627 -0.813 13.219 1 56.56 112 ASP B O 1
ATOM 2872 N N . GLN B 1 113 ? 2.482 0.847 14.328 1 67.56 113 GLN B N 1
ATOM 2873 C CA . GLN B 1 113 ? 1.388 0.996 13.375 1 67.56 113 GLN B CA 1
ATOM 2874 C C . GLN B 1 113 ? 1.518 2.297 12.594 1 67.56 113 GLN B C 1
ATOM 2876 O O . GLN B 1 113 ? 2.201 3.227 13.023 1 67.56 113 GLN B O 1
ATOM 2881 N N . SER B 1 114 ? 1.135 2.223 11.398 1 85.19 114 SER B N 1
ATOM 2882 C CA . SER B 1 114 ? 0.926 3.438 10.617 1 85.19 114 SER B CA 1
ATOM 2883 C C . SER B 1 114 ? 0.186 4.496 11.422 1 85.19 114 SER B C 1
ATOM 2885 O O . SER B 1 114 ? -0.617 4.168 12.297 1 85.19 114 SER B O 1
ATOM 2887 N N . GLU B 1 115 ? 0.571 5.711 11.297 1 88.12 115 GLU B N 1
ATOM 2888 C CA . GLU B 1 115 ? -0.092 6.844 11.938 1 88.12 115 GLU B CA 1
ATOM 2889 C C . GLU B 1 115 ? -1.023 7.559 10.961 1 88.12 115 GLU B C 1
ATOM 2891 O O . GLU B 1 115 ? -0.703 7.695 9.773 1 88.12 115 GLU B O 1
ATOM 2896 N N . LEU B 1 116 ? -2.098 8.047 11.562 1 92.12 116 LEU B N 1
ATOM 2897 C CA . LEU B 1 116 ? -3.082 8.727 10.727 1 92.12 116 LEU B CA 1
ATOM 2898 C C . LEU B 1 116 ? -3.26 10.172 11.156 1 92.12 116 LEU B C 1
ATOM 2900 O O . LEU B 1 116 ? -3.305 10.469 12.352 1 92.12 116 LEU B O 1
ATOM 2904 N N . TYR B 1 117 ? -3.307 11 10.18 1 92.19 117 TYR B N 1
ATOM 2905 C CA . TYR B 1 117 ? -3.564 12.422 10.375 1 92.19 117 TYR B CA 1
ATOM 2906 C C . TYR B 1 117 ? -4.734 12.883 9.516 1 92.19 117 TYR B C 1
ATOM 2908 O O . TYR B 1 117 ? -4.918 12.406 8.398 1 92.19 117 TYR B O 1
ATOM 2916 N N . MET B 1 118 ? -5.473 13.836 10.055 1 92.19 118 MET B N 1
ATOM 2917 C CA . MET B 1 118 ? -6.527 14.477 9.273 1 92.19 118 MET B CA 1
ATOM 2918 C C . MET B 1 118 ? -6.352 15.992 9.266 1 92.19 118 MET B C 1
ATOM 2920 O O . MET B 1 118 ? -6.223 16.609 10.328 1 92.19 118 MET B O 1
ATOM 2924 N N . VAL B 1 119 ? -6.266 16.516 8.102 1 91.44 119 VAL B N 1
ATOM 2925 C CA . VAL B 1 119 ? -6.266 17.969 7.887 1 91.44 119 VAL B CA 1
ATOM 2926 C C . VAL B 1 119 ? -7.594 18.391 7.266 1 91.44 119 VAL B C 1
ATOM 2928 O O . VAL B 1 119 ? -8.031 17.828 6.266 1 91.44 119 VAL B O 1
ATOM 2931 N N . CYS B 1 120 ? -8.234 19.344 7.883 1 90.31 120 CYS B N 1
ATOM 2932 C CA . CYS B 1 120 ? -9.5 19.828 7.336 1 90.31 120 CYS B CA 1
ATOM 2933 C C . CYS B 1 120 ? -9.727 21.297 7.711 1 90.31 120 CYS B C 1
ATOM 2935 O O . CYS B 1 120 ? -8.945 21.875 8.469 1 90.31 120 CYS B O 1
ATOM 2937 N N . ARG B 1 121 ? -10.672 21.844 7.039 1 84.75 121 ARG B N 1
ATOM 2938 C CA . ARG B 1 121 ? -11.117 23.188 7.414 1 84.75 121 ARG B CA 1
ATOM 2939 C C . ARG B 1 121 ? -12.297 23.109 8.375 1 84.75 121 ARG B C 1
ATOM 2941 O O . ARG B 1 121 ? -13.258 22.375 8.141 1 84.75 121 ARG B O 1
ATOM 2948 N N . ASN B 1 122 ? -12.156 23.859 9.438 1 86.94 122 ASN B N 1
ATOM 2949 C CA . ASN B 1 122 ? -13.273 23.906 10.383 1 86.94 122 ASN B CA 1
ATOM 2950 C C . ASN B 1 122 ? -14.375 24.844 9.898 1 86.94 122 ASN B C 1
ATOM 2952 O O . ASN B 1 122 ? -14.344 25.312 8.766 1 86.94 122 ASN B O 1
ATOM 2956 N N . GLU B 1 123 ? -15.375 25.047 10.688 1 86.94 123 GLU B N 1
ATOM 2957 C CA . GLU B 1 123 ? -16.547 25.844 10.32 1 86.94 123 GLU B CA 1
ATOM 2958 C C . GLU B 1 123 ? -16.156 27.297 10.062 1 86.94 123 GLU B C 1
ATOM 2960 O O . GLU B 1 123 ? -16.797 28 9.273 1 86.94 123 GLU B O 1
ATOM 2965 N N . GLU B 1 124 ? -15.055 27.812 10.68 1 86.38 124 GLU B N 1
ATOM 2966 C CA . GLU B 1 124 ? -14.586 29.172 10.5 1 86.38 124 GLU B CA 1
ATOM 2967 C C . GLU B 1 124 ? -13.688 29.297 9.273 1 86.38 124 GLU B C 1
ATOM 2969 O O . GLU B 1 124 ? -13.211 30.391 8.945 1 86.38 124 GLU B O 1
ATOM 2974 N N . GLY B 1 125 ? -13.406 28.172 8.656 1 81.44 125 GLY B N 1
ATOM 2975 C CA . GLY B 1 125 ? -12.586 28.172 7.461 1 81.44 125 GLY B CA 1
ATOM 2976 C C . GLY B 1 125 ? -11.102 28.031 7.75 1 81.44 125 GLY B C 1
ATOM 2977 O O . GLY B 1 125 ? -10.273 28.141 6.848 1 81.44 125 GLY B O 1
ATOM 2978 N N . LYS B 1 126 ? -10.797 27.797 9.016 1 82.69 126 LYS B N 1
ATOM 2979 C CA . LYS B 1 126 ? -9.398 27.641 9.406 1 82.69 126 LYS B CA 1
ATOM 2980 C C . LYS B 1 126 ? -8.961 26.188 9.289 1 82.69 126 LYS B C 1
ATOM 2982 O O . LYS B 1 126 ? -9.711 25.281 9.641 1 82.69 126 LYS B O 1
ATOM 2987 N N . HIS B 1 127 ? -7.777 26.031 8.812 1 84.88 127 HIS B N 1
ATOM 2988 C CA . HIS B 1 127 ? -7.246 24.672 8.727 1 84.88 127 HIS B CA 1
ATOM 2989 C C . HIS B 1 127 ? -6.875 24.141 10.109 1 84.88 127 HIS B C 1
ATOM 2991 O O . HIS B 1 127 ? -6.293 24.875 10.922 1 84.88 127 HIS B O 1
ATOM 2997 N N . VAL B 1 128 ? -7.301 22.938 10.375 1 86.81 128 VAL B N 1
ATOM 2998 C CA . VAL B 1 128 ? -6.93 22.234 11.602 1 86.81 128 VAL B CA 1
ATOM 2999 C C . VAL B 1 128 ? -6.348 20.875 11.258 1 86.81 128 VAL B C 1
ATOM 3001 O O . VAL B 1 128 ? -6.688 20.281 10.227 1 86.81 128 VAL B O 1
ATOM 3004 N N . CYS B 1 129 ? -5.414 20.422 12.055 1 89.19 129 CYS B N 1
ATOM 3005 C CA . CYS B 1 129 ? -4.754 19.141 11.859 1 89.19 129 CYS B CA 1
ATOM 3006 C C . CYS B 1 129 ? -4.832 18.281 13.125 1 89.19 129 CYS B C 1
ATOM 3008 O O . CYS B 1 129 ? -4.508 18.766 14.211 1 89.19 129 CYS B O 1
ATOM 3010 N N . TYR B 1 130 ? -5.285 17.062 12.953 1 89.81 130 TYR B N 1
ATOM 3011 C CA . TYR B 1 130 ? -5.402 16.141 14.078 1 89.81 130 TYR B CA 1
ATOM 3012 C C . TYR B 1 130 ? -4.637 14.844 13.812 1 89.81 130 TYR B C 1
ATOM 3014 O O . TYR B 1 130 ? -4.684 14.305 12.711 1 89.81 130 TYR B O 1
ATOM 3022 N N . HIS B 1 131 ? -3.898 14.445 14.781 1 90.5 131 HIS B N 1
ATOM 3023 C CA . HIS B 1 131 ? -3.391 13.078 14.82 1 90.5 131 HIS B CA 1
ATOM 3024 C C . HIS B 1 131 ? -4.434 12.117 15.383 1 90.5 131 HIS B C 1
ATOM 3026 O O . HIS B 1 131 ? -4.977 12.352 16.469 1 90.5 131 HIS B O 1
ATOM 3032 N N . ILE B 1 132 ? -4.695 11.141 14.602 1 88.31 132 ILE B N 1
ATOM 3033 C CA . ILE B 1 132 ? -5.715 10.18 15.016 1 88.31 132 ILE B CA 1
ATOM 3034 C C . ILE B 1 132 ? -5.066 9.047 15.805 1 88.31 132 ILE B C 1
ATOM 3036 O O . ILE B 1 132 ? -4.27 8.273 15.266 1 88.31 132 ILE B O 1
ATOM 3040 N N . GLU B 1 133 ? -5.254 8.938 17.031 1 75.94 133 GLU B N 1
ATOM 3041 C CA . GLU B 1 133 ? -4.625 7.949 17.891 1 75.94 133 GLU B CA 1
ATOM 3042 C C . GLU B 1 133 ? -5.355 6.609 17.812 1 75.94 133 GLU B C 1
ATOM 3044 O O . GLU B 1 133 ? -6.543 6.562 17.484 1 75.94 133 GLU B O 1
ATOM 3049 N N . GLU B 1 134 ? -4.50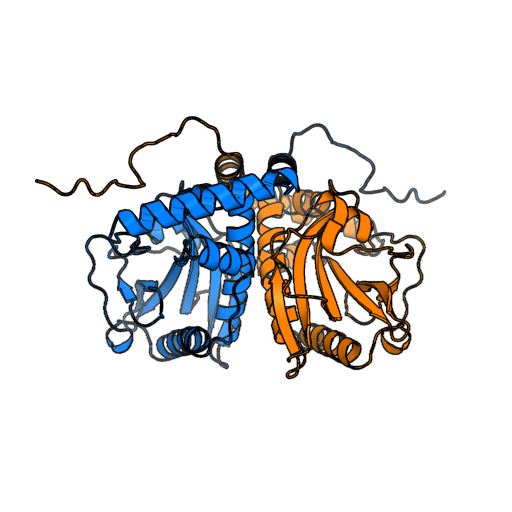4 5.605 18.078 1 61 134 GLU B N 1
ATOM 3050 C CA . GLU B 1 134 ? -4.938 4.211 18.047 1 61 134 GLU B CA 1
ATOM 3051 C C . GLU B 1 134 ? -6.184 4.004 18.906 1 61 134 GLU B C 1
ATOM 3053 O O . GLU B 1 134 ? -6.414 4.75 19.859 1 61 134 GLU B O 1
ATOM 3058 N N . GLN B 1 135 ? -7.094 3.254 18.516 1 54.09 135 GLN B N 1
ATOM 3059 C CA . GLN B 1 135 ? -8.43 2.859 18.938 1 54.09 135 GLN B CA 1
ATOM 3060 C C . GLN B 1 135 ? -9.438 3.988 18.719 1 54.09 135 GLN B C 1
ATOM 3062 O O . GLN B 1 135 ? -10.461 4.055 19.391 1 54.09 135 GLN B O 1
ATOM 3067 N N . GLY B 1 136 ? -9.023 4.977 17.703 1 55.28 136 GLY B N 1
ATOM 3068 C CA . GLY B 1 136 ? -9.891 5.906 17.016 1 55.28 136 GLY B CA 1
ATOM 3069 C C . GLY B 1 136 ? -10.617 6.859 17.938 1 55.28 136 GLY B C 1
ATOM 3070 O O . GLY B 1 136 ? -11.281 7.797 17.484 1 55.28 136 GLY B O 1
ATOM 3071 N N . ARG B 1 137 ? -10.312 6.645 19.172 1 61.56 137 ARG B N 1
ATOM 3072 C CA . ARG B 1 137 ? -11.289 7.441 19.906 1 61.56 137 ARG B CA 1
ATOM 3073 C C . ARG B 1 137 ? -10.688 8.773 20.344 1 61.56 137 ARG B C 1
ATOM 3075 O O . ARG B 1 137 ? -11.414 9.727 20.625 1 61.56 137 ARG B O 1
ATOM 3082 N N . GLY B 1 138 ? -9.344 8.875 20.094 1 78.94 138 GLY B N 1
ATOM 3083 C CA . GLY B 1 138 ? -8.75 10.117 20.562 1 78.94 138 GLY B CA 1
ATOM 3084 C C . GLY B 1 138 ? -8.031 10.883 19.469 1 78.94 138 GLY B C 1
ATOM 3085 O O . GLY B 1 138 ? -7.441 10.273 18.562 1 78.94 138 GLY B O 1
ATOM 3086 N N . LEU B 1 139 ? -8.289 12.211 19.469 1 87.06 139 LEU B N 1
ATOM 3087 C CA . LEU B 1 139 ? -7.629 13.109 18.531 1 87.06 139 LEU B CA 1
ATOM 3088 C C . LEU B 1 139 ? -6.645 14.023 19.25 1 87.06 139 LEU B C 1
ATOM 3090 O O . LEU B 1 139 ? -6.938 14.516 20.344 1 87.06 139 LEU B O 1
ATOM 3094 N N . LYS B 1 140 ? -5.531 14.086 18.688 1 86.19 140 LYS B N 1
ATOM 3095 C CA . LYS B 1 140 ? -4.562 15.055 19.188 1 86.19 140 LYS B CA 1
ATOM 3096 C C . LYS B 1 140 ? -4.355 16.188 18.172 1 86.19 140 LYS B C 1
ATOM 3098 O O . LYS B 1 140 ? -4.066 15.938 17 1 86.19 140 LYS B O 1
ATOM 3103 N N . CYS B 1 141 ? -4.543 17.375 18.75 1 82.44 141 CYS B N 1
ATOM 3104 C CA . CYS B 1 141 ? -4.305 18.516 17.891 1 82.44 141 CYS B CA 1
ATOM 3105 C C . CYS B 1 141 ? -2.818 18.672 17.594 1 82.44 141 CYS B C 1
ATOM 3107 O O . CYS B 1 141 ? -1.993 18.656 18.5 1 82.44 141 CYS B O 1
ATOM 3109 N N . CYS B 1 142 ? -2.443 18.703 16.406 1 75.94 142 CYS B N 1
ATOM 3110 C CA . CYS B 1 142 ? -1.035 18.812 16.047 1 75.94 142 CYS B CA 1
ATOM 3111 C C . CYS B 1 142 ? -0.54 20.25 16.219 1 75.94 142 CYS B C 1
ATOM 3113 O O . CYS B 1 142 ? 0.667 20.5 16.234 1 75.94 142 CYS B O 1
ATOM 3115 N N . GLY B 1 143 ? -1.165 21.188 16.922 1 58.81 143 GLY B N 1
ATOM 3116 C CA . GLY B 1 143 ? -0.832 22.469 17.516 1 58.81 143 GLY B CA 1
ATOM 3117 C C . GLY B 1 143 ? -0.391 23.5 16.484 1 58.81 143 GLY B C 1
ATOM 3118 O O . GLY B 1 143 ? -0.044 24.625 16.828 1 58.81 143 GLY B O 1
ATOM 3119 N N . ARG B 1 144 ? 0.014 23.25 15.352 1 56.12 144 ARG B N 1
ATOM 3120 C CA . ARG B 1 144 ? 0.637 24.375 14.641 1 56.12 144 ARG B CA 1
ATOM 3121 C C . ARG B 1 144 ? -0.375 25.094 13.758 1 56.12 144 ARG B C 1
ATOM 3123 O O . ARG B 1 144 ? -1.321 24.469 13.258 1 56.12 144 ARG B O 1
ATOM 3130 N N . PRO B 1 145 ? -0.409 26.484 14.031 1 54.44 145 PRO B N 1
ATOM 3131 C CA . PRO B 1 145 ? -1.157 27.25 13.031 1 54.44 145 PRO B CA 1
ATOM 3132 C C . PRO B 1 145 ? -0.847 26.797 11.602 1 54.44 145 PRO B C 1
ATOM 3134 O O . PRO B 1 145 ? 0.323 26.641 11.242 1 54.44 145 PRO B O 1
ATOM 3137 N N . TRP B 1 146 ? -1.746 26.125 11.023 1 56.53 146 TRP B N 1
ATOM 3138 C CA . TRP B 1 146 ? -1.455 25.578 9.703 1 56.53 146 TRP B CA 1
ATOM 3139 C C . TRP B 1 146 ? -1.864 26.547 8.609 1 56.53 146 TRP B C 1
ATOM 3141 O O . TRP B 1 146 ? -3.037 26.922 8.5 1 56.53 146 TRP B O 1
ATOM 3151 N N . ASN B 1 147 ? -0.964 27.703 8.469 1 64.06 147 ASN B N 1
ATOM 3152 C CA . ASN B 1 147 ? -1.159 28.359 7.176 1 64.06 147 ASN B CA 1
ATOM 3153 C C . ASN B 1 147 ? -0.8 27.422 6.02 1 64.06 147 ASN B C 1
ATOM 3155 O O . ASN B 1 147 ? 0.245 27.594 5.387 1 64.06 147 ASN B O 1
ATOM 3159 N N . ILE B 1 148 ? -1.68 26.469 5.918 1 69.75 148 ILE B N 1
ATOM 3160 C CA . ILE B 1 148 ? -1.466 25.422 4.918 1 69.75 148 ILE B CA 1
ATOM 3161 C C . ILE B 1 148 ? -1.856 25.953 3.537 1 69.75 148 ILE B C 1
ATOM 3163 O O . ILE B 1 148 ? -2.945 26.5 3.359 1 69.75 148 ILE B O 1
ATOM 3167 N N . SER B 1 149 ? -0.848 26.078 2.701 1 81.06 149 SER B N 1
ATOM 3168 C CA . SER B 1 149 ? -1.146 26.266 1.284 1 81.06 149 SER B CA 1
ATOM 3169 C C . SER B 1 149 ? -1.079 24.938 0.533 1 81.06 149 SER B C 1
ATOM 3171 O O . SER B 1 149 ? -0.014 24.328 0.439 1 81.06 149 SER B O 1
ATOM 3173 N N . LEU B 1 150 ? -2.248 24.531 0.131 1 83.88 150 LEU B N 1
ATOM 3174 C CA . LEU B 1 150 ? -2.312 23.281 -0.613 1 83.88 150 LEU B CA 1
ATOM 3175 C C . LEU B 1 150 ? -1.39 23.328 -1.827 1 83.88 150 LEU B C 1
ATOM 3177 O O . LEU B 1 150 ? -0.806 22.312 -2.203 1 83.88 150 LEU B O 1
ATOM 3181 N N . GLU B 1 151 ? -1.21 24.484 -2.322 1 84.31 151 GLU B N 1
ATOM 3182 C CA . GLU B 1 151 ? -0.359 24.672 -3.492 1 84.31 151 GLU B CA 1
ATOM 3183 C C . GLU B 1 151 ? 1.105 24.406 -3.16 1 84.31 151 GLU B C 1
ATOM 3185 O O . GLU B 1 151 ? 1.89 24.031 -4.039 1 84.31 151 GLU B O 1
ATOM 3190 N N . ASP B 1 152 ? 1.377 24.531 -1.896 1 86.31 152 ASP B N 1
ATOM 3191 C CA . ASP B 1 152 ? 2.754 24.297 -1.472 1 86.31 152 ASP B CA 1
ATOM 3192 C C . ASP B 1 152 ? 3.004 22.812 -1.223 1 86.31 152 ASP B C 1
ATOM 3194 O O . ASP B 1 152 ? 4.152 22.375 -1.131 1 86.31 152 ASP B O 1
ATOM 3198 N N . ALA B 1 153 ? 1.946 22.078 -1.13 1 89.56 153 ALA B N 1
ATOM 3199 C CA . ALA B 1 153 ? 2.121 20.688 -0.686 1 89.56 153 ALA B CA 1
ATOM 3200 C C . ALA B 1 153 ? 1.84 19.719 -1.821 1 89.56 153 ALA B C 1
ATOM 3202 O O . ALA B 1 153 ? 2.244 18.547 -1.758 1 89.56 153 ALA B O 1
ATOM 3203 N N . PHE B 1 154 ? 1.161 20.219 -2.83 1 89.62 154 PHE B N 1
ATOM 3204 C CA . PHE B 1 154 ? 0.765 19.312 -3.908 1 89.62 154 PHE B CA 1
ATOM 3205 C C . PHE B 1 154 ? 1.125 19.906 -5.266 1 89.62 154 PHE B C 1
ATOM 3207 O O . PHE B 1 154 ? 1.019 21.109 -5.469 1 89.62 154 PHE B O 1
ATOM 3214 N N . PRO B 1 155 ? 1.529 19 -6.16 1 86.69 155 PRO B N 1
ATOM 3215 C CA . PRO B 1 155 ? 1.78 19.484 -7.52 1 86.69 155 PRO B CA 1
ATOM 3216 C C . PRO B 1 155 ? 0.548 20.109 -8.156 1 86.69 155 PRO B C 1
ATOM 3218 O O . PRO B 1 155 ? -0.58 19.703 -7.883 1 86.69 155 PRO B O 1
ATOM 3221 N N . PRO B 1 156 ? 0.871 21.047 -9.008 1 82.75 156 PRO B N 1
ATOM 3222 C CA . PRO B 1 156 ? -0.25 21.672 -9.711 1 82.75 156 PRO B CA 1
ATOM 3223 C C . PRO B 1 156 ? -1.066 20.672 -10.531 1 82.75 156 PRO B C 1
ATOM 3225 O O . PRO B 1 156 ? -0.498 19.812 -11.195 1 82.75 156 PRO B O 1
ATOM 3228 N N . GLY B 1 157 ? -2.402 20.797 -10.359 1 79.12 157 GLY B N 1
ATOM 3229 C CA . GLY B 1 157 ? -3.277 19.984 -11.188 1 79.12 157 GLY B CA 1
ATOM 3230 C C . GLY B 1 157 ? -3.641 18.656 -10.547 1 79.12 157 GLY B C 1
ATOM 3231 O O . GLY B 1 157 ? -4.523 17.953 -11.031 1 79.12 157 GLY B O 1
ATOM 3232 N N . LEU B 1 158 ? -2.904 18.344 -9.531 1 83.25 158 LEU B N 1
ATOM 3233 C CA . LEU B 1 158 ? -3.189 17.062 -8.914 1 83.25 158 LEU B CA 1
ATOM 3234 C C . LEU B 1 158 ? -4.508 17.109 -8.148 1 83.25 158 LEU B C 1
ATOM 3236 O O . LEU B 1 158 ? -5.316 16.172 -8.25 1 83.25 158 LEU B O 1
ATOM 3240 N N . LEU B 1 159 ? -4.699 18.188 -7.445 1 85.62 159 LEU B N 1
ATOM 3241 C CA . LEU B 1 159 ? -5.945 18.344 -6.699 1 85.62 159 LEU B CA 1
ATOM 3242 C C . LEU B 1 159 ? -7.02 19 -7.57 1 85.62 159 LEU B C 1
ATOM 3244 O O . LEU B 1 159 ? -6.723 19.891 -8.367 1 85.62 159 LEU B O 1
ATOM 3248 N N . SER B 1 160 ? -8.258 18.5 -7.594 1 77.56 160 SER B N 1
ATOM 3249 C CA . SER B 1 160 ? -9.367 19 -8.398 1 77.56 160 SER B CA 1
ATOM 3250 C C . SER B 1 160 ? -10.008 20.219 -7.766 1 77.56 160 SER B C 1
ATOM 3252 O O . SER B 1 160 ? -11.133 20.594 -8.109 1 77.56 160 SER B O 1
ATOM 3254 N N . GLY B 1 161 ? -9.375 20.859 -6.918 1 79.5 161 GLY B N 1
ATOM 3255 C CA . GLY B 1 161 ? -9.922 22 -6.203 1 79.5 161 GLY B CA 1
ATOM 3256 C C . GLY B 1 161 ? -9.555 22.016 -4.734 1 79.5 161 GLY B C 1
ATOM 3257 O O . GLY B 1 161 ? -8.414 21.703 -4.371 1 79.5 161 GLY B O 1
ATOM 3258 N N . SER B 1 162 ? -10.57 22.562 -3.957 1 82.56 162 SER B N 1
ATOM 3259 C CA . SER B 1 162 ? -10.305 22.656 -2.525 1 82.56 162 SER B CA 1
ATOM 3260 C C . SER B 1 162 ? -10.914 21.484 -1.772 1 82.56 162 SER B C 1
ATOM 3262 O O . SER B 1 162 ? -12.125 21.438 -1.565 1 82.56 162 SER B O 1
ATOM 3264 N N . PRO B 1 163 ? -10.047 20.625 -1.409 1 89.62 163 PRO B N 1
ATOM 3265 C CA . PRO B 1 163 ? -10.586 19.5 -0.651 1 89.62 163 PRO B CA 1
ATOM 3266 C C . PRO B 1 163 ? -11.172 19.906 0.695 1 89.62 163 PRO B C 1
ATOM 3268 O O . PRO B 1 163 ? -10.695 20.859 1.312 1 89.62 163 PRO B O 1
ATOM 3271 N N . ARG B 1 164 ? -12.219 19.219 1.106 1 89.88 164 ARG B N 1
ATOM 3272 C CA . ARG B 1 164 ? -12.82 19.422 2.42 1 89.88 164 ARG B CA 1
ATOM 3273 C C . ARG B 1 164 ? -11.914 18.891 3.527 1 89.88 164 ARG B C 1
ATOM 3275 O O . ARG B 1 164 ? -11.867 19.469 4.621 1 89.88 164 ARG B O 1
ATOM 3282 N N . ALA B 1 165 ? -11.281 17.828 3.207 1 93.25 165 ALA B N 1
ATOM 3283 C CA . ALA B 1 165 ? -10.383 17.188 4.168 1 93.25 165 ALA B CA 1
ATOM 3284 C C . ALA B 1 165 ? -9.336 16.344 3.457 1 93.25 165 ALA B C 1
ATOM 3286 O O . ALA B 1 165 ? -9.547 15.891 2.328 1 93.25 165 ALA B O 1
ATOM 3287 N N . ILE B 1 166 ? -8.234 16.141 4.098 1 94.31 166 ILE B N 1
ATOM 3288 C CA . ILE B 1 166 ? -7.164 15.258 3.629 1 94.31 166 ILE B CA 1
ATOM 3289 C C . ILE B 1 166 ? -6.691 14.375 4.777 1 94.31 166 ILE B C 1
ATOM 3291 O O . ILE B 1 166 ? -6.301 14.875 5.836 1 94.31 166 ILE B O 1
ATOM 3295 N N . TRP B 1 167 ? -6.77 13.086 4.586 1 95.06 167 TRP B N 1
ATOM 3296 C CA . TRP B 1 167 ? -6.129 12.141 5.496 1 95.06 167 TRP B CA 1
ATOM 3297 C C . TRP B 1 167 ? -4.719 11.805 5.023 1 95.06 167 TRP B C 1
ATOM 3299 O O . TRP B 1 167 ? -4.492 11.594 3.83 1 95.06 167 TRP B O 1
ATOM 3309 N N . PHE B 1 168 ? -3.842 11.773 5.961 1 95.19 168 PHE B N 1
ATOM 3310 C CA . PHE B 1 168 ? -2.488 11.32 5.664 1 95.19 168 PHE B CA 1
ATOM 3311 C C . PHE B 1 168 ? -2.158 10.055 6.449 1 95.19 168 PHE B C 1
ATOM 3313 O O . PHE B 1 168 ? -2.51 9.938 7.625 1 95.19 168 PHE B O 1
ATOM 3320 N N . VAL B 1 169 ? -1.518 9.156 5.77 1 95.44 169 VAL B N 1
ATOM 3321 C CA . VAL B 1 169 ? -0.938 7.98 6.41 1 95.44 169 VAL B CA 1
ATOM 3322 C C . VAL B 1 169 ? 0.569 8.172 6.57 1 95.44 169 VAL B C 1
ATOM 3324 O O . VAL B 1 169 ? 1.271 8.469 5.598 1 95.44 169 VAL B O 1
ATOM 3327 N N . ALA B 1 170 ? 1.016 8.062 7.785 1 94.25 170 ALA B N 1
ATOM 3328 C CA . ALA B 1 170 ? 2.436 8.227 8.086 1 94.25 170 ALA B CA 1
ATOM 3329 C C . ALA B 1 170 ? 2.994 6.988 8.781 1 94.25 170 ALA B C 1
ATOM 3331 O O . ALA B 1 170 ? 2.236 6.133 9.242 1 94.25 170 ALA B O 1
ATOM 3332 N N . ALA B 1 171 ? 4.297 6.895 8.711 1 91.69 171 ALA B N 1
ATOM 3333 C CA . ALA B 1 171 ? 4.969 5.77 9.359 1 91.69 171 ALA B CA 1
ATOM 3334 C C . ALA B 1 171 ? 6.258 6.219 10.039 1 91.69 171 ALA B C 1
ATOM 3336 O O . ALA B 1 171 ? 6.809 7.27 9.703 1 91.69 171 ALA B O 1
ATOM 3337 N N . ASN B 1 172 ? 6.645 5.496 10.977 1 87.69 172 ASN B N 1
ATOM 3338 C CA . ASN B 1 172 ? 7.973 5.617 11.57 1 87.69 172 ASN B CA 1
ATOM 3339 C C . ASN B 1 172 ? 8.938 4.582 11.008 1 87.69 172 ASN B C 1
ATOM 3341 O O . ASN B 1 172 ? 8.914 3.42 11.414 1 87.69 172 ASN B O 1
ATOM 3345 N N . LEU B 1 173 ? 9.828 5.016 10.125 1 87.06 173 LEU B N 1
ATOM 3346 C CA . LEU B 1 173 ? 10.703 4.109 9.383 1 87.06 173 LEU B CA 1
ATOM 3347 C C . LEU B 1 173 ? 11.781 3.529 10.289 1 87.06 173 LEU B C 1
ATOM 3349 O O . LEU B 1 173 ? 12.281 2.432 10.039 1 87.06 173 LEU B O 1
ATOM 3353 N N . HIS B 1 174 ? 12.125 4.297 11.289 1 81.69 174 HIS B N 1
ATOM 3354 C CA . HIS B 1 174 ? 13.086 3.781 12.25 1 81.69 174 HIS B CA 1
ATOM 3355 C C . HIS B 1 174 ? 12.523 2.586 13.008 1 81.69 174 HIS B C 1
ATOM 3357 O O . HIS B 1 174 ? 13.188 1.555 13.141 1 81.69 174 HIS B O 1
ATOM 3363 N N . ARG B 1 175 ? 11.383 2.74 13.445 1 77.75 175 ARG B N 1
ATOM 3364 C CA . ARG B 1 175 ? 10.711 1.663 14.172 1 77.75 175 ARG B CA 1
ATOM 3365 C C . ARG B 1 175 ? 10.469 0.461 13.266 1 77.75 175 ARG B C 1
ATOM 3367 O O . ARG B 1 175 ? 10.695 -0.683 13.672 1 77.75 175 ARG B O 1
ATOM 3374 N N . SER B 1 176 ? 9.992 0.725 12.078 1 82.44 176 SER B N 1
ATOM 3375 C CA . SER B 1 176 ? 9.75 -0.349 11.117 1 82.44 176 SER B CA 1
ATOM 3376 C C . SER B 1 176 ? 11.031 -1.137 10.844 1 82.44 176 SER B C 1
ATOM 3378 O O . SER B 1 176 ? 11 -2.365 10.758 1 82.44 176 SER B O 1
ATOM 3380 N N . HIS B 1 177 ? 12.094 -0.433 10.734 1 81.56 177 HIS B N 1
ATOM 3381 C CA . HIS B 1 177 ? 13.367 -1.084 10.453 1 81.56 177 HIS B CA 1
ATOM 3382 C C . HIS B 1 177 ? 13.828 -1.928 11.641 1 81.56 177 HIS B C 1
ATOM 3384 O O . HIS B 1 177 ? 14.375 -3.016 11.461 1 81.56 177 HIS B O 1
ATOM 3390 N N . LYS B 1 178 ? 13.664 -1.368 12.75 1 75.94 178 LYS B N 1
ATOM 3391 C CA . LYS B 1 178 ? 14.055 -2.098 13.953 1 75.94 178 LYS B CA 1
ATOM 3392 C C . LYS B 1 178 ? 13.281 -3.406 14.078 1 75.94 178 LYS B C 1
ATOM 3394 O O . LYS B 1 178 ? 13.828 -4.418 14.523 1 75.94 178 LYS B O 1
ATOM 3399 N N . LEU B 1 179 ? 12.141 -3.367 13.633 1 74.75 179 LEU B N 1
ATOM 3400 C CA . LEU B 1 179 ? 11.273 -4.527 13.812 1 74.75 179 LEU B CA 1
ATOM 3401 C C . LEU B 1 179 ? 11.406 -5.496 12.641 1 74.75 179 LEU B C 1
ATOM 3403 O O . LEU B 1 179 ? 11.477 -6.711 12.844 1 74.75 179 LEU B O 1
ATOM 3407 N N . LEU B 1 180 ? 11.539 -4.973 11.43 1 78.75 180 LEU B N 1
ATOM 3408 C CA . LEU B 1 180 ? 11.398 -5.828 10.25 1 78.75 180 LEU B CA 1
ATOM 3409 C C . LEU B 1 180 ? 12.617 -5.699 9.336 1 78.75 180 LEU B C 1
ATOM 3411 O O . LEU B 1 180 ? 12.641 -6.277 8.25 1 78.75 180 LEU B O 1
ATOM 3415 N N . GLY B 1 181 ? 13.617 -4.973 9.789 1 80.25 181 GLY B N 1
ATOM 3416 C CA . GLY B 1 181 ? 14.781 -4.75 8.938 1 80.25 181 GLY B CA 1
ATOM 3417 C C . GLY B 1 181 ? 14.453 -3.939 7.695 1 80.25 181 GLY B C 1
ATOM 3418 O O . GLY B 1 181 ? 13.555 -3.102 7.715 1 80.25 181 GLY B O 1
ATOM 3419 N N . GLU B 1 182 ? 15.203 -4.176 6.629 1 85.25 182 GLU B N 1
ATOM 3420 C CA . GLU B 1 182 ? 15.047 -3.406 5.398 1 85.25 182 GLU B CA 1
ATOM 3421 C C . GLU B 1 182 ? 13.664 -3.625 4.785 1 85.25 182 GLU B C 1
ATOM 3423 O O . GLU B 1 182 ? 13.117 -2.727 4.141 1 85.25 182 GLU B O 1
ATOM 3428 N N . ARG B 1 183 ? 13.109 -4.711 5.07 1 88.5 183 ARG B N 1
ATOM 3429 C CA . ARG B 1 183 ? 11.805 -5.016 4.492 1 88.5 183 ARG B CA 1
ATOM 3430 C C . ARG B 1 183 ? 10.703 -4.191 5.152 1 88.5 183 ARG B C 1
ATOM 3432 O O . ARG B 1 183 ? 9.594 -4.078 4.621 1 88.5 183 ARG B O 1
ATOM 3439 N N . GLY B 1 184 ? 11.008 -3.678 6.312 1 86.69 184 GLY B N 1
ATOM 3440 C CA . GLY B 1 184 ? 10.031 -2.887 7.047 1 86.69 184 GLY B CA 1
ATOM 3441 C C . GLY B 1 184 ? 9.477 -1.727 6.242 1 86.69 184 GLY B C 1
ATOM 3442 O O . GLY B 1 184 ? 8.305 -1.374 6.379 1 86.69 184 GLY B O 1
ATOM 3443 N N . TYR B 1 185 ? 10.297 -1.145 5.41 1 91.88 185 TYR B N 1
ATOM 3444 C CA . TYR B 1 185 ? 9.844 -0.027 4.59 1 91.88 185 TYR B CA 1
ATOM 3445 C C . TYR B 1 185 ? 8.828 -0.49 3.553 1 91.88 185 TYR B C 1
ATOM 3447 O O . TYR B 1 185 ? 7.84 0.201 3.291 1 91.88 185 TYR B O 1
ATOM 3455 N N . ARG B 1 186 ? 8.969 -1.665 2.893 1 93.25 186 ARG B N 1
ATOM 3456 C CA . ARG B 1 186 ? 7.961 -2.229 1.996 1 93.25 186 ARG B CA 1
ATOM 3457 C C . ARG B 1 186 ? 6.625 -2.404 2.711 1 93.25 186 ARG B C 1
ATOM 3459 O O . ARG B 1 186 ? 5.574 -2.043 2.176 1 93.25 186 ARG B O 1
ATOM 3466 N N . TYR B 1 187 ? 6.824 -2.898 3.9 1 90.25 187 TYR B N 1
ATOM 3467 C CA . TYR B 1 187 ? 5.621 -3.123 4.695 1 90.25 187 TYR B CA 1
ATOM 3468 C C . TYR B 1 187 ? 4.883 -1.815 4.949 1 90.25 187 TYR B C 1
ATOM 3470 O O . TYR B 1 187 ? 3.656 -1.756 4.836 1 90.25 187 TYR B O 1
ATOM 3478 N N . SER B 1 188 ? 5.594 -0.852 5.32 1 92.12 188 SER B N 1
ATOM 3479 C CA . SER B 1 188 ? 4.988 0.44 5.629 1 92.12 188 SER B CA 1
ATOM 3480 C C . SER B 1 188 ? 4.227 0.996 4.43 1 92.12 188 SER B C 1
ATOM 3482 O O . SER B 1 188 ? 3.125 1.528 4.582 1 92.12 188 SER B O 1
ATOM 3484 N N . LEU B 1 189 ? 4.801 0.904 3.262 1 95.06 189 LEU B N 1
ATOM 3485 C CA . LEU B 1 189 ? 4.152 1.403 2.057 1 95.06 189 LEU B CA 1
ATOM 3486 C C . LEU B 1 189 ? 2.916 0.574 1.722 1 95.06 189 LEU B C 1
ATOM 3488 O O . LEU B 1 189 ? 1.861 1.125 1.396 1 95.06 189 LEU B O 1
ATOM 3492 N N . LEU B 1 190 ? 3.025 -0.718 1.812 1 94.62 190 LEU B N 1
ATOM 3493 C CA . LEU B 1 190 ? 1.89 -1.596 1.552 1 94.62 190 LEU B CA 1
ATOM 3494 C C . LEU B 1 190 ? 0.747 -1.31 2.52 1 94.62 190 LEU B C 1
ATOM 3496 O O . LEU B 1 190 ? -0.409 -1.196 2.107 1 94.62 190 LEU B O 1
ATOM 3500 N N . GLU B 1 191 ? 1.113 -1.203 3.719 1 91.81 191 GLU B N 1
ATOM 3501 C CA . GLU B 1 191 ? 0.111 -0.903 4.738 1 91.81 191 GLU B CA 1
ATOM 3502 C C . GLU B 1 191 ? -0.538 0.456 4.488 1 91.81 191 GLU B C 1
ATOM 3504 O O . GLU B 1 191 ? -1.746 0.615 4.672 1 91.81 191 GLU B O 1
ATOM 3509 N N . ALA B 1 192 ? 0.27 1.377 4.156 1 94.38 192 ALA B N 1
ATOM 3510 C CA . ALA B 1 192 ? -0.271 2.701 3.863 1 94.38 192 ALA B CA 1
ATOM 3511 C C . ALA B 1 192 ? -1.293 2.637 2.732 1 94.38 192 ALA B C 1
ATOM 3513 O O . ALA B 1 192 ? -2.328 3.305 2.785 1 94.38 192 ALA B O 1
ATOM 3514 N N . GLY B 1 193 ? -0.959 1.9 1.679 1 94.12 193 GLY B N 1
ATOM 3515 C CA . GLY B 1 193 ? -1.92 1.707 0.604 1 94.12 193 GLY B CA 1
ATOM 3516 C C . GLY B 1 193 ? -3.207 1.051 1.065 1 94.12 193 GLY B C 1
ATOM 3517 O O . GLY B 1 193 ? -4.301 1.467 0.672 1 94.12 193 GLY B O 1
ATOM 3518 N N . ARG B 1 194 ? -3.07 0.04 1.834 1 92.19 194 ARG B N 1
ATOM 3519 C CA . ARG B 1 194 ? -4.23 -0.658 2.373 1 92.19 194 ARG B CA 1
ATOM 3520 C C . ARG B 1 194 ? -5.094 0.281 3.209 1 92.19 194 ARG B C 1
ATOM 3522 O O . ARG B 1 194 ? -6.32 0.297 3.066 1 92.19 194 ARG B O 1
ATOM 3529 N N . ILE B 1 195 ? -4.473 1.007 4.055 1 91.31 195 ILE B N 1
ATOM 3530 C CA . ILE B 1 195 ? -5.172 1.932 4.941 1 91.31 195 ILE B CA 1
ATOM 3531 C C . ILE B 1 195 ? -5.871 3.008 4.113 1 91.31 195 ILE B C 1
ATOM 3533 O O . ILE B 1 195 ? -7 3.4 4.418 1 91.31 195 ILE B O 1
ATOM 3537 N N . ALA B 1 196 ? -5.156 3.52 3.115 1 93.44 196 ALA B N 1
ATOM 3538 C CA . ALA B 1 196 ? -5.77 4.516 2.24 1 93.44 196 ALA B CA 1
ATOM 3539 C C . ALA B 1 196 ? -7.078 4 1.654 1 93.44 196 ALA B C 1
ATOM 3541 O O . ALA B 1 196 ? -8.078 4.719 1.622 1 93.44 196 ALA B O 1
ATOM 3542 N N . LYS B 1 197 ? -7.039 2.783 1.22 1 91.88 197 LYS B N 1
ATOM 3543 C CA . LYS B 1 197 ? -8.258 2.186 0.677 1 91.88 197 LYS B CA 1
ATOM 3544 C C . LYS B 1 197 ? -9.336 2.062 1.75 1 91.88 197 LYS B C 1
ATOM 3546 O O . LYS B 1 197 ? -10.516 2.301 1.482 1 91.88 197 LYS B O 1
ATOM 3551 N N . GLN B 1 198 ? -8.953 1.696 2.881 1 90.06 198 GLN B N 1
ATOM 3552 C CA . GLN B 1 198 ? -9.898 1.576 3.982 1 90.06 198 GLN B CA 1
ATOM 3553 C C . GLN B 1 198 ? -10.539 2.922 4.305 1 90.06 198 GLN B C 1
ATOM 3555 O O . GLN B 1 198 ? -11.758 3.008 4.484 1 90.06 198 GLN B O 1
ATOM 3560 N N . VAL B 1 199 ? -9.742 3.92 4.43 1 91.56 199 VAL B N 1
ATOM 3561 C CA . VAL B 1 199 ? -10.219 5.27 4.699 1 91.56 199 VAL B CA 1
ATOM 3562 C C . VAL B 1 199 ? -11.211 5.695 3.613 1 91.56 199 VAL B C 1
ATOM 3564 O O . VAL B 1 199 ? -12.266 6.25 3.912 1 91.56 199 VAL B O 1
ATOM 3567 N N . GLN B 1 200 ? -10.859 5.422 2.414 1 91.25 200 GLN B N 1
ATOM 3568 C CA . GLN B 1 200 ? -11.719 5.758 1.285 1 91.25 200 GLN B CA 1
ATOM 3569 C C . GLN B 1 200 ? -13.062 5.051 1.387 1 91.25 200 GLN B C 1
ATOM 3571 O O . GLN B 1 200 ? -14.109 5.656 1.142 1 91.25 200 GLN B O 1
ATOM 3576 N N . SER B 1 201 ? -13.031 3.83 1.761 1 88.88 201 SER B N 1
ATOM 3577 C CA . SER B 1 201 ? -14.25 3.029 1.813 1 88.88 201 SER B CA 1
ATOM 3578 C C . SER B 1 201 ? -15.195 3.533 2.898 1 88.88 201 SER B C 1
ATOM 3580 O O . SER B 1 201 ? -16.406 3.264 2.855 1 88.88 201 SER B O 1
ATOM 3582 N N . CYS B 1 202 ? -14.68 4.266 3.84 1 90.5 202 CYS B N 1
ATOM 3583 C CA . CYS B 1 202 ? -15.469 4.762 4.961 1 90.5 202 CYS B CA 1
ATOM 3584 C C . CYS B 1 202 ? -16.031 6.148 4.664 1 90.5 202 CYS B C 1
ATOM 3586 O O . CYS B 1 202 ? -16.766 6.715 5.473 1 90.5 202 CYS B O 1
ATOM 3588 N N . ALA B 1 203 ? -15.648 6.707 3.535 1 90.44 203 ALA B N 1
ATOM 3589 C CA . ALA B 1 203 ? -16.047 8.07 3.215 1 90.44 203 ALA B CA 1
ATOM 3590 C C . ALA B 1 203 ? -17.562 8.172 3.072 1 90.44 203 ALA B C 1
ATOM 3592 O O . ALA B 1 203 ? -18.219 7.23 2.625 1 90.44 203 ALA B O 1
ATOM 3593 N N . PRO B 1 204 ? -18.078 9.367 3.436 1 86.81 204 PRO B N 1
ATOM 3594 C CA . PRO B 1 204 ? -19.516 9.57 3.252 1 86.81 204 PRO B CA 1
ATOM 3595 C C . PRO B 1 204 ? -19.953 9.453 1.792 1 86.81 204 PRO B C 1
ATOM 3597 O O . PRO B 1 204 ? -19.203 9.836 0.891 1 86.81 204 PRO B O 1
ATOM 3600 N N . GLN B 1 205 ? -21.172 8.992 1.522 1 82.38 205 GLN B N 1
ATOM 3601 C CA . GLN B 1 205 ? -21.688 8.719 0.185 1 82.38 205 GLN B CA 1
ATOM 3602 C C . GLN B 1 205 ? -21.766 10 -0.646 1 82.38 205 GLN B C 1
ATOM 3604 O O . GLN B 1 205 ? -21.547 9.969 -1.859 1 82.38 205 GLN B O 1
ATOM 3609 N N . ALA B 1 206 ? -21.984 11.156 -0.071 1 83.62 206 ALA B N 1
ATOM 3610 C CA . ALA B 1 206 ? -22.156 12.398 -0.815 1 83.62 206 ALA B CA 1
ATOM 3611 C C . ALA B 1 206 ? -20.828 13.078 -1.084 1 83.62 206 ALA B C 1
ATOM 3613 O O . ALA B 1 206 ? -20.781 14.266 -1.418 1 83.62 206 ALA B O 1
ATOM 3614 N N . THR B 1 207 ? -19.781 12.266 -0.943 1 86.75 207 THR B N 1
ATOM 3615 C CA . THR B 1 207 ? -18.453 12.836 -1.148 1 86.75 207 THR B CA 1
ATOM 3616 C C . THR B 1 207 ? -17.672 12.016 -2.17 1 86.75 207 THR B C 1
ATOM 3618 O O . THR B 1 207 ? -18.047 10.891 -2.494 1 86.75 207 THR B O 1
ATOM 3621 N N . ASP B 1 208 ? -16.75 12.672 -2.764 1 87.06 208 ASP B N 1
ATOM 3622 C CA . ASP B 1 208 ? -15.773 12.016 -3.627 1 87.06 208 ASP B CA 1
ATOM 3623 C C . ASP B 1 208 ? -14.406 11.953 -2.959 1 87.06 208 ASP B C 1
ATOM 3625 O O . ASP B 1 208 ? -13.969 12.914 -2.328 1 87.06 208 ASP B O 1
ATOM 3629 N N . THR B 1 209 ? -13.852 10.789 -2.961 1 90.12 209 THR B N 1
ATOM 3630 C CA . THR B 1 209 ? -12.523 10.625 -2.375 1 90.12 209 THR B CA 1
ATOM 3631 C C . THR B 1 209 ? -11.539 10.086 -3.406 1 90.12 209 THR B C 1
ATOM 3633 O O . THR B 1 209 ? -11.938 9.391 -4.348 1 90.12 209 THR B O 1
ATOM 3636 N N . ALA B 1 210 ? -10.336 10.438 -3.223 1 88.38 210 ALA B N 1
ATOM 3637 C CA . ALA B 1 210 ? -9.266 9.93 -4.078 1 88.38 210 ALA B CA 1
ATOM 3638 C C . ALA B 1 210 ? -7.984 9.711 -3.279 1 88.38 210 ALA B C 1
ATOM 3640 O O . ALA B 1 210 ? -7.562 10.578 -2.518 1 88.38 210 ALA B O 1
ATOM 3641 N N . PRO B 1 211 ? -7.406 8.531 -3.428 1 92.38 211 PRO B N 1
ATOM 3642 C CA . PRO B 1 211 ? -6.082 8.352 -2.828 1 92.38 211 PRO B CA 1
ATOM 3643 C C . PRO B 1 211 ? -4.977 9.047 -3.619 1 92.38 211 PRO B C 1
ATOM 3645 O O . PRO B 1 211 ? -5.023 9.086 -4.852 1 92.38 211 PRO B O 1
ATOM 3648 N N . ILE B 1 212 ? -4.008 9.594 -2.896 1 91.5 212 ILE B N 1
ATOM 3649 C CA . ILE B 1 21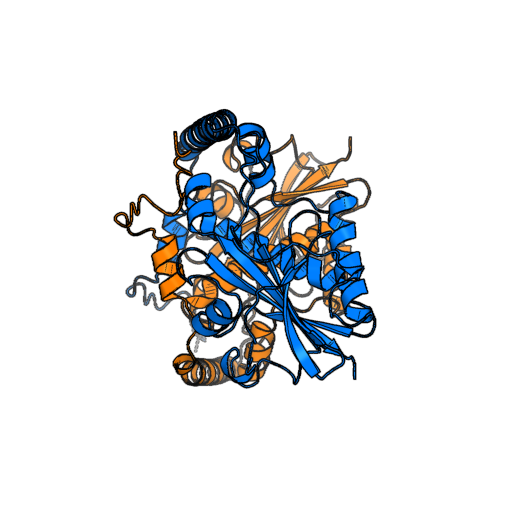2 ? -2.898 10.328 -3.498 1 91.5 212 ILE B CA 1
ATOM 3650 C C . ILE B 1 212 ? -1.572 9.781 -2.969 1 91.5 212 ILE B C 1
ATOM 3652 O O . ILE B 1 212 ? -1.406 9.602 -1.761 1 91.5 212 ILE B O 1
ATOM 3656 N N . ALA B 1 213 ? -0.671 9.539 -3.93 1 90 213 ALA B N 1
ATOM 3657 C CA . ALA B 1 213 ? 0.65 9.039 -3.559 1 90 213 ALA B CA 1
ATOM 3658 C C . ALA B 1 213 ? 1.718 10.109 -3.756 1 90 213 ALA B C 1
ATOM 3660 O O . ALA B 1 213 ? 2.867 9.938 -3.348 1 90 213 ALA B O 1
ATOM 3661 N N . THR B 1 214 ? 1.312 11.195 -4.367 1 87.44 214 THR B N 1
ATOM 3662 C CA . THR B 1 214 ? 2.312 12.211 -4.672 1 87.44 214 THR B CA 1
ATOM 3663 C C . THR B 1 214 ? 1.986 13.523 -3.961 1 87.44 214 THR B C 1
ATOM 3665 O O . THR B 1 214 ? 0.863 14.023 -4.051 1 87.44 214 THR B O 1
ATOM 3668 N N . PHE B 1 215 ? 2.863 14.023 -3.232 1 92.38 215 PHE B N 1
ATOM 3669 C CA . PHE B 1 215 ? 2.908 15.328 -2.582 1 92.38 215 PHE B CA 1
ATOM 3670 C C . PHE B 1 215 ? 4.348 15.75 -2.32 1 92.38 215 PHE B C 1
ATOM 3672 O O . PHE B 1 215 ? 5.277 14.969 -2.51 1 92.38 215 PHE B O 1
ATOM 3679 N N . TYR B 1 216 ? 4.508 17.047 -2.057 1 92.25 216 TYR B N 1
ATOM 3680 C CA . TYR B 1 216 ? 5.848 17.5 -1.688 1 92.25 216 TYR B CA 1
ATOM 3681 C C . TYR B 1 216 ? 6.191 17.078 -0.266 1 92.25 216 TYR B C 1
ATOM 3683 O O . TYR B 1 216 ? 5.711 17.672 0.7 1 92.25 216 TYR B O 1
ATOM 3691 N N . ASP B 1 217 ? 7.086 16.078 -0.196 1 92.44 217 ASP B N 1
ATOM 3692 C CA . ASP B 1 217 ? 7.336 15.352 1.044 1 92.44 217 ASP B CA 1
ATOM 3693 C C . ASP B 1 217 ? 7.738 16.312 2.168 1 92.44 217 ASP B C 1
ATOM 3695 O O . ASP B 1 217 ? 7.188 16.234 3.271 1 92.44 217 ASP B O 1
ATOM 3699 N N . ASP B 1 218 ? 8.641 17.188 1.886 1 88.88 218 ASP B N 1
ATOM 3700 C CA . ASP B 1 218 ? 9.164 18.062 2.928 1 88.88 218 ASP B CA 1
ATOM 3701 C C . ASP B 1 218 ? 8.062 18.953 3.502 1 88.88 218 ASP B C 1
ATOM 3703 O O . ASP B 1 218 ? 7.969 19.125 4.719 1 88.88 218 ASP B O 1
ATOM 3707 N N . ARG B 1 219 ? 7.258 19.391 2.666 1 88.31 219 ARG B N 1
ATOM 3708 C CA . ARG B 1 219 ? 6.203 20.312 3.102 1 88.31 219 ARG B CA 1
ATOM 3709 C C . ARG B 1 219 ? 5.145 19.562 3.918 1 88.31 219 ARG B C 1
ATOM 3711 O O . ARG B 1 219 ? 4.73 20.047 4.977 1 88.31 219 ARG B O 1
ATOM 3718 N N . VAL B 1 220 ? 4.75 18.484 3.465 1 91.31 220 VAL B N 1
ATOM 3719 C CA . VAL B 1 220 ? 3.732 17.719 4.164 1 91.31 220 VAL B CA 1
ATOM 3720 C C . VAL B 1 220 ? 4.273 17.25 5.516 1 91.31 220 VAL B C 1
ATOM 3722 O O . VAL B 1 220 ? 3.57 17.312 6.527 1 91.31 220 VAL B O 1
ATOM 3725 N N . ASN B 1 221 ? 5.516 16.797 5.512 1 89.69 221 ASN B N 1
ATOM 3726 C CA . ASN B 1 221 ? 6.113 16.406 6.781 1 89.69 221 ASN B CA 1
ATOM 3727 C C . ASN B 1 221 ? 6.117 17.562 7.781 1 89.69 221 ASN B C 1
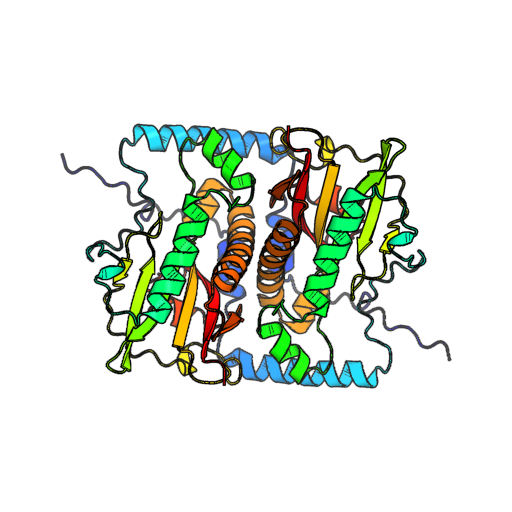ATOM 3729 O O . ASN B 1 221 ? 5.816 17.375 8.961 1 89.69 221 ASN B O 1
ATOM 3733 N N . GLU B 1 222 ? 6.398 18.672 7.285 1 85.06 222 GLU B N 1
ATOM 3734 C CA . GLU B 1 222 ? 6.395 19.859 8.133 1 85.06 222 GLU B CA 1
ATOM 3735 C C . GLU B 1 222 ? 4.996 20.141 8.68 1 85.06 222 GLU B C 1
ATOM 3737 O O . GLU B 1 222 ? 4.832 20.406 9.875 1 85.06 222 GLU B O 1
ATOM 3742 N N . TRP B 1 223 ? 4.02 20.031 7.812 1 84.44 223 TRP B N 1
ATOM 3743 C CA . TRP B 1 223 ? 2.635 20.266 8.211 1 84.44 223 TRP B CA 1
ATOM 3744 C C . TRP B 1 223 ? 2.23 19.312 9.344 1 84.44 223 TRP B C 1
ATOM 3746 O O . TRP B 1 223 ? 1.55 19.734 10.289 1 84.44 223 TRP B O 1
ATOM 3756 N N . LEU B 1 224 ? 2.701 18.156 9.297 1 88.06 224 LEU B N 1
ATOM 3757 C CA . LEU B 1 224 ? 2.236 17.125 10.195 1 88.06 224 LEU B CA 1
ATOM 3758 C C . LEU B 1 224 ? 3.137 17.016 11.43 1 88.06 224 LEU B C 1
ATOM 3760 O O . LEU B 1 224 ? 2.869 16.234 12.336 1 88.06 224 LEU B O 1
ATOM 3764 N N . GLY B 1 225 ? 4.191 17.781 11.438 1 85.31 225 GLY B N 1
ATOM 3765 C CA . GLY B 1 225 ? 5.125 17.734 12.547 1 85.31 225 GLY B CA 1
ATOM 3766 C C . GLY B 1 225 ? 6.004 16.5 12.531 1 85.31 225 GLY B C 1
ATOM 3767 O O . GLY B 1 225 ? 6.414 16.016 13.586 1 85.31 225 GLY B O 1
ATOM 3768 N N . LEU B 1 226 ? 6.227 15.969 11.422 1 87.5 226 LEU B N 1
ATOM 3769 C CA . LEU B 1 226 ? 7.109 14.82 11.25 1 87.5 226 LEU B CA 1
ATOM 3770 C C . LEU B 1 226 ? 8.539 15.266 10.953 1 87.5 226 LEU B C 1
ATOM 3772 O O . LEU B 1 226 ? 8.742 16.297 10.305 1 87.5 226 LEU B O 1
ATOM 3776 N N . ASP B 1 227 ? 9.508 14.516 11.336 1 87 227 ASP B N 1
ATOM 3777 C CA . ASP B 1 227 ? 10.898 14.93 11.148 1 87 227 ASP B CA 1
ATOM 3778 C C . ASP B 1 227 ? 11.336 14.75 9.695 1 87 227 ASP B C 1
ATOM 3780 O O . ASP B 1 227 ? 12.336 15.32 9.266 1 87 227 ASP B O 1
ATOM 3784 N N . GLY B 1 228 ? 10.625 13.953 8.922 1 89 228 GLY B N 1
ATOM 3785 C CA . GLY B 1 228 ? 10.914 13.789 7.508 1 89 228 GLY B CA 1
ATOM 3786 C C . GLY B 1 228 ? 12.047 12.812 7.246 1 89 228 GLY B C 1
ATOM 3787 O O . GLY B 1 228 ? 12.43 12.594 6.098 1 89 228 GLY B O 1
ATOM 3788 N N . ILE B 1 229 ? 12.594 12.211 8.234 1 85.69 229 ILE B N 1
ATOM 3789 C CA . ILE B 1 229 ? 13.695 11.258 8.125 1 85.69 229 ILE B CA 1
ATOM 3790 C C . ILE B 1 229 ? 13.242 9.891 8.625 1 85.69 229 ILE B C 1
ATOM 3792 O O . ILE B 1 229 ? 13.18 8.93 7.844 1 85.69 229 ILE B O 1
ATOM 3796 N N . TYR B 1 230 ? 12.797 9.891 9.828 1 85.38 230 TYR B N 1
ATOM 3797 C CA . TYR B 1 230 ? 12.312 8.641 10.414 1 85.38 230 TYR B CA 1
ATOM 3798 C C . TYR B 1 230 ? 10.789 8.57 10.367 1 85.38 230 TYR B C 1
ATOM 3800 O O . TYR B 1 230 ? 10.227 7.508 10.094 1 85.38 230 TYR B O 1
ATOM 3808 N N . GLU B 1 231 ? 10.203 9.711 10.695 1 89.5 231 GLU B N 1
ATOM 3809 C CA . GLU B 1 231 ? 8.758 9.82 10.562 1 89.5 231 GLU B CA 1
ATOM 3810 C C . GLU B 1 231 ? 8.375 10.508 9.25 1 89.5 231 GLU B C 1
ATOM 3812 O O . GLU B 1 231 ? 8.758 11.648 9 1 89.5 231 GLU B O 1
ATOM 3817 N N . VAL B 1 232 ? 7.59 9.797 8.484 1 93.19 232 VAL B N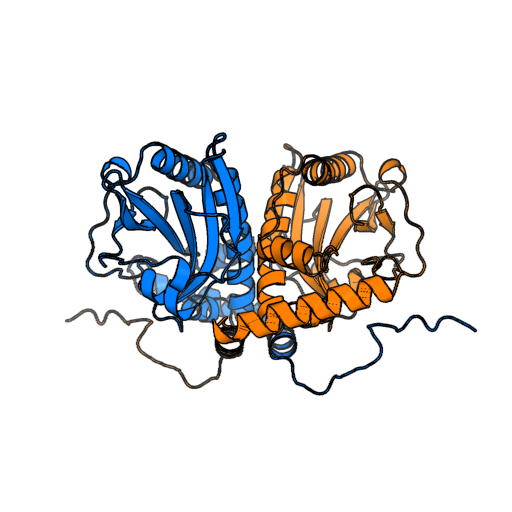 1
ATOM 3818 C CA . VAL B 1 232 ? 7.348 10.328 7.152 1 93.19 232 VAL B CA 1
ATOM 3819 C C . VAL B 1 232 ? 5.902 10.062 6.742 1 93.19 232 VAL B C 1
ATOM 3821 O O . VAL B 1 232 ? 5.328 9.031 7.102 1 93.19 232 VAL B O 1
ATOM 3824 N N . ALA B 1 233 ? 5.344 10.992 6.012 1 95.38 233 ALA B N 1
ATOM 3825 C CA . ALA B 1 233 ? 4.066 10.766 5.336 1 95.38 233 ALA B CA 1
ATOM 3826 C C . ALA B 1 233 ? 4.25 9.875 4.109 1 95.38 233 ALA B C 1
ATOM 3828 O O . ALA B 1 233 ? 5.215 10.039 3.357 1 95.38 233 ALA B O 1
ATOM 3829 N N . LEU B 1 234 ? 3.311 8.953 3.871 1 96.44 234 LEU B N 1
ATOM 3830 C CA . LEU B 1 234 ? 3.488 7.98 2.801 1 96.44 234 LEU B CA 1
ATOM 3831 C C . LEU B 1 234 ? 2.385 8.109 1.756 1 96.44 234 LEU B C 1
ATOM 3833 O O . LEU B 1 234 ? 2.621 7.891 0.566 1 96.44 234 LEU B O 1
ATOM 3837 N N . ALA B 1 235 ? 1.243 8.398 2.145 1 96.44 235 ALA B N 1
ATOM 3838 C CA . ALA B 1 235 ? 0.082 8.477 1.264 1 96.44 235 ALA B CA 1
ATOM 3839 C C . ALA B 1 235 ? -0.968 9.43 1.826 1 96.44 235 ALA B C 1
ATOM 3841 O O . ALA B 1 235 ? -0.91 9.805 3 1 96.44 235 ALA B O 1
ATOM 3842 N N . ALA B 1 236 ? -1.856 9.75 0.981 1 95.88 236 ALA B N 1
ATOM 3843 C CA . ALA B 1 236 ? -2.949 10.625 1.398 1 95.88 236 ALA B CA 1
ATOM 3844 C C . ALA B 1 236 ? -4.262 10.219 0.733 1 95.88 236 ALA B C 1
ATOM 3846 O O . ALA B 1 236 ? -4.258 9.516 -0.278 1 95.88 236 ALA B O 1
ATOM 3847 N N . VAL B 1 237 ? -5.355 10.586 1.338 1 95.38 237 VAL B N 1
ATOM 3848 C CA . VAL B 1 237 ? -6.695 10.469 0.771 1 95.38 237 VAL B CA 1
ATOM 3849 C C . VAL B 1 237 ? -7.406 11.82 0.847 1 95.38 237 VAL B C 1
ATOM 3851 O O . VAL B 1 237 ? -7.594 12.367 1.936 1 95.38 237 VAL B O 1
ATOM 3854 N N . VAL B 1 238 ? -7.766 12.305 -0.281 1 93.12 238 VAL B N 1
ATOM 3855 C CA . VAL B 1 238 ? -8.422 13.609 -0.332 1 93.12 238 VAL B CA 1
ATOM 3856 C C . VAL B 1 238 ? -9.93 13.422 -0.464 1 93.12 238 VAL B C 1
ATOM 3858 O O . VAL B 1 238 ? -10.391 12.5 -1.143 1 93.12 238 VAL B O 1
ATOM 3861 N N . LEU B 1 239 ? -10.672 14.273 0.17 1 92.62 239 LEU B N 1
ATOM 3862 C CA . LEU B 1 239 ? -12.125 14.266 0.124 1 92.62 239 LEU B CA 1
ATOM 3863 C C . LEU B 1 239 ? -12.664 15.57 -0.446 1 92.62 239 LEU B C 1
ATOM 3865 O O . LEU B 1 239 ? -12.266 16.656 -0.006 1 92.62 239 LEU B O 1
ATOM 3869 N N . TYR B 1 240 ? -13.469 15.367 -1.421 1 88.88 240 TYR B N 1
ATOM 3870 C CA . TYR B 1 240 ? -14.156 16.5 -2.039 1 88.88 240 TYR B CA 1
ATOM 3871 C C . TYR B 1 240 ? -15.664 16.391 -1.844 1 88.88 240 TYR B C 1
ATOM 3873 O O . TYR B 1 240 ? -16.203 15.289 -1.735 1 88.88 240 TYR B O 1
ATOM 3881 N N . ASP B 1 241 ? -16.25 17.578 -1.791 1 82.56 241 ASP B N 1
ATOM 3882 C CA . ASP B 1 241 ? -17.719 17.578 -1.882 1 82.56 241 ASP B CA 1
ATOM 3883 C C . ASP B 1 241 ? -18.172 17.234 -3.301 1 82.56 241 ASP B C 1
ATOM 3885 O O . ASP B 1 241 ? -17.547 17.656 -4.273 1 82.56 241 ASP B O 1
ATOM 3889 N N . LYS B 1 242 ? -19.047 16.188 -3.398 1 76.12 242 LYS B N 1
ATOM 3890 C CA . LYS B 1 242 ? -19.609 15.93 -4.723 1 76.12 242 LYS B CA 1
ATOM 3891 C C . LYS B 1 242 ? -20.312 17.172 -5.27 1 76.12 242 LYS B C 1
ATOM 3893 O O . LYS B 1 242 ? -20.906 17.938 -4.512 1 76.12 242 LYS B O 1
ATOM 3898 N N . PRO B 1 243 ? -19.891 17.438 -6.613 1 63.41 243 PRO B N 1
ATOM 3899 C CA . PRO B 1 243 ? -20.594 18.594 -7.184 1 63.41 243 PRO B CA 1
ATOM 3900 C C . PRO B 1 243 ? -22.109 18.484 -7.016 1 63.41 243 PRO B C 1
ATOM 3902 O O . PRO B 1 243 ? -22.656 17.391 -6.914 1 63.41 243 PRO B O 1
#

Foldseek 3Di:
DPPPPPPPPPPCPVPDPDPVVVLVVVLDDDPVCVVVLLVLLLVLLVVVVVVVDPVQLPPCCVPWDWDFLVPDQADPLVSQLLVLLLVCVVVVVDDQDCVQVVSCVSSVHRAFDKWKKKWAAGPVRFIWMWTQGPSSGITTTLPDRDPDDPPQKAPPPPDPDDFRMKMWIKGFQVSLCSNSNSNSVVSSLVRRVVVLVSSQVSRDPQKDKDKAQDIDWVRVCVSNVHPSPRMTTGIMMTIHGHD/DPPPPVPPPPDCPVPDPDPVVVLVVVLDDDPVCVVVLLVLLLVQLVVVVVVVDPVQLPPCCVDFDWDFLVPDQADPLVSQLLVLLLVCVVVVVDDQDCVQVVSCVSSVHRAFDKWKKKWAAGPVRFIWMWTQGPSSGITTTLPDRCPDDPPQKAPPPPDPDDFRMKMWIKGFQVRLCSNSNSNSVVSSLVRRVVVLVSSQVSHDPQKDKDKAQDIDWVRVCVSNVHPSPRMTTGIMMTIHGRD